Protein 9M41 (pdb70)

Organism: Homo sapiens (NCBI:txid9606)

Foldseek 3Di:
DPWDADQVGGIDDDDPQLVVVVVVFPCDVVNCNVCVLLSVLQSVLVVVLPQDDVNVCVLCVPFADDDDCVVQWDPWDWDDDDPAFTKTWIAGPPPRFIKIKTKGQQVPGDPNVVVSVVLVVLQVDDDQAAWGWDGWHDDPRIIITIIGAADLAWQLLLLQQDADDLQAVLQQLLSVLVVLVSQVVLPKAQQDDAGNQWHAHLQLGTHGHDSSPPMPNDPDDNVVFQCLQFALCVRSVHDDGNLSVLLSVLQRVVCNHVSHGPPNVGGNSVSSSCCNPVQAPPPDPVVVDDPLVVVLSCLSRPNPSVSRDHSVVSSPRPSSVSHDPSNVCNVSSVSSPVVD/DWDWDFCDAPTGIDSDDPVVVVVCVVQPDDRVLCRVCVLLLVLLSVVVVVPPDPDDPVNVCVLCVVAADDDDPPVQWDPWDFDDADQQATKTKTAGPVPRHIKIKGWGFAVPNPPVVLQSVCCVVQQPLDDLAAWHWDHWHDDPRIIITITHDADLAWQLLLLLVLPDDLQALLQLLLSLLVVLVSCVVQQKALQQDARNQWGAHLQQRTHGDNRVSDMDNDDDDVQRLLAAQCVSSVHDDDNLSSLSNSLQHSLCSNPSARPVGPHRRSVSSVCCNPVNDGDRDCPVPDDVLVVVLSCQSRPNDDVSRDGSVRSSPRCSSVSYDPSNVCNVSSVVSVVVVD

Nearest PDB structures (foldseek):
  4zji-assembly4_D  TM=8.870E-01  e=1.111E-37  Homo sapiens
  4zjj-assembly4_D  TM=8.809E-01  e=9.660E-36  Homo sapiens
  8ahi-assembly1_A  TM=8.565E-01  e=4.793E-29  Homo sapiens
  2xik-assembly1_A  TM=8.537E-01  e=8.184E-26  Homo sapiens
  4lg4-assembly2_B  TM=8.447E-01  e=1.787E-24  Homo sapiens

Solvent-accessible surface area: 34099 Å² total; per-residue (Å²): 154,83,19,83,23,54,130,108,21,115,35,101,34,39,65,130,117,42,47,149,36,16,156,106,22,80,8,68,100,141,44,22,106,164,55,23,54,12,0,14,7,0,0,49,32,54,67,86,112,188,27,92,114,128,78,19,113,97,51,4,165,75,7,51,42,177,44,72,1,106,163,88,4,65,191,64,100,108,98,23,136,44,111,34,20,23,10,38,14,1,38,19,91,63,166,55,93,56,1,2,0,29,43,2,38,15,136,174,18,83,144,45,50,30,20,1,23,16,11,33,22,20,96,63,10,158,23,102,16,17,3,17,32,80,30,0,2,67,66,77,65,40,0,6,3,0,11,40,46,16,52,1,18,23,0,34,54,0,8,75,103,64,116,14,76,36,20,23,0,0,0,0,0,66,16,2,1,68,0,0,76,32,15,35,60,20,104,6,21,4,64,22,1,38,0,74,25,0,5,0,4,103,135,0,21,4,31,7,5,30,32,34,32,51,3,27,28,13,71,59,144,10,184,88,35,28,0,16,7,24,1,9,13,25,0,27,80,69,92,55,31,58,29,6,0,1,3,4,1,0,2,1,0,12,8,6,54,49,23,100,6,19,31,87,143,51,55,33,6,41,0,0,8,24,4,29,44,92,10,44,18,70,133,105,68,38,148,152,28,34,113,68,0,94,55,0,13,80,116,1,6,54,78,72,47,143,140,2,4,25,5,132,85,4,32,134,5,70,0,7,137,69,22,78,94,43,67,32,0,51,81,12,3,132,56,14,87,150,75,197,156,131,152,38,42,54,91,69,129,139,13,118,47,78,42,47,20,163,97,26,42,100,26,9,82,15,1,82,10,76,145,130,42,28,84,165,39,19,86,15,0,16,18,0,3,83,21,50,68,56,89,67,120,236,32,70,112,123,79,16,122,112,58,5,179,70,9,45,48,170,49,52,0,111,154,78,4,63,157,57,28,20,76,20,59,28,105,50,14,28,36,31,18,0,32,11,93,91,142,52,124,76,5,21,1,18,45,2,40,19,135,166,42,98,156,30,79,116,18,3,31,12,12,48,57,49,42,116,33,104,24,111,12,9,18,41,30,90,30,1,3,66,42,75,63,47,2,8,4,0,44,51,81,21,35,2,24,19,2,37,39,5,3,101,65,56,75,9,110,29,22,22,0,0,2,1,0,80,17,0,0,57,0,0,50,44,7,31,78,49,141,4,20,6,58,19,2,52,0,60,6,1,27,3,8,88,159,0,50,3,22,7,12,25,87,35,42,40,18,24,43,71,123,110,155,90,26,9,34,28,20,1,12,21,26,0,17,128,115,97,59,24,67,44,8,0,2,2,4,0,0,2,2,0,5,6,0,31,25,16,59,27,14,31,89,36,45,36,22,5,53,3,3,15,34,2,11,34,99,0,71,14,150,22,82,66,68,164,149,22,40,111,56,0,122,80,0,11,77,84,0,13,56,84,62,58,149,143,1,0,28,8,133,87,1,35,141,18,74,0,13,183,73,35,107,94,40,73,23,6,45,80,8,3,116,44,8,81,126,84,111,213

InterPro domains:
  IPR000095 CRIB domain [PF00786] (73-130)
  IPR000095 CRIB domain [PS50108] (74-87)
  IPR000095 CRIB domain [SM00285] (74-109)
  IPR000719 Protein kinase domain [PF00069] (249-500)
  IPR000719 Protein kinase domain [PS50011] (249-500)
  IPR000719 Protein kinase domain [SM00220] (249-500)
  IPR008271 Serine/threonine-protein kinase, active site [PS00108] (364-376)
  IPR011009 Protein kinase-like domain superfamily [SSF56112] (239-502)
  IPR017441 Protein kinase, ATP binding site [PS00107] (255-278)
  IPR033923 p21 activated kinase binding domain [cd01093] (72-117)
  IPR035064 p21-activated kinase 2, catalytic domain [cd06655] (229-524)
  IPR036936 CRIB domain superfamily [G3DSA:3.90.810.10] (69-145)
  IPR051931 Serine/threonine-protein kinase PAK 3-like [PTHR45832] (84-516)

B-factor: mean 85.71, std 31.58, range [28.16, 263.17]

Radius of gyration: 27.59 Å; Cα contacts (8 Å, |Δi|>4): 1092; chains: 2; bounding box: 68×64×71 Å

Sequence (682 aa):
HVGFDAVTGEFTGMPEQWARLLQTSNITKLEQKKNPQAVLDVLKFYDSNKMTDEEIMEKLRTIVSIGDPKKKYTRYEKIGQGASGTVFTATDVALGQEVAIRQINLQKQPKKELIINEILVMKELKNPNIVNFLDSYLVGDELFVVMEYLAGGSLTDVVTETCMDEAQIAAVCRECLQALEFLHANQVIHRNIKSDNVLLGMEGSVKLTDFGFCAQITPEQTMVGTPYWMAPEVVTRKAYGPKVDIWSLGIMAIEMVEGEPPYLNENPLRALYLIATNGTPELQNPEKLSPIFRDFLNRCLEMDVEKRGSAKELLQHPFLKLAKPLSSLTPLIMAAKEAMTIHVGFDAVTGEFTGMPEQWARLLQTSNITKLEQKKNPQAVLDVLKFYDSNTVKMTDEEIMEKLRTIVSIGDPKKKYTRYEKIGQGASGTVFTATDVALGQEVAIRQINLQKQPKKELIINEILVMKELKNPNIVNFLDSYLVGDELFVVMEYLAGGSLTDVVTETCMDEAQIAAVCRECLQALEFLHANQVIHRNIKSDNVLLGMEGSVKLTDFGFCAQITPEQGTPYWMAPEVVTRKAYGPKVDIWSLGIMAIEMVEGEPPYLNENPLRALYLIATNGTPELQNPEKLSPIFRDFLNRCLEMDVEKRGSAKELLQHPFLKLAKPLSSLTPLIMAAKEAMK

GO terms:
  GO:0004674 protein serine/threonine kinase activity (F, IDA)
  GO:0043066 negative regulation of apoptotic process (P, IDA)
  GO:0034333 adherens junction assembly (P, IMP)
  GO:0005911 cell-cell junction (C, IMP)
  GO:0051493 regulation of cytoskeleton organization (P, IMP)
  GO:0051497 negative regulation of stress fiber assembly (P, IMP)
  GO:0150105 protein localization to cell-cell junction (P, IMP)
  GO:0070830 bicellular tight junction assembly (P, IMP)
  GO:0046777 protein autophosphorylation (P, IDA)
  GO:0006468 protein phosphorylation (P, IDA)
  GO:0005634 nucleus (C, IDA)
  GO:0005737 cytoplasm (C, IDA)
  GO:0005634 nucleus (C, EXP)
  GO:0005737 cytoplasm (C, EXP)
  GO:0016020 membrane (C, EXP)
  GO:0106310 protein serine kinase activity (F, EXP)
  GO:0004674 protein serine/threonine kinase activity (F, IMP)
  GO:0005515 protein binding (F, IPI)
  GO:0004672 protein kinase activity (F, TAS)
  GO:0007165 signal transduction (P, TAS)

Secondary structure (DSSP, 8-state):
---EE-TTS-EES--HHHHHHHHHSS--HHHHHH-HHHHHHHHHHHT-----HHHHHHHGGGTEE-S-HHHHEEEEEEEE--TT-EEEEEEETTT--EEEEEEEESTT-TTHHHHHHHHHHHTT---TTBPPEEEEEEETTEEEEEEE--TT-BHHHHHTTS---HHHHHHHHHHHHHHHHHHHHTT-B----SSTTEEE-TTS-EEE--TT---BSSS---TT---TT--HHHHTT----THHHHHHHHHHHHHHHHSS-TT-SS-HHHHHHHHHHH---GGG-GGGS-HHHHHHHHHHS-SSTTTSPPHHHHTT-TTGGGPPPGGGGHHHHHHHHHH-/----B--SSS---BS--HHHHHHHHTTT--HHHHHH-HHHHHHHHHHHHH------HHHHHHHTTTTPPPS-HHHHEEEEEEEE-SSS-EEEEEEETTT--EEEEEEEESSS-SS-HHHHHHHHHHTT---TTBPPEEEEEEETTEEEEEEE--TT-BHHHHHTT----HHHHHHHHHHHHHHHHHHHHTT-B-----TTSEEE-SS--EEE--GGG--BSSS-----TT--HHHHTT----THHHHHHHHHHHHHHHHSS-TTTTS-HHHHHHHHHHT-SPPPS-GGGS-HHHHHHHHHHS-SSTTTS--HHHHHS-GGGGGPPPGGGGHHHHHHHHHHT-

Structure (mmCIF, N/CA/C/O backbone):
data_9M41
#
_entry.id   9M41
#
_cell.length_a   122.824
_cell.length_b   55.844
_cell.length_c   146.407
_cell.angle_alpha   90.000
_cell.angle_beta   105.435
_cell.angle_gamma   90.000
#
_symmetry.space_group_name_H-M   'C 1 2 1'
#
loop_
_entity.id
_entity.type
_entity.pdbx_description
1 polymer 'Serine/threonine-protein kinase PAK 2'
2 non-polymer 'PHOSPHATE ION'
3 water water
#
loop_
_atom_site.group_PDB
_atom_site.id
_atom_site.type_symbol
_atom_site.label_atom_id
_atom_site.label_alt_id
_atom_site.label_comp_id
_atom_site.label_asym_id
_atom_site.label_entity_id
_atom_site.label_seq_id
_atom_site.pdbx_PDB_ins_code
_atom_site.Cartn_x
_atom_site.Cartn_y
_atom_site.Cartn_z
_atom_site.occupancy
_atom_site.B_iso_or_equiv
_atom_site.auth_seq_id
_atom_site.auth_comp_id
_atom_site.auth_asym_id
_atom_site.auth_atom_id
_atom_site.pdbx_PDB_model_num
ATOM 1 N N . HIS A 1 108 ? -27.57069 20.01363 17.07656 1.000 129.27427 85 HIS A N 1
ATOM 2 C CA . HIS A 1 108 ? -28.14168 20.55061 18.30659 1.000 141.79427 85 HIS A CA 1
ATOM 3 C C . HIS A 1 108 ? -29.54259 19.98873 18.47837 1.000 158.23427 85 HIS A C 1
ATOM 4 O O . HIS A 1 108 ? -29.70050 18.79886 18.74970 1.000 231.20427 85 HIS A O 1
ATOM 11 N N . VAL A 1 109 ? -30.53553 20.86978 18.30097 1.000 190.37658 86 VAL A N 1
ATOM 12 C CA . VAL A 1 109 ? -31.96402 20.58918 18.10872 1.000 207.39658 86 VAL A CA 1
ATOM 13 C C . VAL A 1 109 ? -32.51077 19.52385 19.07546 1.000 167.39658 86 VAL A C 1
ATOM 14 O O . VAL A 1 109 ? -33.28434 18.63658 18.69815 1.000 83.67658 86 VAL A O 1
ATOM 18 N N . GLY A 1 110 ? -32.16303 19.63710 20.35761 1.000 104.16040 87 GLY A N 1
ATOM 19 C CA . GLY A 1 110 ? -32.57721 18.60745 21.29719 1.000 99.50040 87 GLY A CA 1
ATOM 20 C C . GLY A 1 110 ? -33.37453 19.03133 22.52299 1.000 105.30040 87 GLY A C 1
ATOM 21 O O . GLY A 1 110 ? -32.93022 19.88431 23.29501 1.000 95.45040 87 GLY A O 1
ATOM 22 N N . PHE A 1 111 ? -34.56178 18.45574 22.69146 1.000 77.37358 88 PHE A N 1
ATOM 23 C CA . PHE A 1 111 ? -35.30949 18.39717 23.96116 1.000 120.25358 88 PHE A CA 1
ATOM 24 C C . PHE A 1 111 ? -36.13232 17.11114 23.92139 1.000 150.44358 88 PHE A C 1
ATOM 25 O O . PHE A 1 111 ? -35.75950 16.16084 23.22636 1.000 84.57358 88 PHE A O 1
ATOM 33 N N . ASP A 1 112 ? -37.20304 17.04571 24.72642 1.000 152.86940 89 ASP A N 1
ATOM 34 C CA . ASP A 1 112 ? -38.14042 15.92339 24.71824 1.000 111.85940 89 ASP A CA 1
ATOM 35 C C . ASP A 1 112 ? -39.56859 16.41414 24.50475 1.000 131.50940 89 ASP A C 1
ATOM 36 O O . ASP A 1 112 ? -39.83489 17.61544 24.40203 1.000 94.50940 89 ASP A O 1
ATOM 41 N N . ALA A 1 113 ? -40.48807 15.45708 24.40404 1.000 165.92326 90 ALA A N 1
ATOM 42 C CA . ALA A 1 113 ? -41.91356 15.73808 24.49340 1.000 142.28326 90 ALA A CA 1
ATOM 43 C C . ALA A 1 113 ? -42.32264 15.68766 25.95981 1.000 158.57326 90 ALA A C 1
ATOM 44 O O . ALA A 1 113 ? -41.78773 14.89174 26.73524 1.000 169.81326 90 ALA A O 1
ATOM 46 N N . VAL A 1 114 ? -43.23923 16.56374 26.34934 1.000 171.79040 91 VAL A N 1
ATOM 47 C CA . VAL A 1 114 ? -43.75514 16.54913 27.71363 1.000 147.72040 91 VAL A CA 1
ATOM 48 C C . VAL A 1 114 ? -44.75354 15.40057 27.83642 1.000 194.58040 91 VAL A C 1
ATOM 49 O O . VAL A 1 114 ? -45.69199 15.29460 27.03610 1.000 180.61040 91 VAL A O 1
ATOM 53 N N . THR A 1 115 ? -44.52598 14.52305 28.82601 1.000 255.28853 92 THR A N 1
ATOM 54 C CA . THR A 1 115 ? -45.03952 13.15283 29.00293 1.000 216.73853 92 THR A CA 1
ATOM 55 C C . THR A 1 115 ? -44.47794 12.18982 27.94133 1.000 197.52853 92 THR A C 1
ATOM 56 O O . THR A 1 115 ? -44.84398 11.00524 27.93602 1.000 168.77853 92 THR A O 1
ATOM 60 N N . GLY A 1 116 ? -43.56594 12.64499 27.07397 1.000 199.02719 93 GLY A N 1
ATOM 61 C CA . GLY A 1 116 ? -42.93938 11.81482 26.05320 1.000 124.44719 93 GLY A CA 1
ATOM 62 C C . GLY A 1 116 ? -41.43928 11.63128 26.21890 1.000 166.81719 93 GLY A C 1
ATOM 63 O O . GLY A 1 116 ? -40.92420 11.69887 27.33784 1.000 262.30719 93 GLY A O 1
ATOM 64 N N . GLU A 1 117 ? -40.72462 11.41518 25.11517 1.000 170.63655 94 GLU A N 1
ATOM 65 C CA . GLU A 1 117 ? -39.30568 11.07415 25.12114 1.000 164.27655 94 GLU A CA 1
ATOM 66 C C . GLU A 1 117 ? -38.49826 12.10811 24.34046 1.000 141.62655 94 GLU A C 1
ATOM 67 O O . GLU A 1 117 ? -39.05084 12.98067 23.66617 1.000 165.59655 94 GLU A O 1
ATOM 73 N N . PHE A 1 118 ? -37.17043 11.99427 24.43221 1.000 111.56693 95 PHE A N 1
ATOM 74 C CA . PHE A 1 118 ? -36.27081 12.95118 23.78994 1.000 117.08693 95 PHE A CA 1
ATOM 75 C C . PHE A 1 118 ? -36.28081 12.81068 22.26350 1.000 143.90693 95 PHE A C 1
ATOM 76 O O . PHE A 1 118 ? -36.47618 11.72359 21.71377 1.000 192.96693 95 PHE A O 1
ATOM 84 N N . THR A 1 119 ? -36.06781 13.94029 21.58313 1.000 139.94693 96 THR A N 1
ATOM 85 C CA . THR A 1 119 ? -35.98930 14.03381 20.12890 1.000 143.66693 96 THR A CA 1
ATOM 86 C C . THR A 1 119 ? -34.83451 14.96012 19.77122 1.000 121.37693 96 THR A C 1
ATOM 87 O O . THR A 1 119 ? -34.70593 16.04229 20.34996 1.000 127.72693 96 THR A O 1
ATOM 91 N N . GLY A 1 120 ? -33.99788 14.53504 18.82713 1.000 137.85467 97 GLY A N 1
ATOM 92 C CA . GLY A 1 120 ? -32.90534 15.36088 18.35372 1.000 112.87467 97 GLY A CA 1
ATOM 93 C C . GLY A 1 120 ? -31.59810 15.18110 19.08299 1.000 102.72467 97 GLY A C 1
ATOM 94 O O . GLY A 1 120 ? -30.76257 16.09335 19.06505 1.000 98.81467 97 GLY A O 1
ATOM 95 N N . MET A 1 121 ? -31.38955 14.03636 19.71962 1.000 93.06405 98 MET A N 1
ATOM 96 C CA . MET A 1 121 ? -30.25921 13.67248 20.56255 1.000 84.15405 98 MET A CA 1
ATOM 97 C C . MET A 1 121 ? -29.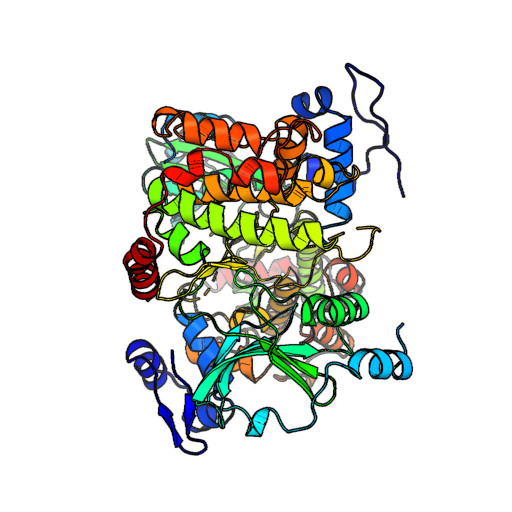32319 12.72168 19.82737 1.000 72.90405 98 MET A C 1
ATOM 98 O O . MET A 1 121 ? -29.78843 11.90290 19.02488 1.000 152.20405 98 MET A O 1
ATOM 103 N N . PRO A 1 122 ? -28.00760 12.79749 20.04926 1.000 60.62489 99 PRO A N 1
ATOM 104 C CA . PRO A 1 122 ? -27.10429 11.80416 19.44686 1.000 97.98489 99 PRO A CA 1
ATOM 105 C C . PRO A 1 122 ? -27.34824 10.40708 19.99235 1.000 129.32489 99 PRO A C 1
ATOM 106 O O . PRO A 1 122 ? -27.95446 10.20927 21.04528 1.000 160.39489 99 PRO A O 1
ATOM 110 N N . GLU A 1 123 ? -26.88887 9.42119 19.22567 1.000 105.06455 100 GLU A N 1
ATOM 111 C CA . GLU A 1 123 ? -26.88206 8.05063 19.72181 1.000 128.30455 100 GLU A CA 1
ATOM 112 C C . GLU A 1 123 ? -25.88422 7.89489 20.86364 1.000 119.14455 100 GLU A C 1
ATOM 113 O O . GLU A 1 123 ? -26.08524 7.06120 21.75752 1.000 85.61455 100 GLU A O 1
ATOM 119 N N . GLN A 1 124 ? -24.81193 8.69547 20.83632 1.000 82.26900 101 GLN A N 1
ATOM 120 C CA . GLN A 1 124 ? -23.85156 8.76304 21.93366 1.000 100.11900 101 GLN A CA 1
ATOM 121 C C . GLN A 1 124 ? -24.52804 9.09413 23.26205 1.000 113.63900 101 GLN A C 1
ATOM 122 O O . GLN A 1 124 ? -24.37363 8.36584 24.24745 1.000 119.90900 101 GLN A O 1
ATOM 128 N N . TRP A 1 125 ? -25.30550 10.18285 23.29724 1.000 90.46604 102 TRP A N 1
ATOM 129 C CA . TRP A 1 125 ? -26.00263 10.59039 24.51492 1.000 68.69604 102 TRP A CA 1
ATOM 130 C C . TRP A 1 125 ? -27.20438 9.70589 24.83036 1.000 82.59604 102 TRP A C 1
ATOM 131 O O . TRP A 1 125 ? -27.51997 9.49291 26.00710 1.000 63.24604 102 TRP A O 1
ATOM 142 N N . ALA A 1 126 ? -27.91140 9.21294 23.81120 1.000 85.81027 103 ALA A N 1
ATOM 143 C CA . ALA A 1 126 ? -29.03298 8.32579 24.08154 1.000 79.36027 103 ALA A CA 1
ATOM 144 C C . ALA A 1 126 ? -28.57529 6.98155 24.62519 1.000 72.08027 103 ALA A C 1
ATOM 145 O O . ALA A 1 126 ? -29.33374 6.33419 25.35378 1.000 69.37027 103 ALA A O 1
ATOM 147 N N . ARG A 1 127 ? -27.34874 6.55487 24.31232 1.000 78.48929 104 ARG A N 1
ATOM 148 C CA . ARG A 1 127 ? -26.85490 5.31576 24.89616 1.000 57.38929 104 ARG A CA 1
ATOM 149 C C . ARG A 1 127 ? -26.40639 5.51766 26.33210 1.000 77.05929 104 ARG A C 1
ATOM 150 O O . ARG A 1 127 ? -26.60679 4.63865 27.17813 1.000 66.89929 104 ARG A O 1
ATOM 158 N N . LEU A 1 128 ? -25.77667 6.65426 26.61852 1.000 62.07385 105 LEU A N 1
ATOM 159 C CA . LEU A 1 128 ? -25.41955 6.96837 27.99477 1.000 58.14385 105 LEU A CA 1
ATOM 160 C C . LEU A 1 128 ? -26.66334 7.04211 28.86612 1.000 70.83385 105 LEU A C 1
ATOM 161 O O . LEU A 1 128 ? -26.65045 6.61313 30.03105 1.000 89.34385 105 LEU A O 1
ATOM 166 N N . LEU A 1 129 ? -27.76053 7.52641 28.28504 1.000 61.49472 106 LEU A N 1
ATOM 167 C CA . LEU A 1 129 ? -28.99567 7.70391 29.02873 1.000 59.66472 106 LEU A CA 1
ATOM 168 C C . LEU A 1 129 ? -29.68162 6.36375 29.29491 1.000 75.86472 106 LEU A C 1
ATOM 169 O O . LEU A 1 129 ? -30.26369 6.15810 30.37093 1.000 88.13472 106 LEU A O 1
ATOM 174 N N . GLN A 1 130 ? -29.61900 5.44109 28.32469 1.000 119.31851 107 GLN A N 1
ATOM 175 C CA . GLN A 1 130 ? -30.27214 4.13916 28.45410 1.000 107.97851 107 GLN A CA 1
ATOM 176 C C . GLN A 1 130 ? -29.51911 3.21367 29.41070 1.000 76.36851 107 GLN A C 1
ATOM 177 O O . GLN A 1 130 ? -30.12099 2.61438 30.30886 1.000 79.21851 107 GLN A O 1
ATOM 183 N N . THR A 1 131 ? -28.19618 3.11410 29.27279 1.000 89.47526 108 THR A N 1
ATOM 184 C CA . THR A 1 131 ? -27.44126 2.18746 30.11456 1.000 69.31526 108 THR A CA 1
ATOM 185 C C . THR A 1 131 ? -27.33292 2.65040 31.57094 1.000 110.13526 108 THR A C 1
ATOM 186 O O . THR A 1 131 ? -26.84790 1.87972 32.40892 1.000 127.03526 108 THR A O 1
ATOM 190 N N . SER A 1 132 ? -27.79400 3.86638 31.89034 1.000 100.19811 109 SER A N 1
ATOM 191 C CA . SER A 1 132 ? -27.71317 4.44236 33.22834 1.000 85.83811 109 SER A CA 1
ATOM 192 C C . SER A 1 132 ? -28.82368 3.88918 34.11967 1.000 96.50811 109 SER A C 1
ATOM 193 O O . SER A 1 132 ? -29.57073 2.97963 33.74505 1.000 100.73811 109 SER A O 1
ATOM 196 N N . ASN A 1 133 ? -28.93676 4.45183 35.32370 1.000 114.95292 110 ASN A N 1
ATOM 197 C CA . ASN A 1 133 ? -30.05874 4.20272 36.21746 1.000 87.50292 110 ASN A CA 1
ATOM 198 C C . ASN A 1 133 ? -31.09809 5.30137 36.14299 1.000 69.42292 110 ASN A C 1
ATOM 199 O O . ASN A 1 133 ? -32.07494 5.26092 36.89330 1.000 97.79292 110 ASN A O 1
ATOM 204 N N . ILE A 1 134 ? -30.90733 6.28979 35.27620 1.000 72.53863 111 ILE A N 1
ATOM 205 C CA . ILE A 1 134 ? -31.79276 7.44614 35.25412 1.000 72.35863 111 ILE A CA 1
ATOM 206 C C . ILE A 1 134 ? -33.09053 7.01110 34.59932 1.000 78.10863 111 ILE A C 1
ATOM 207 O O . ILE A 1 134 ? -33.14094 6.71906 33.40257 1.000 75.11863 111 ILE A O 1
ATOM 212 N N . THR A 1 135 ? -34.12343 6.91125 35.41555 1.000 79.43190 112 THR A N 1
ATOM 213 C CA . THR A 1 135 ? -35.41848 6.39460 35.01166 1.000 53.23190 112 THR A CA 1
ATOM 214 C C . THR A 1 135 ? -36.18559 7.48734 34.28121 1.000 57.87190 112 THR A C 1
ATOM 215 O O . THR A 1 135 ? -35.95461 8.67839 34.50853 1.000 87.96190 112 THR A O 1
ATOM 219 N N . LYS A 1 136 ? -37.05367 7.07614 33.34333 1.000 86.53430 113 LYS A N 1
ATOM 220 C CA . LYS A 1 136 ? -37.80191 8.03422 32.52634 1.000 81.34430 113 LYS A CA 1
ATOM 221 C C . LYS A 1 136 ? -38.74021 8.93260 33.34003 1.000 60.11430 113 LYS A C 1
ATOM 222 O O . LYS A 1 136 ? -39.15286 9.98780 32.83161 1.000 60.43430 113 LYS A O 1
ATOM 228 N N . LEU A 1 137 ? -39.10743 8.54214 34.57091 1.000 49.59537 114 LEU A N 1
ATOM 229 C CA . LEU A 1 137 ? -39.77319 9.48857 35.45700 1.000 66.00537 114 LEU A CA 1
ATOM 230 C C . LEU A 1 137 ? -38.84051 10.64421 35.78314 1.000 60.28537 114 LEU A C 1
ATOM 231 O O . LEU A 1 137 ? -39.16904 11.80780 35.52522 1.000 63.25537 114 LEU A O 1
ATOM 236 N N . GLU A 1 138 ? -37.62209 10.32506 36.24977 1.000 65.47291 115 GLU A N 1
ATOM 237 C CA . GLU A 1 138 ? -36.59446 11.31902 36.56749 1.000 39.46291 115 GLU A CA 1
ATOM 238 C C . GLU A 1 138 ? -36.18149 12.16380 35.35446 1.000 44.29291 115 GLU A C 1
ATOM 239 O O . GLU A 1 138 ? -35.64783 13.26223 35.54399 1.000 91.83291 115 GLU A O 1
ATOM 245 N N . GLN A 1 139 ? -36.45342 11.70306 34.11752 1.000 64.05079 116 GLN A N 1
ATOM 246 C CA . GLN A 1 139 ? -36.17089 12.48910 32.91060 1.000 78.79079 116 GLN A CA 1
ATOM 247 C C . GLN A 1 139 ? -37.27756 13.49727 32.57496 1.000 110.81079 116 GLN A C 1
ATOM 248 O O . GLN A 1 139 ? -36.98393 14.58616 32.07329 1.000 61.88079 116 GLN A O 1
ATOM 254 N N . LYS A 1 140 ? -38.55193 13.14765 32.78646 1.000 103.26578 117 LYS A N 1
ATOM 255 C CA . LYS A 1 140 ? -39.63674 14.12428 32.63851 1.000 72.14578 117 LYS A CA 1
ATOM 256 C C . LYS A 1 140 ? -39.66931 15.09693 33.82612 1.000 72.16578 117 LYS A C 1
ATOM 257 O O . LYS A 1 140 ? -40.12314 16.24401 33.68980 1.000 64.30578 117 LYS A O 1
ATOM 263 N N . LYS A 1 141 ? -39.15402 14.64266 34.97851 1.000 66.24080 118 LYS A N 1
ATOM 264 C CA . LYS A 1 141 ? -39.11632 15.42692 36.20539 1.000 83.49080 118 LYS A CA 1
ATOM 265 C C . LYS A 1 141 ? -38.30194 16.70189 36.02589 1.000 84.78080 118 LYS A C 1
ATOM 266 O O . LYS A 1 141 ? -38.64236 17.74622 36.59409 1.000 97.98080 118 LYS A O 1
ATOM 272 N N . ASN A 1 142 ? -37.22245 16.63664 35.24163 1.000 72.68489 119 ASN A N 1
ATOM 273 C CA . ASN A 1 142 ? -36.28452 17.73860 35.09501 1.000 70.78489 119 ASN A CA 1
ATOM 274 C C . ASN A 1 142 ? -35.42320 17.48095 33.85698 1.000 44.13489 119 ASN A C 1
ATOM 275 O O . ASN A 1 142 ? -34.24111 17.12007 33.98962 1.000 48.33489 119 ASN A O 1
ATOM 280 N N . PRO A 1 143 ? -35.96595 17.65458 32.63909 1.000 51.71063 120 PRO A N 1
ATOM 281 C CA . PRO A 1 143 ? -35.22062 17.23112 31.43839 1.000 67.34063 120 PRO A CA 1
ATOM 282 C C . PRO A 1 143 ? -34.00349 18.07657 31.14584 1.000 44.51063 120 PRO A C 1
ATOM 283 O O . PRO A 1 143 ? -33.08623 17.60108 30.45994 1.000 48.50063 120 PRO A O 1
ATOM 287 N N . GLN A 1 144 ? -33.94826 19.30458 31.64913 1.000 62.28280 121 GLN A N 1
ATOM 288 C CA . GLN A 1 144 ? -32.76968 20.12212 31.39986 1.000 76.16280 121 GLN A CA 1
ATOM 289 C C . GLN A 1 144 ? -31.57919 19.62109 32.20097 1.000 66.09280 121 GLN A C 1
ATOM 290 O O . GLN A 1 144 ? -30.45057 19.62804 31.70733 1.000 65.86280 121 GLN A O 1
ATOM 296 N N . ALA A 1 145 ? -31.81774 19.17476 33.43665 1.000 51.19026 122 ALA A N 1
ATOM 297 C CA . ALA A 1 145 ? -30.74031 18.64209 34.26102 1.000 59.81026 122 ALA A CA 1
ATOM 298 C C . ALA A 1 145 ? -30.13978 17.39947 33.63381 1.000 63.57026 122 ALA A C 1
ATOM 299 O O . ALA A 1 145 ? -28.92320 17.17599 33.73710 1.000 62.26026 122 ALA A O 1
ATOM 301 N N . VAL A 1 146 ? -30.97484 16.59452 32.96901 1.000 53.71019 123 VAL A N 1
ATOM 302 C CA . VAL A 1 146 ? -30.45817 15.50438 32.15223 1.000 55.39019 123 VAL A CA 1
ATOM 303 C C . VAL A 1 146 ? -29.51128 16.05456 31.09057 1.000 70.29019 123 VAL A C 1
ATOM 304 O O . VAL A 1 146 ? -28.34188 15.64763 31.01105 1.000 48.27019 123 VAL A O 1
ATOM 308 N N . LEU A 1 147 ? -29.96662 17.06190 30.33450 1.000 39.27346 124 LEU A N 1
ATOM 309 C CA . LEU A 1 147 ? -29.15197 17.57271 29.22788 1.000 47.10346 124 LEU A CA 1
ATOM 310 C C . LEU A 1 147 ? -27.83052 18.18470 29.68885 1.000 63.10346 124 LEU A C 1
ATOM 311 O O . LEU A 1 147 ? -26.83232 18.11601 28.96641 1.000 83.08346 124 LEU A O 1
ATOM 316 N N . ASP A 1 148 ? -27.79030 18.75550 30.89136 1.000 53.02341 125 ASP A N 1
ATOM 317 C CA . ASP A 1 148 ? -26.54436 19.33065 31.38146 1.000 48.98341 125 ASP A CA 1
ATOM 318 C C . ASP A 1 148 ? -25.55848 18.25197 31.84076 1.000 68.67341 125 ASP A C 1
ATOM 319 O O . ASP A 1 148 ? -24.35329 18.37879 31.58858 1.000 53.04341 125 ASP A O 1
ATOM 324 N N . VAL A 1 149 ? -26.03445 17.16827 32.48147 1.000 65.12065 126 VAL A N 1
ATOM 325 C CA . VAL A 1 149 ? -25.08400 16.13750 32.93632 1.000 54.14065 126 VAL A CA 1
ATOM 326 C C . VAL A 1 149 ? -24.49686 15.33226 31.76795 1.000 68.97065 126 VAL A C 1
ATOM 327 O O . VAL A 1 149 ? -23.37902 14.81641 31.87605 1.000 75.46065 126 VAL A O 1
ATOM 331 N N . LEU A 1 150 ? -25.22610 15.16961 30.65685 1.000 66.90725 127 LEU A N 1
ATOM 332 C CA . LEU A 1 150 ? -24.65256 14.43324 29.53177 1.000 53.18725 127 LEU A CA 1
ATOM 333 C C . LEU A 1 150 ? -23.55821 15.25052 28.88054 1.000 43.70725 127 LEU A C 1
ATOM 334 O O . LEU A 1 150 ? -22.43252 14.76743 28.68459 1.000 89.32725 127 LEU A O 1
ATOM 339 N N . LYS A 1 151 ? -23.87579 16.51294 28.58170 1.000 45.35308 128 LYS A N 1
ATOM 340 C CA . LYS A 1 151 ? -22.91462 17.48339 28.06572 1.000 48.27308 128 LYS A CA 1
ATOM 341 C C . LYS A 1 151 ? -21.69744 17.60653 28.96766 1.000 58.86308 128 LYS A C 1
ATOM 342 O O . LYS A 1 151 ? -20.58081 17.82862 28.47961 1.000 87.63308 128 LYS A O 1
ATOM 348 N N . PHE A 1 152 ? -21.89215 17.46862 30.28835 1.000 48.66884 129 PHE A N 1
ATOM 349 C CA . PHE A 1 152 ? -20.75628 17.49745 31.20001 1.000 37.15884 129 PHE A CA 1
ATOM 350 C C . PHE A 1 152 ? -19.94405 16.21846 31.09419 1.000 47.05884 129 PHE A C 1
ATOM 351 O O . PHE A 1 152 ? -18.70598 16.27109 31.02251 1.000 71.69884 129 PHE A O 1
ATOM 359 N N . TYR A 1 153 ? -20.62926 15.07140 31.04949 1.000 63.00897 130 TYR A N 1
ATOM 360 C CA . TYR A 1 153 ? -19.95813 13.77579 31.07091 1.000 59.65897 130 TYR A CA 1
ATOM 361 C C . TYR A 1 153 ? -19.01945 13.60472 29.87306 1.000 74.37897 130 TYR A C 1
ATOM 362 O O . TYR A 1 153 ? -17.91343 13.04807 30.01481 1.000 59.29897 130 TYR A O 1
ATOM 371 N N . ASP A 1 154 ? -19.42488 14.12050 28.69338 1.000 44.28803 131 ASP A N 1
ATOM 372 C CA . ASP A 1 154 ? -18.59743 13.99818 27.49244 1.000 84.48803 131 ASP A CA 1
ATOM 373 C C . ASP A 1 154 ? -17.27748 14.76531 27.56265 1.000 91.08803 131 ASP A C 1
ATOM 374 O O . ASP A 1 154 ? -16.33754 14.41746 26.83900 1.000 132.25803 131 ASP A O 1
ATOM 379 N N . SER A 1 155 ? -17.18832 15.79923 28.39155 1.000 90.64401 132 SER A N 1
ATOM 380 C CA . SER A 1 155 ? -15.93299 16.51900 28.61036 1.000 114.99401 132 SER A CA 1
ATOM 381 C C . SER A 1 155 ? -15.25516 15.99426 29.88008 1.000 131.28401 132 SER A C 1
ATOM 382 O O . SER A 1 155 ? -15.22304 16.64916 30.93405 1.000 84.36401 132 SER A O 1
ATOM 385 N N . ASN A 1 156 ? -14.70096 14.78216 29.74219 1.000 87.77791 133 ASN A N 1
ATOM 386 C CA . ASN A 1 156 ? -14.18637 13.94722 30.84855 1.000 130.49791 133 ASN A CA 1
ATOM 387 C C . ASN A 1 156 ? -13.20828 14.62175 31.81015 1.000 145.47791 133 ASN A C 1
ATOM 388 O O . ASN A 1 156 ? -12.60788 13.96010 32.66585 1.000 170.85791 133 ASN A O 1
ATOM 393 N N . LYS A 1 249 ? 5.34706 22.69635 20.34032 1.000 148.53476 226 LYS A N 1
ATOM 394 C CA . LYS A 1 249 ? 6.14063 23.76911 19.75204 1.000 85.93476 226 LYS A CA 1
ATOM 395 C C . LYS A 1 249 ? 7.24495 24.23519 20.68851 1.000 84.09476 226 LYS A C 1
ATOM 396 O O . LYS A 1 249 ? 7.88466 25.26058 20.43585 1.000 86.98476 226 LYS A O 1
ATOM 402 N N . MET A 1 250 ? 7.46459 23.49534 21.77841 1.000 95.58741 227 MET A N 1
ATOM 403 C CA . MET A 1 250 ? 8.50531 23.82234 22.75355 1.000 72.88741 227 MET A CA 1
ATOM 404 C C . MET A 1 250 ? 9.70566 22.91491 22.49530 1.000 85.95741 227 MET A C 1
ATOM 405 O O . MET A 1 250 ? 9.65281 21.70984 22.77901 1.000 96.97741 227 MET A O 1
ATOM 410 N N . THR A 1 251 ? 10.78485 23.49971 21.95423 1.000 67.92974 228 THR A N 1
ATOM 411 C CA . THR A 1 251 ? 11.99997 22.77265 21.60980 1.000 115.74974 228 THR A CA 1
ATOM 412 C C . THR A 1 251 ? 12.97282 22.74621 22.79550 1.000 82.48974 228 THR A C 1
ATOM 413 O O . THR A 1 251 ? 12.73379 23.35123 23.83902 1.000 79.42974 228 THR A O 1
ATOM 417 N N . ASP A 1 252 ? 14.11810 22.08209 22.60748 1.000 85.79505 229 ASP A N 1
ATOM 418 C CA . ASP A 1 252 ? 14.88047 21.55753 23.74040 1.000 109.49505 229 ASP A CA 1
ATOM 419 C C . ASP A 1 252 ? 15.54673 22.65815 24.56855 1.000 125.74505 229 ASP A C 1
ATOM 420 O O . ASP A 1 252 ? 15.62322 22.54011 25.79768 1.000 64.93505 229 ASP A O 1
ATOM 425 N N . GLU A 1 253 ? 15.99172 23.74642 23.93444 1.000 92.11103 230 GLU A N 1
ATOM 426 C CA . GLU A 1 253 ? 16.59177 24.85361 24.68277 1.000 93.99103 230 GLU A CA 1
ATOM 427 C C . GLU A 1 253 ? 15.55985 25.57669 25.55298 1.000 56.16103 230 GLU A C 1
ATOM 428 O O . GLU A 1 253 ? 15.87611 26.02149 26.66848 1.000 64.51103 230 GLU A O 1
ATOM 434 N N . GLU A 1 254 ? 14.33458 25.73274 25.05215 1.000 58.72186 231 GLU A N 1
ATOM 435 C CA . GLU A 1 254 ? 13.30251 26.39092 25.84208 1.000 75.25186 231 GLU A CA 1
ATOM 436 C C . GLU A 1 254 ? 13.00952 25.61306 27.11668 1.000 61.89186 231 GLU A C 1
ATOM 437 O O . GLU A 1 254 ? 12.97754 26.19550 28.21165 1.000 63.23186 231 GLU A O 1
ATOM 443 N N . ILE A 1 255 ? 12.82444 24.28578 26.98975 1.000 37.71844 232 ILE A N 1
ATOM 444 C CA . ILE A 1 255 ? 12.49508 23.45510 28.14677 1.000 70.15844 232 ILE A CA 1
ATOM 445 C C . ILE A 1 255 ? 13.59106 23.55337 29.18053 1.000 60.08844 232 ILE A C 1
ATOM 446 O O . ILE A 1 255 ? 13.32172 23.73765 30.37207 1.000 71.38844 232 ILE A O 1
ATOM 451 N N . MET A 1 256 ? 14.84174 23.50028 28.71872 1.000 76.46668 233 MET A N 1
ATOM 452 C CA . MET A 1 256 ? 15.99816 23.56041 29.60082 1.000 61.66668 233 MET A CA 1
ATOM 453 C C . MET A 1 256 ? 16.02667 24.84786 30.40269 1.000 65.67668 233 MET A C 1
ATOM 454 O O . MET A 1 256 ? 16.30727 24.81966 31.60118 1.000 52.51668 233 MET A O 1
ATOM 459 N N . GLU A 1 257 ? 15.72748 25.98692 29.77188 1.000 58.36217 234 GLU A N 1
ATOM 460 C CA . GLU A 1 257 ? 15.85328 27.24202 30.50189 1.000 78.13217 234 GLU A CA 1
ATOM 461 C C . GLU A 1 257 ? 14.70140 27.48700 31.47503 1.000 51.79217 234 GLU A C 1
ATOM 462 O O . GLU A 1 257 ? 14.88047 28.23925 32.44691 1.000 67.83217 234 GLU A O 1
ATOM 468 N N . LYS A 1 258 ? 13.53146 26.85828 31.25513 1.000 47.44838 235 LYS A N 1
ATOM 469 C CA . LYS A 1 258 ? 12.49534 26.86561 32.28867 1.000 84.77838 235 LYS A CA 1
ATOM 470 C C . LYS A 1 258 ? 12.78288 25.86891 33.40587 1.000 74.09838 235 LYS A C 1
ATOM 471 O O . LYS A 1 258 ? 12.34109 26.07640 34.54007 1.000 81.17838 235 LYS A O 1
ATOM 477 N N . LEU A 1 259 ? 13.53003 24.81315 33.11484 1.000 47.30976 236 LEU A N 1
ATOM 478 C CA . LEU A 1 259 ? 13.91431 23.82726 34.10622 1.000 43.73976 236 LEU A CA 1
ATOM 479 C C . LEU A 1 259 ? 15.16936 24.21001 34.84233 1.000 61.99976 236 LEU A C 1
ATOM 480 O O . LEU A 1 259 ? 15.60622 23.44579 35.71172 1.000 79.47976 236 LEU A O 1
ATOM 485 N N . ARG A 1 260 ? 15.77173 25.35230 34.51540 1.000 65.40634 237 ARG A N 1
ATOM 486 C CA . ARG A 1 260 ? 17.08600 25.59716 35.07923 1.000 49.47634 237 ARG A CA 1
ATOM 487 C C . ARG A 1 260 ? 17.03533 25.86672 36.56992 1.000 61.93634 237 ARG A C 1
ATOM 488 O O . ARG A 1 260 ? 18.06708 25.78874 37.23239 1.000 64.65634 237 ARG A O 1
ATOM 496 N N . THR A 1 261 ? 15.85462 26.08670 37.12658 1.000 84.97328 238 THR A N 1
ATOM 497 C CA . THR A 1 261 ? 15.71764 26.40941 38.53339 1.000 69.54328 238 THR A CA 1
ATOM 498 C C . THR A 1 261 ? 15.04946 25.32022 39.36169 1.000 72.40328 238 THR A C 1
ATOM 499 O O . THR A 1 261 ? 14.74644 25.57484 40.53047 1.000 51.26328 238 THR A O 1
ATOM 503 N N . ILE A 1 262 ? 14.77784 24.12960 38.80431 1.000 70.65177 239 ILE A N 1
ATOM 504 C CA . ILE A 1 262 ? 14.08810 23.11898 39.61414 1.000 53.88177 239 ILE A CA 1
ATOM 505 C C . ILE A 1 262 ? 14.84654 21.79196 39.67026 1.000 47.82177 239 ILE A C 1
ATOM 506 O O . ILE A 1 262 ? 14.78078 21.05398 40.67368 1.000 73.01177 239 ILE A O 1
ATOM 511 N N . VAL A 1 263 ? 15.59420 21.50251 38.61193 1.000 49.67194 240 VAL A N 1
ATOM 512 C CA . VAL A 1 263 ? 16.30742 20.23667 38.48867 1.000 65.11194 240 VAL A CA 1
ATOM 513 C C . VAL A 1 263 ? 17.53390 20.23217 39.39082 1.000 55.86194 240 VAL A C 1
ATOM 514 O O . VAL A 1 263 ? 18.23469 21.24073 39.51272 1.000 51.10194 240 VAL A O 1
ATOM 518 N N . SER A 1 264 ? 17.76230 19.10331 40.06333 1.000 57.70516 241 SER A N 1
ATOM 519 C CA . SER A 1 264 ? 18.99409 18.78736 40.76114 1.000 45.71516 241 SER A CA 1
ATOM 520 C C . SER A 1 264 ? 19.73546 17.67542 40.03432 1.000 36.46516 241 SER A C 1
ATOM 521 O O . SER A 1 264 ? 19.17845 16.98221 39.17744 1.000 54.03516 241 SER A O 1
ATOM 524 N N . ILE A 1 265 ? 21.02154 17.54547 40.32910 1.000 74.56758 242 ILE A N 1
ATOM 525 C CA . ILE A 1 265 ? 21.77721 16.38916 39.86190 1.000 40.17758 242 ILE A CA 1
ATOM 526 C C . ILE A 1 265 ? 21.74716 15.35341 40.97260 1.000 69.13758 242 ILE A C 1
ATOM 527 O O . ILE A 1 265 ? 21.83170 15.68187 42.16580 1.000 121.43758 242 ILE A O 1
ATOM 532 N N . GLY A 1 266 ? 21.57781 14.11117 40.58185 1.000 77.94655 243 GLY A N 1
ATOM 533 C CA . GLY A 1 266 ? 21.43147 13.00869 41.50496 1.000 91.61655 243 GLY A CA 1
ATOM 534 C C . GLY A 1 266 ? 20.54688 11.96879 40.86100 1.000 78.14655 243 GLY A C 1
ATOM 535 O O . GLY A 1 266 ? 19.77657 12.24625 39.94317 1.000 45.70655 243 GLY A O 1
ATOM 536 N N . ASP A 1 267 ? 20.67194 10.73027 41.33955 1.000 108.10790 244 ASP A N 1
ATOM 537 C CA . ASP A 1 267 ? 19.92241 9.63102 40.74964 1.000 66.23790 244 ASP A CA 1
ATOM 538 C C . ASP A 1 267 ? 18.76017 9.23507 41.64811 1.000 68.43790 244 ASP A C 1
ATOM 539 O O . ASP A 1 267 ? 18.99521 8.65134 42.72058 1.000 65.38790 244 ASP A O 1
ATOM 544 N N . PRO A 1 268 ? 17.50298 9.48777 41.24822 1.000 68.38344 245 PRO A N 1
ATOM 545 C CA . PRO A 1 268 ? 16.35859 9.10450 42.10065 1.000 63.16344 245 PRO A CA 1
ATOM 546 C C . PRO A 1 268 ? 16.24455 7.60702 42.33848 1.000 50.19344 245 PRO A C 1
ATOM 547 O O . PRO A 1 268 ? 15.69559 7.20398 43.36644 1.000 105.42344 245 PRO A O 1
ATOM 551 N N . LYS A 1 269 ? 16.76755 6.76887 41.44054 1.000 64.59324 246 LYS A N 1
ATOM 552 C CA . LYS A 1 269 ? 16.76954 5.32915 41.65817 1.000 84.55324 246 LYS A CA 1
ATOM 553 C C . LYS A 1 269 ? 17.78137 4.87757 42.70968 1.000 89.12324 246 LYS A C 1
ATOM 554 O O . LYS A 1 269 ? 17.58951 3.81922 43.30348 1.000 82.39324 246 LYS A O 1
ATOM 560 N N . LYS A 1 270 ? 18.84096 5.63799 42.97848 1.000 80.84688 247 LYS A N 1
ATOM 561 C CA . LYS A 1 270 ? 19.63685 5.30710 44.15871 1.000 76.10688 247 LYS A CA 1
ATOM 562 C C . LYS A 1 270 ? 19.15573 6.06266 45.38504 1.000 60.42688 247 LYS A C 1
ATOM 563 O O . LYS A 1 270 ? 19.06082 5.48543 46.47161 1.000 59.55688 247 LYS A O 1
ATOM 569 N N . LYS A 1 271 ? 18.83105 7.34053 45.21397 1.000 57.19020 248 LYS A N 1
ATOM 570 C CA . LYS A 1 271 ? 18.44504 8.20553 46.32198 1.000 53.27020 248 LYS A CA 1
ATOM 571 C C . LYS A 1 271 ? 17.12478 7.78621 46.99480 1.000 60.96020 248 LYS A C 1
ATOM 572 O O . LYS A 1 271 ? 16.90378 8.16021 48.15252 1.000 61.80020 248 LYS A O 1
ATOM 578 N N . TYR A 1 272 ? 16.27274 6.99208 46.32343 1.000 54.66249 249 TYR A N 1
ATOM 579 C CA . TYR A 1 272 ? 14.92612 6.65624 46.78159 1.000 61.07249 249 TYR A CA 1
ATOM 580 C C . TYR A 1 272 ? 14.62407 5.18127 46.55402 1.000 47.60249 249 TYR A C 1
ATOM 581 O O . TYR A 1 272 ? 15.06966 4.60564 45.55884 1.000 72.70249 249 TYR A O 1
ATOM 590 N N . THR A 1 273 ? 13.86974 4.56839 47.47626 1.000 69.67034 250 THR A N 1
ATOM 591 C CA . THR A 1 273 ? 13.47251 3.14939 47.39155 1.000 82.45034 250 THR A CA 1
ATOM 592 C C . THR A 1 273 ? 12.02580 3.00918 47.86368 1.000 72.85034 250 THR A C 1
ATOM 593 O O . THR A 1 273 ? 11.31763 4.00371 48.01410 1.000 74.67034 250 THR A O 1
ATOM 597 N N . ARG A 1 274 ? 11.59494 1.76300 48.11678 1.000 65.73528 251 ARG A N 1
ATOM 598 C CA . ARG A 1 274 ? 10.18765 1.41305 48.37632 1.000 60.54528 251 ARG A CA 1
ATOM 599 C C . ARG A 1 274 ? 9.28749 1.97714 47.28716 1.000 58.93528 251 ARG A C 1
ATOM 600 O O . ARG A 1 274 ? 8.27981 2.62174 47.56235 1.000 89.56528 251 ARG A O 1
ATOM 608 N N . TYR A 1 275 ? 9.66741 1.75231 46.03888 1.000 67.97868 252 TYR A N 1
ATOM 609 C CA . TYR A 1 275 ? 8.92587 2.30792 44.91062 1.000 95.62868 252 TYR A CA 1
ATOM 610 C C . TYR A 1 275 ? 7.61410 1.56454 44.71842 1.000 92.20868 252 TYR A C 1
ATOM 611 O O . TYR A 1 275 ? 7.57291 0.48036 44.13407 1.000 113.28868 252 TYR A O 1
ATOM 620 N N . GLU A 1 276 ? 6.52658 2.16212 45.18168 1.000 80.71284 253 GLU A N 1
ATOM 621 C CA . GLU A 1 276 ? 5.20333 1.56879 45.06476 1.000 73.93284 253 GLU A CA 1
ATOM 622 C C . GLU A 1 276 ? 4.31696 2.46696 44.21175 1.000 66.54284 253 GLU A C 1
ATOM 623 O O . GLU A 1 276 ? 4.09398 3.63181 44.56376 1.000 56.40284 253 GLU A O 1
ATOM 629 N N . LYS A 1 277 ? 3.81922 1.92520 43.09313 1.000 74.90099 254 LYS A N 1
ATOM 630 C CA . LYS A 1 277 ? 2.94785 2.69841 42.21943 1.000 68.60099 254 LYS A CA 1
ATOM 631 C C . LYS A 1 277 ? 1.65010 3.03094 42.95366 1.000 70.84099 254 LYS A C 1
ATOM 632 O O . LYS A 1 277 ? 1.15193 2.23842 43.76131 1.000 71.18099 254 LYS A O 1
ATOM 638 N N . ILE A 1 278 ? 1.15645 4.25065 42.74721 1.000 69.70789 255 ILE A N 1
ATOM 639 C CA . ILE A 1 278 ? 0.00360 4.73905 43.49324 1.000 61.68789 255 ILE A CA 1
ATOM 640 C C . ILE A 1 278 ? -1.01555 5.39446 42.55901 1.000 56.13789 255 ILE A C 1
ATOM 641 O O . ILE A 1 278 ? -2.23392 5.33428 42.79797 1.000 59.19789 255 ILE A O 1
ATOM 646 N N . GLY A 1 279 ? -0.55125 5.93519 41.44121 1.000 62.36745 256 GLY A N 1
ATOM 647 C CA . GLY A 1 279 ? -1.43657 6.66459 40.54905 1.000 71.34745 256 GLY A CA 1
ATOM 648 C C . GLY A 1 279 ? -0.88644 6.66142 39.14658 1.000 63.38745 256 GLY A C 1
ATOM 649 O O . GLY A 1 279 ? 0.32070 6.51316 38.93589 1.000 70.87745 256 GLY A O 1
ATOM 650 N N . GLN A 1 280 ? -1.78811 6.76781 38.17842 1.000 67.65291 257 GLN A N 1
ATOM 651 C CA . GLN A 1 280 ? -1.42860 6.85770 36.76594 1.000 86.68291 257 GLN A CA 1
ATOM 652 C C . GLN A 1 280 ? -2.33981 7.87941 36.08531 1.000 85.87291 257 GLN A C 1
ATOM 653 O O . GLN A 1 280 ? -2.95185 7.61151 35.04696 1.000 73.71291 257 GLN A O 1
ATOM 659 N N . GLY A 1 281 ? -2.46356 9.05850 36.71125 1.000 103.34782 258 GLY A N 1
ATOM 660 C CA . GLY A 1 281 ? -3.28421 10.13237 36.16915 1.000 128.99782 258 GLY A CA 1
ATOM 661 C C . GLY A 1 281 ? -2.86089 10.55251 34.75925 1.000 112.54782 258 GLY A C 1
ATOM 662 O O . GLY A 1 281 ? -1.83853 10.14080 34.20775 1.000 149.67782 258 GLY A O 1
ATOM 663 N N . ALA A 1 282 ? -3.69866 11.39621 34.15626 1.000 133.02700 259 ALA A N 1
ATOM 664 C CA . ALA A 1 282 ? -3.50720 11.75905 32.75420 1.000 132.28700 259 ALA A CA 1
ATOM 665 C C . ALA A 1 282 ? -2.23215 12.56857 32.52858 1.000 138.75700 259 ALA A C 1
ATOM 666 O O . ALA A 1 282 ? -1.71334 12.58968 31.40555 1.000 109.41700 259 ALA A O 1
ATOM 668 N N . SER A 1 283 ? -1.69252 13.19338 33.57725 1.000 103.25877 260 SER A N 1
ATOM 669 C CA . SER A 1 283 ? -0.51718 14.04952 33.47088 1.000 150.10877 260 SER A CA 1
ATOM 670 C C . SER A 1 283 ? 0.70695 13.46602 34.17276 1.000 123.96877 260 SER A C 1
ATOM 671 O O . SER A 1 283 ? 1.58472 14.22029 34.60325 1.000 133.82877 260 SER A O 1
ATOM 674 N N . GLY A 1 284 ? 0.77380 12.15739 34.32897 1.000 113.79741 261 GLY A N 1
ATOM 675 C CA . GLY A 1 284 ? 1.95113 11.54959 34.91592 1.000 81.16741 261 GLY A CA 1
ATOM 676 C C . GLY A 1 284 ? 1.61492 10.28063 35.67061 1.000 83.86741 261 GLY A C 1
ATOM 677 O O . GLY A 1 284 ? 0.46389 9.87189 35.78312 1.000 72.54741 261 GLY A O 1
ATOM 678 N N . THR A 1 285 ? 2.66518 9.65099 36.17593 1.000 81.36912 262 THR A N 1
ATOM 679 C CA . THR A 1 285 ? 2.55030 8.52551 37.08798 1.000 60.71912 262 THR A CA 1
ATOM 680 C C . THR A 1 285 ? 2.88552 9.05120 38.47982 1.000 71.40912 262 THR A C 1
ATOM 681 O O . THR A 1 285 ? 3.53503 10.09089 38.61885 1.000 70.12912 262 THR A O 1
ATOM 685 N N . VAL A 1 286 ? 2.36936 8.40380 39.51874 1.000 68.21091 263 VAL A N 1
ATOM 686 C CA . VAL A 1 286 ? 2.62957 8.84041 40.88207 1.000 40.31091 263 VAL A CA 1
ATOM 687 C C . VAL A 1 286 ? 3.04359 7.62439 41.69188 1.000 46.56091 263 VAL A C 1
ATOM 688 O O . VAL A 1 286 ? 2.21476 6.76542 41.99598 1.000 53.83091 263 VAL A O 1
ATOM 692 N N . PHE A 1 287 ? 4.32294 7.54176 42.02024 1.000 46.37743 264 PHE A N 1
ATOM 693 C CA . PHE A 1 287 ? 4.84638 6.59765 42.98553 1.000 67.05743 264 PHE A CA 1
ATOM 694 C C . PHE A 1 287 ? 4.84627 7.22314 44.37383 1.000 51.48743 264 PHE A C 1
ATOM 695 O O . PHE A 1 287 ? 4.81571 8.44803 44.53940 1.000 56.95743 264 PHE A O 1
ATOM 703 N N . THR A 1 288 ? 4.91658 6.35529 45.37790 1.000 66.40811 265 THR A N 1
ATOM 704 C CA . THR A 1 288 ? 5.27678 6.72719 46.73746 1.000 64.73811 265 THR A CA 1
ATOM 705 C C . THR A 1 288 ? 6.56466 5.99235 47.04646 1.000 59.22811 265 THR A C 1
ATOM 706 O O . THR A 1 288 ? 6.70845 4.82891 46.66195 1.000 80.06811 265 THR A O 1
ATOM 710 N N . ALA A 1 289 ? 7.51283 6.68169 47.68971 1.000 63.61643 266 ALA A N 1
ATOM 711 C CA . ALA A 1 289 ? 8.84377 6.13985 47.92583 1.000 54.40643 266 ALA A CA 1
ATOM 712 C C . ALA A 1 289 ? 9.38654 6.62945 49.26891 1.000 65.03643 266 ALA A C 1
ATOM 713 O O . ALA A 1 289 ? 8.80900 7.48484 49.93876 1.000 65.57643 266 ALA A O 1
ATOM 715 N N . THR A 1 290 ? 10.50585 6.03885 49.66129 1.000 55.84123 267 THR A N 1
ATOM 716 C CA . THR A 1 290 ? 11.20228 6.32313 50.90292 1.000 57.40123 267 THR A CA 1
ATOM 717 C C . THR A 1 290 ? 12.57122 6.89708 50.56163 1.000 81.88123 267 THR A C 1
ATOM 718 O O . THR A 1 290 ? 13.31299 6.29997 49.76914 1.000 75.67123 267 THR A O 1
ATOM 722 N N . ASP A 1 291 ? 12.89821 8.05302 51.14981 1.000 78.16052 268 ASP A N 1
ATOM 723 C CA . ASP A 1 291 ? 14.23553 8.62268 51.03582 1.000 83.97052 268 ASP A CA 1
ATOM 724 C C . ASP A 1 291 ? 15.22314 7.70897 51.76399 1.000 91.78052 268 ASP A C 1
ATOM 725 O O . ASP A 1 291 ? 15.04874 7.43256 52.95638 1.000 117.40052 268 ASP A O 1
ATOM 730 N N . VAL A 1 292 ? 16.24597 7.23030 51.03541 1.000 98.26766 269 VAL A N 1
ATOM 731 C CA . VAL A 1 292 ? 17.18492 6.23113 51.55724 1.000 85.80766 269 VAL A CA 1
ATOM 732 C C . VAL A 1 292 ? 17.97044 6.78899 52.74105 1.000 88.75766 269 VAL A C 1
ATOM 733 O O . VAL A 1 292 ? 18.19691 6.09246 53.74454 1.000 75.78766 269 VAL A O 1
ATOM 737 N N . ALA A 1 293 ? 18.42105 8.03776 52.63449 1.000 95.45496 270 ALA A N 1
ATOM 738 C CA . ALA A 1 293 ? 18.82032 8.79384 53.81140 1.000 105.07496 270 ALA A CA 1
ATOM 739 C C . ALA A 1 293 ? 17.59024 9.42363 54.45243 1.000 94.19496 270 ALA A C 1
ATOM 740 O O . ALA A 1 293 ? 16.55340 9.59383 53.80601 1.000 81.14496 270 ALA A O 1
ATOM 742 N N . LEU A 1 294 ? 17.69638 9.69452 55.75773 1.000 77.21771 271 LEU A N 1
ATOM 743 C CA . LEU A 1 294 ? 16.73355 10.46208 56.55569 1.000 112.33771 271 LEU A CA 1
ATOM 744 C C . LEU A 1 294 ? 15.38051 9.78796 56.79843 1.000 82.36771 271 LEU A C 1
ATOM 745 O O . LEU A 1 294 ? 14.58595 10.29467 57.59910 1.000 165.59771 271 LEU A O 1
ATOM 750 N N . GLY A 1 295 ? 15.09605 8.67578 56.12248 1.000 66.37891 272 GLY A N 1
ATOM 751 C CA . GLY A 1 295 ? 13.90960 7.88156 56.36590 1.000 96.99891 272 GLY A CA 1
ATOM 752 C C . GLY A 1 295 ? 12.56517 8.47811 55.97739 1.000 107.52891 272 GLY A C 1
ATOM 753 O O . GLY A 1 295 ? 11.56889 7.73526 55.97547 1.000 93.73891 272 GLY A O 1
ATOM 754 N N . GLN A 1 296 ? 12.49450 9.76888 55.63610 1.000 97.28713 273 GLN A N 1
ATOM 755 C CA . GLN A 1 296 ? 11.22487 10.42498 55.35225 1.000 105.66713 273 GLN A CA 1
ATOM 756 C C . GLN A 1 296 ? 10.57034 9.82561 54.10622 1.000 78.20713 273 GLN A C 1
ATOM 757 O O . GLN A 1 296 ? 11.23829 9.41960 53.15601 1.000 88.33713 273 GLN A O 1
ATOM 763 N N . GLU A 1 297 ? 9.25019 9.73159 54.14136 1.000 84.74073 274 GLU A N 1
ATOM 764 C CA . GLU A 1 297 ? 8.46329 9.24154 53.02180 1.000 80.87073 274 GLU A CA 1
ATOM 765 C C . GLU A 1 297 ? 8.13395 10.38399 52.07419 1.000 74.86073 274 GLU A C 1
ATOM 766 O O . GLU A 1 297 ? 7.94570 11.52835 52.49310 1.000 76.38073 274 GLU A O 1
ATOM 772 N N . VAL A 1 298 ? 8.09006 10.06970 50.77984 1.000 52.29422 275 VAL A N 1
ATOM 773 C CA . VAL A 1 298 ? 7.98394 11.06889 49.72530 1.000 51.94422 275 VAL A CA 1
ATOM 774 C C . VAL A 1 298 ? 6.99106 10.60755 48.66721 1.000 41.95422 275 VAL A C 1
ATOM 775 O O . VAL A 1 298 ? 6.71559 9.41617 48.51365 1.000 41.99422 275 VAL A O 1
ATOM 779 N N . ALA A 1 299 ? 6.46290 11.58461 47.92750 1.000 39.21060 276 ALA A N 1
ATOM 780 C CA . ALA A 1 299 ? 5.68223 11.36261 46.71500 1.000 47.08060 276 ALA A CA 1
ATOM 781 C C . ALA A 1 299 ? 6.56513 11.63978 45.50456 1.000 41.15060 276 ALA A C 1
ATOM 782 O O . ALA A 1 299 ? 7.37958 12.56044 45.53059 1.000 65.74060 276 ALA A O 1
ATOM 784 N N . ILE A 1 300 ? 6.44654 10.83101 44.45366 1.000 42.12255 277 ILE A N 1
ATOM 785 C CA . ILE A 1 300 ? 7.29362 11.01922 43.28109 1.000 63.85255 277 ILE A CA 1
ATOM 786 C C . ILE A 1 300 ? 6.40880 11.01352 42.04410 1.000 59.50255 277 ILE A C 1
ATOM 787 O O . ILE A 1 300 ? 5.73259 10.02308 41.76363 1.000 63.65255 277 ILE A O 1
ATOM 792 N N . ARG A 1 301 ? 6.41289 12.10949 41.30745 1.000 46.74457 278 ARG A N 1
ATOM 793 C CA . ARG A 1 301 ? 5.60199 12.26423 40.11214 1.000 47.69457 278 ARG A CA 1
ATOM 794 C C . ARG A 1 301 ? 6.52602 12.11365 38.91902 1.000 61.50457 278 ARG A C 1
ATOM 795 O O . ARG A 1 301 ? 7.52185 12.82703 38.82443 1.000 55.74457 278 ARG A O 1
ATOM 803 N N . GLN A 1 302 ? 6.20409 11.18227 38.02809 1.000 56.44338 279 GLN A N 1
ATOM 804 C CA . GLN A 1 302 ? 7.01363 10.86488 36.86090 1.000 48.85338 279 GLN A CA 1
ATOM 805 C C . GLN A 1 302 ? 6.31105 11.37004 35.60105 1.000 69.68338 279 GLN A C 1
ATOM 806 O O . GLN A 1 302 ? 5.22996 10.87569 35.24356 1.000 54.74338 279 GLN A O 1
ATOM 812 N N . ILE A 1 303 ? 6.94747 12.33211 34.92702 1.000 53.92866 280 ILE A N 1
ATOM 813 C CA . ILE A 1 303 ? 6.40980 13.03901 33.77170 1.000 53.02866 280 ILE A CA 1
ATOM 814 C C . ILE A 1 303 ? 7.31296 12.75967 32.58439 1.000 61.03866 280 ILE A C 1
ATOM 815 O O . ILE A 1 303 ? 8.48440 13.13131 32.60744 1.000 91.97866 280 ILE A O 1
ATOM 820 N N . ASN A 1 304 ? 6.77529 12.17249 31.52383 1.000 88.99195 281 ASN A N 1
ATOM 821 C CA . ASN A 1 304 ? 7.48891 12.15224 30.24966 1.000 65.50195 281 ASN A CA 1
ATOM 822 C C . ASN A 1 304 ? 7.31524 13.51539 29.58028 1.000 45.98195 281 ASN A C 1
ATOM 823 O O . ASN A 1 304 ? 6.20755 13.88742 29.19439 1.000 56.37195 281 ASN A O 1
ATOM 828 N N . LEU A 1 305 ? 8.41618 14.25767 29.43052 1.000 62.25797 282 LEU A N 1
ATOM 829 C CA . LEU A 1 305 ? 8.35550 15.60187 28.85723 1.000 61.67797 282 LEU A CA 1
ATOM 830 C C . LEU A 1 305 ? 8.07554 15.57030 27.35875 1.000 73.53797 282 LEU A C 1
ATOM 831 O O . LEU A 1 305 ? 7.35158 16.43147 26.85143 1.000 105.22797 282 LEU A O 1
ATOM 836 N N . GLN A 1 306 ? 8.64339 14.59178 26.63328 1.000 79.25895 283 GLN A N 1
ATOM 837 C CA . GLN A 1 306 ? 8.57394 14.58996 25.16856 1.000 92.08895 283 GLN A CA 1
ATOM 838 C C . GLN A 1 306 ? 7.18281 14.25358 24.64559 1.000 74.41895 283 GLN A C 1
ATOM 839 O O . GLN A 1 306 ? 6.79502 14.73343 23.57012 1.000 79.97895 283 GLN A O 1
ATOM 845 N N . LYS A 1 307 ? 6.43846 13.41674 25.37371 1.000 75.43648 284 LYS A N 1
ATOM 846 C CA . LYS A 1 307 ? 5.07564 13.00745 25.04478 1.000 96.93648 284 LYS A CA 1
ATOM 847 C C . LYS A 1 307 ? 4.00473 13.89670 25.66936 1.000 77.83648 284 LYS A C 1
ATOM 848 O O . LYS A 1 307 ? 2.81535 13.62015 25.48513 1.000 100.48648 284 LYS A O 1
ATOM 854 N N . GLN A 1 308 ? 4.37754 14.91959 26.41808 1.000 87.45281 285 GLN A N 1
ATOM 855 C CA . GLN A 1 308 ? 3.38647 15.61561 27.23590 1.000 95.55281 285 GLN A CA 1
ATOM 856 C C . GLN A 1 308 ? 2.50551 16.50312 26.36738 1.000 108.40281 285 GLN A C 1
ATOM 857 O O . GLN A 1 308 ? 3.02323 17.24535 25.52174 1.000 88.84281 285 GLN A O 1
ATOM 863 N N . PRO A 1 309 ? 1.18189 16.42970 26.52262 1.000 125.04258 286 PRO A N 1
ATOM 864 C CA . PRO A 1 309 ? 0.31235 17.46065 25.94946 1.000 119.60258 286 PRO A CA 1
ATOM 865 C C . PRO A 1 309 ? 0.42257 18.72133 26.79226 1.000 152.90258 286 PRO A C 1
ATOM 866 O O . PRO A 1 309 ? 0.21646 18.68423 28.01140 1.000 68.40258 286 PRO A O 1
ATOM 870 N N . LYS A 1 310 ? 0.77699 19.83117 26.13460 1.000 143.29009 287 LYS A N 1
ATOM 871 C CA . LYS A 1 310 ? 0.96511 21.13843 26.76933 1.000 103.56009 287 LYS A CA 1
ATOM 872 C C . LYS A 1 310 ? 2.02770 21.05495 27.87044 1.000 92.93009 287 LYS A C 1
ATOM 873 O O . LYS A 1 310 ? 1.72985 21.09664 29.06476 1.000 63.06009 287 LYS A O 1
ATOM 879 N N . LYS A 1 311 ? 3.27224 20.84030 27.41798 1.000 88.45000 288 LYS A N 1
ATOM 880 C CA . LYS A 1 311 ? 4.40282 20.75707 28.34018 1.000 72.21000 288 LYS A CA 1
ATOM 881 C C . LYS A 1 311 ? 4.56573 22.04928 29.13778 1.000 71.34000 288 LYS A C 1
ATOM 882 O O . LYS A 1 311 ? 4.73002 22.00503 30.36278 1.000 84.58000 288 LYS A O 1
ATOM 888 N N . GLU A 1 312 ? 4.49427 23.21063 28.46320 1.000 75.12929 289 GLU A N 1
ATOM 889 C CA . GLU A 1 312 ? 4.94526 24.47689 29.05445 1.000 62.33929 289 GLU A CA 1
ATOM 890 C C . GLU A 1 312 ? 4.11256 24.87756 30.27343 1.000 76.26929 289 GLU A C 1
ATOM 891 O O . GLU A 1 312 ? 4.63716 25.49265 31.20913 1.000 77.25929 289 GLU A O 1
ATOM 897 N N . LEU A 1 313 ? 2.82646 24.51230 30.28981 1.000 57.76006 290 LEU A N 1
ATOM 898 C CA . LEU A 1 313 ? 1.97181 24.74736 31.44474 1.000 71.50006 290 LEU A CA 1
ATOM 899 C C . LEU A 1 313 ? 2.27136 23.77180 32.57818 1.000 68.24006 290 LEU A C 1
ATOM 900 O O . LEU A 1 313 ? 2.29887 24.18095 33.74453 1.000 72.23006 290 LEU A O 1
ATOM 905 N N . ILE A 1 314 ? 2.48102 22.48579 32.24933 1.000 49.56727 291 ILE A N 1
ATOM 906 C CA . ILE A 1 314 ? 2.87279 21.47371 33.24231 1.000 80.02727 291 ILE A CA 1
ATOM 907 C C . ILE A 1 314 ? 4.11811 21.93259 33.98815 1.000 89.09727 291 ILE A C 1
ATOM 908 O O . ILE A 1 314 ? 4.19714 21.85177 35.22003 1.000 103.77727 291 ILE A O 1
ATOM 913 N N . ILE A 1 315 ? 5.08149 22.47945 33.25430 1.000 82.03597 292 ILE A N 1
ATOM 914 C CA . ILE A 1 315 ? 6.28448 23.01735 33.87179 1.000 76.74597 292 ILE A CA 1
ATOM 915 C C . ILE A 1 315 ? 5.99012 24.30035 34.65933 1.000 71.25597 292 ILE A C 1
ATOM 916 O O . ILE A 1 315 ? 6.48433 24.47533 35.78039 1.000 66.65597 292 ILE A O 1
ATOM 921 N N . ASN A 1 316 ? 5.17894 25.21180 34.10881 1.000 71.20639 293 ASN A N 1
ATOM 922 C CA . ASN A 1 316 ? 4.94463 26.48266 34.80012 1.000 85.17639 293 ASN A CA 1
ATOM 923 C C . ASN A 1 316 ? 4.15862 26.31370 36.08777 1.000 82.67639 293 ASN A C 1
ATOM 924 O O . ASN A 1 316 ? 4.30588 27.14223 36.99236 1.000 85.62639 293 ASN A O 1
ATOM 929 N N . GLU A 1 317 ? 3.34334 25.25963 36.19238 1.000 92.08218 294 GLU A N 1
ATOM 930 C CA . GLU A 1 317 ? 2.66952 24.97311 37.45346 1.000 85.18218 294 GLU A CA 1
ATOM 931 C C . GLU A 1 317 ? 3.67054 24.54317 38.52194 1.000 56.41218 294 GLU A C 1
ATOM 932 O O . GLU A 1 317 ? 3.55202 24.95735 39.68700 1.000 75.67218 294 GLU A O 1
ATOM 938 N N . ILE A 1 318 ? 4.67524 23.73119 38.13886 1.000 61.63940 295 ILE A N 1
ATOM 939 C CA . ILE A 1 318 ? 5.72058 23.31426 39.08395 1.000 61.62940 295 ILE A CA 1
ATOM 940 C C . ILE A 1 318 ? 6.46893 24.52374 39.60683 1.000 50.79940 295 ILE A C 1
ATOM 941 O O . ILE A 1 318 ? 6.74666 24.63034 40.80805 1.000 83.55940 295 ILE A O 1
ATOM 946 N N . LEU A 1 319 ? 6.74924 25.48603 38.71972 1.000 64.41275 296 LEU A N 1
ATOM 947 C CA . LEU A 1 319 ? 7.42695 26.71228 39.11421 1.000 51.18275 296 LEU A CA 1
ATOM 948 C C . LEU A 1 319 ? 6.62398 27.53838 40.11045 1.000 70.13275 296 LEU A C 1
ATOM 949 O O . LEU A 1 319 ? 7.21101 28.39327 40.78135 1.000 49.75275 296 LEU A O 1
ATOM 954 N N . VAL A 1 320 ? 5.32138 27.28085 40.25173 1.000 64.98814 297 VAL A N 1
ATOM 955 C CA . VAL A 1 320 ? 4.46886 28.07480 41.14040 1.000 66.22814 297 VAL A CA 1
ATOM 956 C C . VAL A 1 320 ? 4.33816 27.43084 42.51516 1.000 86.01814 297 VAL A C 1
ATOM 957 O O . VAL A 1 320 ? 4.49408 28.10068 43.53691 1.000 77.50814 297 VAL A O 1
ATOM 961 N N . MET A 1 321 ? 4.06701 26.12592 42.58506 1.000 111.61342 298 MET A N 1
ATOM 962 C CA . MET A 1 321 ? 4.04538 25.45900 43.88661 1.000 113.57342 298 MET A CA 1
ATOM 963 C C . MET A 1 321 ? 5.43028 25.37443 44.52960 1.000 108.33342 298 MET A C 1
ATOM 964 O O . MET A 1 321 ? 5.52685 25.12061 45.73686 1.000 118.58342 298 MET A O 1
ATOM 969 N N . LYS A 1 322 ? 6.49062 25.58117 43.74404 1.000 81.82399 299 LYS A N 1
ATOM 970 C CA . LYS A 1 322 ? 7.83100 25.79963 44.27392 1.000 83.76399 299 LYS A CA 1
ATOM 971 C C . LYS A 1 322 ? 7.91801 27.09053 45.09045 1.000 58.51399 299 LYS A C 1
ATOM 972 O O . LYS A 1 322 ? 8.81006 27.22512 45.93410 1.000 77.86399 299 LYS A O 1
ATOM 978 N N . GLU A 1 323 ? 7.01168 28.04710 44.86411 1.000 77.65309 300 GLU A N 1
ATOM 979 C CA . GLU A 1 323 ? 6.99997 29.31732 45.58234 1.000 109.19309 300 GLU A CA 1
ATOM 980 C C . GLU A 1 323 ? 5.86455 29.42212 46.60113 1.000 79.46309 300 GLU A C 1
ATOM 981 O O . GLU A 1 323 ? 5.62898 30.50770 47.14442 1.000 65.24309 300 GLU A O 1
ATOM 987 N N . LEU A 1 324 ? 5.16261 28.32704 46.87655 1.000 99.06684 301 LEU A N 1
ATOM 988 C CA . LEU A 1 324 ? 4.01911 28.31372 47.78946 1.000 69.00684 301 LEU A CA 1
ATOM 989 C C . LEU A 1 324 ? 4.34536 27.39466 48.96372 1.000 70.84684 301 LEU A C 1
ATOM 990 O O . LEU A 1 324 ? 4.19406 26.17266 48.86656 1.000 76.59684 301 LEU A O 1
ATOM 995 N N . LYS A 1 325 ? 4.77905 27.96369 50.07808 1.000 82.85047 302 LYS A N 1
ATOM 996 C CA . LYS A 1 325 ? 4.99907 27.17259 51.27988 1.000 94.54047 302 LYS A CA 1
ATOM 997 C C . LYS A 1 325 ? 3.91171 27.49603 52.29854 1.000 70.43047 302 LYS A C 1
ATOM 998 O O . LYS A 1 325 ? 3.63989 28.67061 52.56987 1.000 81.19047 302 LYS A O 1
ATOM 1004 N N . ASN A 1 326 ? 3.27506 26.44155 52.82918 1.000 73.61560 303 ASN A N 1
ATOM 1005 C CA . ASN A 1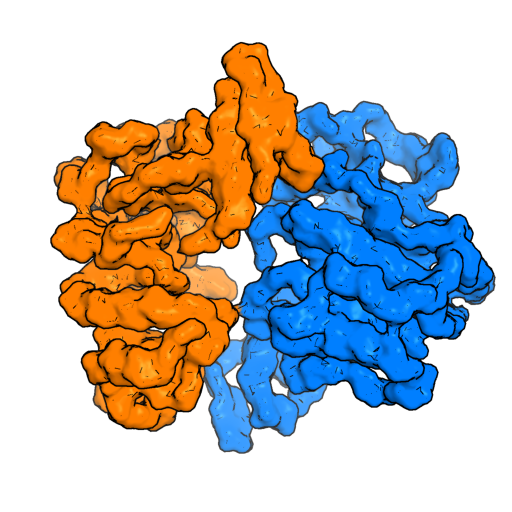 326 ? 2.25995 26.45443 53.87289 1.000 76.60560 303 ASN A CA 1
ATOM 1006 C C . ASN A 1 326 ? 2.40100 25.14106 54.63254 1.000 99.97560 303 ASN A C 1
ATOM 1007 O O . ASN A 1 326 ? 2.67914 24.10497 54.00516 1.000 89.48560 303 ASN A O 1
ATOM 1012 N N . PRO A 1 327 ? 2.22805 25.14263 55.96337 1.000 76.62549 304 PRO A N 1
ATOM 1013 C CA . PRO A 1 327 ? 2.29538 23.87687 56.70974 1.000 65.48549 304 PRO A CA 1
ATOM 1014 C C . PRO A 1 327 ? 1.15614 22.92821 56.39126 1.000 87.77549 304 PRO A C 1
ATOM 1015 O O . PRO A 1 327 ? 1.25931 21.72792 56.69392 1.000 67.47549 304 PRO A O 1
ATOM 1019 N N . ASN A 1 328 ? 0.07196 23.42326 55.79419 1.000 70.45571 305 ASN A N 1
ATOM 1020 C CA . ASN A 1 328 ? -1.10003 22.60836 55.52756 1.000 100.67571 305 ASN A CA 1
ATOM 1021 C C . ASN A 1 328 ? -1.19236 22.10939 54.08415 1.000 82.14571 305 ASN A C 1
ATOM 1022 O O . ASN A 1 328 ? -2.19521 21.49583 53.73145 1.000 80.99571 305 ASN A O 1
ATOM 1027 N N . ILE A 1 329 ? -0.17718 22.33020 53.24803 1.000 62.99776 306 ILE A N 1
ATOM 1028 C CA . ILE A 1 329 ? -0.11728 21.69628 51.93238 1.000 76.62776 306 ILE A CA 1
ATOM 1029 C C . ILE A 1 329 ? 1.18435 20.90652 51.84471 1.000 91.67776 306 ILE A C 1
ATOM 1030 O O . ILE A 1 329 ? 2.13910 21.15952 52.58526 1.000 74.48776 306 ILE A O 1
ATOM 1035 N N . VAL A 1 330 ? 1.21503 19.93642 50.92992 1.000 64.72934 307 VAL A N 1
ATOM 1036 C CA . VAL A 1 330 ? 2.45117 19.20515 50.65130 1.000 81.40934 307 VAL A CA 1
ATOM 1037 C C . VAL A 1 330 ? 3.38750 20.10593 49.84896 1.000 64.82934 307 VAL A C 1
ATOM 1038 O O . VAL A 1 330 ? 3.05537 20.53343 48.73889 1.000 70.76934 307 VAL A O 1
ATOM 1042 N N . ASN A 1 331 ? 4.56091 20.39007 50.40919 1.000 66.02818 308 ASN A N 1
ATOM 1043 C CA . ASN A 1 331 ? 5.51026 21.30298 49.79484 1.000 81.70818 308 ASN A CA 1
ATOM 1044 C C . ASN A 1 331 ? 6.40407 20.56989 48.78811 1.000 74.02818 308 ASN A C 1
ATOM 1045 O O . ASN A 1 331 ? 6.49911 19.33828 48.77386 1.000 67.88818 308 ASN A O 1
ATOM 1050 N N . PHE A 1 332 ? 7.05291 21.35723 47.93100 1.000 75.53009 309 PHE A N 1
ATOM 1051 C CA . PHE A 1 332 ? 7.95844 20.83555 46.91453 1.000 62.61009 309 PHE A CA 1
ATOM 1052 C C . PHE A 1 332 ? 9.28198 20.40785 47.54757 1.000 52.59009 309 PHE A C 1
ATOM 1053 O O . PHE A 1 332 ? 9.73396 20.98884 48.53699 1.000 54.47009 309 PHE A O 1
ATOM 1061 N N . LEU A 1 333 ? 9.91399 19.38007 46.97083 1.000 54.24195 310 LEU A N 1
ATOM 1062 C CA . LEU A 1 333 ? 11.20827 18.92911 47.48323 1.000 53.88195 310 LEU A CA 1
ATOM 1063 C C . LEU A 1 333 ? 12.34250 19.00124 46.46690 1.000 51.70195 310 LEU A C 1
ATOM 1064 O O . LEU A 1 333 ? 13.37252 19.62047 46.76076 1.000 46.37195 310 LEU A O 1
ATOM 1069 N N . ASP A 1 334 ? 12.21038 18.38163 45.28796 1.000 62.18927 311 ASP A N 1
ATOM 1070 C CA . ASP A 1 334 ? 13.33122 18.27041 44.35551 1.000 44.45927 311 ASP A CA 1
ATOM 1071 C C . ASP A 1 334 ? 12.81459 17.71777 43.04255 1.000 43.61927 311 ASP A C 1
ATOM 1072 O O . ASP A 1 334 ? 11.79178 17.03632 43.01391 1.000 62.73927 311 ASP A O 1
ATOM 1077 N N . SER A 1 335 ? 13.53289 18.00739 41.94930 1.000 69.03387 312 SER A N 1
ATOM 1078 C CA . SER A 1 335 ? 13.26602 17.36447 40.66526 1.000 44.35387 312 SER A CA 1
ATOM 1079 C C . SER A 1 335 ? 14.55019 16.79283 40.10614 1.000 50.42387 312 SER A C 1
ATOM 1080 O O . SER A 1 335 ? 15.65309 17.22473 40.45233 1.000 62.32387 312 SER A O 1
ATOM 1083 N N . TYR A 1 336 ? 14.38255 15.82684 39.20870 1.000 41.33773 313 TYR A N 1
ATOM 1084 C CA . TYR A 1 336 ? 15.50846 15.13307 38.59388 1.000 59.80773 313 TYR A CA 1
ATOM 1085 C C . TYR A 1 336 ? 15.14763 14.82705 37.15045 1.000 69.46773 313 TYR A C 1
ATOM 1086 O O . TYR A 1 336 ? 14.04765 14.34877 36.88245 1.000 67.91773 313 TYR A O 1
ATOM 1095 N N . LEU A 1 337 ? 16.07024 15.08079 36.22918 1.000 63.48529 314 LEU A N 1
ATOM 1096 C CA . LEU A 1 337 ? 15.87409 14.73632 34.82530 1.000 45.59529 314 LEU A CA 1
ATOM 1097 C C . LEU A 1 337 ? 16.54106 13.38952 34.55480 1.000 52.99529 314 LEU A C 1
ATOM 1098 O O . LEU A 1 337 ? 17.73184 13.22419 34.84355 1.000 79.87529 314 LEU A O 1
ATOM 1103 N N . VAL A 1 338 ? 15.79887 12.42789 33.99990 1.000 41.22926 315 VAL A N 1
ATOM 1104 C CA . VAL A 1 338 ? 16.39695 11.15441 33.59717 1.000 40.99926 315 VAL A CA 1
ATOM 1105 C C . VAL A 1 338 ? 16.08891 10.94779 32.11203 1.000 51.76926 315 VAL A C 1
ATOM 1106 O O . VAL A 1 338 ? 15.15196 10.22866 31.74142 1.000 77.28926 315 VAL A O 1
ATOM 1110 N N . GLY A 1 339 ? 16.92083 11.52610 31.23420 1.000 39.68081 316 GLY A N 1
ATOM 1111 C CA . GLY A 1 339 ? 16.79212 11.32576 29.79514 1.000 46.30081 316 GLY A CA 1
ATOM 1112 C C . GLY A 1 339 ? 15.68617 12.12297 29.11508 1.000 45.70081 316 GLY A C 1
ATOM 1113 O O . GLY A 1 339 ? 15.94865 13.12311 28.44654 1.000 62.89081 316 GLY A O 1
ATOM 1114 N N . ASP A 1 340 ? 14.43502 11.68229 29.26455 1.000 72.66531 317 ASP A N 1
ATOM 1115 C CA . ASP A 1 340 ? 13.27085 12.40928 28.76432 1.000 65.21531 317 ASP A CA 1
ATOM 1116 C C . ASP A 1 340 ? 12.14969 12.40291 29.79903 1.000 68.22531 317 ASP A C 1
ATOM 1117 O O . ASP A 1 340 ? 11.00021 12.72332 29.47076 1.000 52.41531 317 ASP A O 1
ATOM 1122 N N . GLU A 1 341 ? 12.47207 12.07068 31.04283 1.000 61.32804 318 GLU A N 1
ATOM 1123 C CA . GLU A 1 341 ? 11.49041 11.69300 32.04878 1.000 54.03804 318 GLU A CA 1
ATOM 1124 C C . GLU A 1 341 ? 11.78506 12.51070 33.30172 1.000 41.86804 318 GLU A C 1
ATOM 1125 O O . GLU A 1 341 ? 12.70413 12.17470 34.05364 1.000 71.66804 318 GLU A O 1
ATOM 1131 N N . LEU A 1 342 ? 11.03523 13.59459 33.49646 1.000 49.25056 319 LEU A N 1
ATOM 1132 C CA . LEU A 1 342 ? 11.13685 14.41958 34.69699 1.000 63.56056 319 LEU A CA 1
ATOM 1133 C C . LEU A 1 342 ? 10.52843 13.71221 35.91379 1.000 46.15056 319 LEU A C 1
ATOM 1134 O O . LEU A 1 342 ? 9.45817 13.11529 35.82902 1.000 78.11056 319 LEU A O 1
ATOM 1139 N N . PHE A 1 343 ? 11.24313 13.73756 37.02842 1.000 50.89270 320 PHE A N 1
ATOM 1140 C CA . PHE A 1 343 ? 10.79406 13.21356 38.30396 1.000 57.74270 320 PHE A CA 1
ATOM 1141 C C . PHE A 1 343 ? 10.57128 14.42154 39.18773 1.000 42.84270 320 PHE A C 1
ATOM 1142 O O . PHE A 1 343 ? 11.31243 15.40313 39.09228 1.000 52.18270 320 PHE A O 1
ATOM 1150 N N . VAL A 1 344 ? 9.52367 14.39370 40.00282 1.000 35.82029 321 VAL A N 1
ATOM 1151 C CA . VAL A 1 344 ? 9.13304 15.57051 40.76787 1.000 38.35029 321 VAL A CA 1
ATOM 1152 C C . VAL A 1 344 ? 8.76660 15.08413 42.16529 1.000 51.77029 321 VAL A C 1
ATOM 1153 O O . VAL A 1 344 ? 7.73267 14.43338 42.34918 1.000 72.83029 321 VAL A O 1
ATOM 1157 N N . VAL A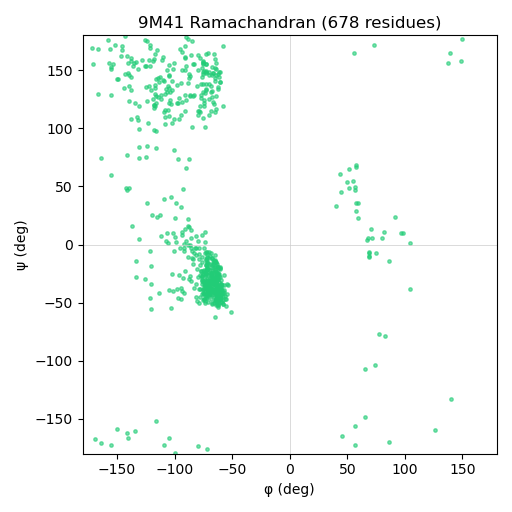 1 345 ? 9.60478 15.38021 43.13331 1.000 57.42969 322 VAL A N 1
ATOM 1158 C CA . VAL A 1 345 ? 9.51317 14.81127 44.47242 1.000 52.52969 322 VAL A CA 1
ATOM 1159 C C . VAL A 1 345 ? 8.79117 15.77906 45.40435 1.000 52.43969 322 VAL A C 1
ATOM 1160 O O . VAL A 1 345 ? 9.04524 16.99117 45.38892 1.000 87.65969 322 VAL A O 1
ATOM 1164 N N . MET A 1 346 ? 7.89169 15.22058 46.22497 1.000 45.84505 323 MET A N 1
ATOM 1165 C CA . MET A 1 346 ? 6.90584 15.90730 47.05350 1.000 48.30505 323 MET A CA 1
ATOM 1166 C C . MET A 1 346 ? 6.94099 15.30839 48.45732 1.000 55.53505 323 MET A C 1
ATOM 1167 O O . MET A 1 346 ? 7.36897 14.16440 48.65076 1.000 63.50505 323 MET A O 1
ATOM 1172 N N . GLU A 1 347 ? 6.47020 16.09382 49.43539 1.000 50.33977 324 GLU A N 1
ATOM 1173 C CA . GLU A 1 347 ? 6.29917 15.61060 50.80167 1.000 75.90977 324 GLU A CA 1
ATOM 1174 C C . GLU A 1 347 ? 5.28801 14.47176 50.85860 1.000 65.94977 324 GLU A C 1
ATOM 1175 O O . GLU A 1 347 ? 4.31298 14.43566 50.10964 1.000 53.70977 324 GLU A O 1
ATOM 1181 N N . TYR A 1 348 ? 5.51509 13.54236 51.77241 1.000 93.69013 325 TYR A N 1
ATOM 1182 C CA .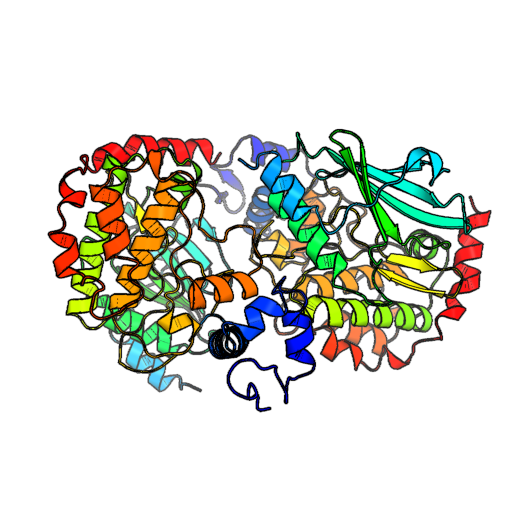 TYR A 1 348 ? 4.49454 12.57529 52.13069 1.000 79.73013 325 TYR A CA 1
ATOM 1183 C C . TYR A 1 348 ? 4.53476 12.42877 53.63886 1.000 59.39013 325 TYR A C 1
ATOM 1184 O O . TYR A 1 348 ? 5.51638 12.79773 54.28350 1.000 129.82013 325 TYR A O 1
ATOM 1193 N N . LEU A 1 349 ? 3.44662 11.91802 54.20748 1.000 83.14179 326 LEU A N 1
ATOM 1194 C CA . LEU A 1 349 ? 3.27344 11.85484 55.65289 1.000 76.73179 326 LEU A CA 1
ATOM 1195 C C . LEU A 1 349 ? 2.99318 10.41379 56.05932 1.000 94.84179 326 LEU A C 1
ATOM 1196 O O . LEU A 1 349 ? 2.47647 9.61244 55.27112 1.000 64.41179 326 LEU A O 1
ATOM 1201 N N . ALA A 1 350 ? 3.34957 10.08105 57.29574 1.000 96.28996 327 ALA A N 1
ATOM 1202 C CA . ALA A 1 350 ? 3.42440 8.67588 57.67406 1.000 90.10996 327 ALA A CA 1
ATOM 1203 C C . ALA A 1 350 ? 2.07859 8.03738 58.01960 1.000 74.03996 327 ALA A C 1
ATOM 1204 O O . ALA A 1 350 ? 1.97363 6.80929 57.97646 1.000 84.88996 327 ALA A O 1
ATOM 1206 N N . GLY A 1 351 ? 1.05649 8.81542 58.36675 1.000 80.05124 328 GLY A N 1
ATOM 1207 C CA . GLY A 1 351 ? -0.14997 8.27763 58.95896 1.000 65.45124 328 GLY A CA 1
ATOM 1208 C C . GLY A 1 351 ? -1.29625 7.95300 58.02599 1.000 94.89124 328 GLY A C 1
ATOM 1209 O O . GLY A 1 351 ? -2.38732 7.62859 58.51087 1.000 95.15124 328 GLY A O 1
ATOM 1210 N N . GLY A 1 352 ? -1.09973 8.01648 56.71491 1.000 96.36272 329 GLY A N 1
ATOM 1211 C CA . GLY A 1 352 ? -2.15950 7.63441 55.80009 1.000 79.44272 329 GLY A CA 1
ATOM 1212 C C . GLY A 1 352 ? -3.11108 8.77246 55.48821 1.000 96.60272 329 GLY A C 1
ATOM 1213 O O . GLY A 1 352 ? -2.88403 9.93911 55.82016 1.000 135.95272 329 GLY A O 1
ATOM 1214 N N . SER A 1 353 ? -4.20352 8.41428 54.82179 1.000 89.07475 330 SER A N 1
ATOM 1215 C CA . SER A 1 353 ? -5.19704 9.38681 54.40050 1.000 102.65475 330 SER A CA 1
ATOM 1216 C C . SER A 1 353 ? -6.27174 9.56013 55.46749 1.000 80.87475 330 SER A C 1
ATOM 1217 O O . SER A 1 353 ? -6.35512 8.80907 56.43537 1.000 82.41475 330 SER A O 1
ATOM 1220 N N . LEU A 1 354 ? -7.12603 10.56195 55.26749 1.000 72.16870 331 LEU A N 1
ATOM 1221 C CA . LEU A 1 354 ? -8.28639 10.69064 56.13282 1.000 79.95870 331 LEU A CA 1
ATOM 1222 C C . LEU A 1 354 ? -9.24181 9.52399 55.94050 1.000 83.19870 331 LEU A C 1
ATOM 1223 O O . LEU A 1 354 ? -9.93281 9.13923 56.88880 1.000 94.28870 331 LEU A O 1
ATOM 1228 N N . THR A 1 355 ? -9.23288 8.91823 54.74360 1.000 66.37011 332 THR A N 1
ATOM 1229 C CA . THR A 1 355 ? -10.23493 7.92674 54.36321 1.000 91.95011 332 THR A CA 1
ATOM 1230 C C . THR A 1 355 ? -10.17770 6.69778 55.25340 1.000 90.79011 332 THR A C 1
ATOM 1231 O O . THR A 1 355 ? -11.20908 6.23203 55.74404 1.000 70.67011 332 THR A O 1
ATOM 1235 N N . ASP A 1 356 ? -8.97849 6.16429 55.49330 1.000 89.83867 333 ASP A N 1
ATOM 1236 C CA . ASP A 1 356 ? -8.89980 4.93561 56.27357 1.000 92.59867 333 ASP A CA 1
ATOM 1237 C C . ASP A 1 356 ? -9.20333 5.17250 57.75172 1.000 92.77867 333 ASP A C 1
ATOM 1238 O O . ASP A 1 356 ? -9.53439 4.22365 58.46349 1.000 154.63867 333 ASP A O 1
ATOM 1243 N N . VAL A 1 357 ? -9.10468 6.41554 58.22288 1.000 84.64325 334 VAL A N 1
ATOM 1244 C CA . VAL A 1 357 ? -9.61804 6.76525 59.54155 1.000 73.18325 334 VAL A CA 1
ATOM 1245 C C . VAL A 1 357 ? -11.13358 6.85816 59.50387 1.000 78.36325 334 VAL A C 1
ATOM 1246 O O . VAL A 1 357 ? -11.83158 6.30536 60.36042 1.000 110.32325 334 VAL A O 1
ATOM 1250 N N . VAL A 1 358 ? -11.65084 7.56120 58.49310 1.000 70.33029 335 VAL A N 1
ATOM 1251 C CA . VAL A 1 358 ? -13.06841 7.87698 58.36125 1.000 81.31029 335 VAL A CA 1
ATOM 1252 C C . VAL A 1 358 ? -13.89740 6.60582 58.22207 1.000 67.66029 335 VAL A C 1
ATOM 1253 O O . VAL A 1 358 ? -15.01058 6.50936 58.75666 1.000 95.24029 335 VAL A O 1
ATOM 1257 N N . THR A 1 359 ? -13.36526 5.60525 57.54088 1.000 75.04188 336 THR A N 1
ATOM 1258 C CA . THR A 1 359 ? -14.10899 4.38916 57.26505 1.000 113.09188 336 THR A CA 1
ATOM 1259 C C . THR A 1 359 ? -13.89835 3.30680 58.32025 1.000 109.99188 336 THR A C 1
ATOM 1260 O O . THR A 1 359 ? -14.58564 2.28052 58.27654 1.000 105.39188 336 THR A O 1
ATOM 1264 N N . GLU A 1 360 ? -12.99862 3.52522 59.28804 1.000 119.74434 337 GLU A N 1
ATOM 1265 C CA . GLU A 1 360 ? -12.61617 2.47955 60.22911 1.000 104.38434 337 GLU A CA 1
ATOM 1266 C C . GLU A 1 360 ? -12.63856 2.88000 61.69812 1.000 88.72434 337 GLU A C 1
ATOM 1267 O O . GLU A 1 360 ? -12.23356 2.06951 62.53760 1.000 111.75434 337 GLU A O 1
ATOM 1273 N N . THR A 1 361 ? -13.07656 4.08746 62.03658 1.000 84.30062 338 THR A N 1
ATOM 1274 C CA . THR A 1 361 ? -13.37694 4.44295 63.42180 1.000 136.32062 338 THR A CA 1
ATOM 1275 C C . THR A 1 361 ? -14.62816 5.31169 63.39135 1.000 125.19062 338 THR A C 1
ATOM 1276 O O . THR A 1 361 ? -15.38868 5.30609 62.41528 1.000 74.64062 338 THR A O 1
ATOM 1280 N N . CYS A 1 362 ? -14.85312 6.03931 64.48572 1.000 114.31257 339 CYS A N 1
ATOM 1281 C CA . CYS A 1 362 ? -15.98048 6.95017 64.64886 1.000 100.13257 339 CYS A CA 1
ATOM 1282 C C . CYS A 1 362 ? -15.42876 8.27028 65.18820 1.000 91.18257 339 CYS A C 1
ATOM 1283 O O . CYS A 1 362 ? -14.97280 8.33317 66.33347 1.000 130.35257 339 CYS A O 1
ATOM 1286 N N . MET A 1 363 ? -15.43885 9.31567 64.35862 1.000 110.85643 340 MET A N 1
ATOM 1287 C CA . MET A 1 363 ? -14.99867 10.64831 64.76639 1.000 88.12643 340 MET A CA 1
ATOM 1288 C C . MET A 1 363 ? -16.15304 11.39891 65.40632 1.000 77.69643 340 MET A C 1
ATOM 1289 O O . MET A 1 363 ? -17.23823 11.49308 64.82292 1.000 97.85643 340 MET A O 1
ATOM 1294 N N . ASP A 1 364 ? -15.91997 11.94741 66.58890 1.000 86.60522 341 ASP A N 1
ATOM 1295 C CA . ASP A 1 364 ? -16.90549 12.86126 67.14367 1.000 101.08522 341 ASP A CA 1
ATOM 1296 C C . ASP A 1 364 ? -16.54987 14.30538 66.77381 1.000 59.12522 341 ASP A C 1
ATOM 1297 O O . ASP A 1 364 ? -15.42430 14.61200 66.38907 1.000 69.01522 341 ASP A O 1
ATOM 1302 N N . GLU A 1 365 ? -17.52738 15.19794 66.96562 1.000 74.48605 342 GLU A N 1
ATOM 1303 C CA . GLU A 1 365 ? -17.55332 16.50436 66.30694 1.000 78.49605 342 GLU A CA 1
ATOM 1304 C C . GLU A 1 365 ? -16.29907 17.36339 66.57292 1.000 62.34605 342 GLU A C 1
ATOM 1305 O O . GLU A 1 365 ? -15.84855 18.08373 65.67365 1.000 106.82605 342 GLU A O 1
ATOM 1311 N N . ALA A 1 366 ? -15.70430 17.28045 67.77452 1.000 58.08616 343 ALA A N 1
ATOM 1312 C CA . ALA A 1 366 ? -14.56338 18.12550 68.13233 1.000 71.64616 343 ALA A CA 1
ATOM 1313 C C . ALA A 1 366 ? -13.27669 17.70501 67.41838 1.000 76.11616 343 ALA A C 1
ATOM 1314 O O . ALA A 1 366 ? -12.37514 18.53473 67.22572 1.000 73.75616 343 ALA A O 1
ATOM 1316 N N . GLN A 1 367 ? -13.16369 16.41871 67.05611 1.000 62.66072 344 GLN A N 1
ATOM 1317 C CA . GLN A 1 367 ? -12.07613 15.94719 66.20842 1.000 65.74072 344 GLN A CA 1
ATOM 1318 C C . GLN A 1 367 ? -12.30016 16.33300 64.75537 1.000 65.49072 344 GLN A C 1
ATOM 1319 O O . GLN A 1 367 ? -11.33415 16.54070 64.01464 1.000 63.40072 344 GLN A O 1
ATOM 1325 N N . ILE A 1 368 ? -13.55592 16.41762 64.32135 1.000 61.43978 345 ILE A N 1
ATOM 1326 C CA . ILE A 1 368 ? -13.82603 16.90523 62.97454 1.000 60.17978 345 ILE A CA 1
ATOM 1327 C C . ILE A 1 368 ? -13.53784 18.40714 62.90203 1.000 68.06978 345 ILE A C 1
ATOM 1328 O O . ILE A 1 368 ? -13.03159 18.91232 61.89116 1.000 55.38978 345 ILE A O 1
ATOM 1333 N N . ALA A 1 369 ? -13.80446 19.13268 63.99540 1.000 54.57674 346 ALA A N 1
ATOM 1334 C CA . ALA A 1 369 ? -13.57688 20.57306 64.01439 1.000 65.91674 346 ALA A CA 1
ATOM 1335 C C . ALA A 1 369 ? -12.09499 20.90517 63.82983 1.000 69.29674 346 ALA A C 1
ATOM 1336 O O . ALA A 1 369 ? -11.74563 21.86701 63.12678 1.000 69.98674 346 ALA A O 1
ATOM 1338 N N . ALA A 1 370 ? -11.21412 20.09423 64.42630 1.000 54.98513 347 ALA A N 1
ATOM 1339 C CA . ALA A 1 370 ? -9.77295 20.26711 64.26445 1.000 50.72513 347 ALA A CA 1
ATOM 1340 C C . ALA A 1 370 ? -9.35040 20.13543 62.80207 1.000 56.31513 347 ALA A C 1
ATOM 1341 O O . ALA A 1 370 ? -8.59220 20.96701 62.28152 1.000 64.80513 347 ALA A O 1
ATOM 1343 N N . VAL A 1 371 ? -9.85177 19.09330 62.12603 1.000 53.48393 348 VAL A N 1
ATOM 1344 C CA . VAL A 1 371 ? -9.44891 18.77606 60.75536 1.000 56.56393 348 VAL A CA 1
ATOM 1345 C C . VAL A 1 371 ? -9.99738 19.80883 59.77975 1.000 48.89393 348 VAL A C 1
ATOM 1346 O O . VAL A 1 371 ? -9.27716 20.29529 58.90363 1.000 75.09393 348 VAL A O 1
ATOM 1350 N N . CYS A 1 372 ? -11.26507 20.18455 59.93575 1.000 50.97774 349 CYS A N 1
ATOM 1351 C CA . CYS A 1 372 ? -11.87383 21.16579 59.04196 1.000 61.73774 349 CYS A CA 1
ATOM 1352 C C . CYS A 1 372 ? -11.29460 22.56179 59.24168 1.000 64.20774 349 CYS A C 1
ATOM 1353 O O . CYS A 1 372 ? -11.27027 23.35806 58.29559 1.000 58.44774 349 CYS A O 1
ATOM 1356 N N . ARG A 1 373 ? -10.82655 22.89225 60.45172 1.000 60.77469 350 ARG A N 1
ATOM 1357 C CA . ARG A 1 373 ? -10.19030 24.19745 60.60606 1.000 69.88469 350 ARG A CA 1
ATOM 1358 C C . ARG A 1 373 ? -8.82720 24.21425 59.92816 1.000 61.00469 350 ARG A C 1
ATOM 1359 O O . ARG A 1 373 ? -8.43189 25.24276 59.37188 1.000 73.22469 350 ARG A O 1
ATOM 1367 N N . GLU A 1 374 ? -8.13601 23.07316 59.90910 1.000 48.51994 351 GLU A N 1
ATOM 1368 C CA . GLU A 1 374 ? -6.86368 22.98045 59.20446 1.000 70.98994 351 GLU A CA 1
ATOM 1369 C C . GLU A 1 374 ? -7.05167 23.22170 57.71399 1.000 61.35994 351 GLU A C 1
ATOM 1370 O O . GLU A 1 374 ? -6.37584 24.07980 57.12078 1.000 65.84994 351 GLU A O 1
ATOM 1376 N N . CYS A 1 375 ? -7.99182 22.48319 57.10406 1.000 63.25126 352 CYS A N 1
ATOM 1377 C CA . CYS A 1 375 ? -8.25416 22.60741 55.67202 1.000 45.97126 352 CYS A CA 1
ATOM 1378 C C . CYS A 1 375 ? -8.62128 24.03442 55.29691 1.000 45.44126 352 CYS A C 1
ATOM 1379 O O . CYS A 1 375 ? -8.21327 24.52567 54.23972 1.000 55.15126 352 CYS A O 1
ATOM 1382 N N . LEU A 1 376 ? -9.39844 24.71387 56.14779 1.000 50.30115 353 LEU A N 1
ATOM 1383 C CA . LEU A 1 376 ? -9.81525 26.06167 55.80079 1.000 49.89115 353 LEU A CA 1
ATOM 1384 C C . LEU A 1 376 ? -8.63744 27.02166 55.80285 1.000 62.31115 353 LEU A C 1
ATOM 1385 O O . LEU A 1 376 ? -8.63349 27.98841 55.04300 1.000 60.73115 353 LEU A O 1
ATOM 1390 N N . GLN A 1 377 ? -7.63369 26.77398 56.63635 1.000 60.93582 354 GLN A N 1
ATOM 1391 C CA . GLN A 1 377 ? -6.44491 27.60968 56.59439 1.000 58.42582 354 GLN A CA 1
ATOM 1392 C C . GLN A 1 377 ? -5.68719 27.41243 55.29095 1.000 47.11582 354 GLN A C 1
ATOM 1393 O O . GLN A 1 377 ? -5.13799 28.36340 54.72555 1.000 85.89582 354 GLN A O 1
ATOM 1399 N N . ALA A 1 378 ? -5.64018 26.17324 54.81424 1.000 51.81729 355 ALA A N 1
ATOM 1400 C CA . ALA A 1 378 ? -5.05610 25.87710 53.51856 1.000 61.64729 355 ALA A CA 1
ATOM 1401 C C . ALA A 1 378 ? -5.80745 26.59001 52.40169 1.000 80.50729 355 ALA A C 1
ATOM 1402 O O . ALA A 1 378 ? -5.19540 27.26191 51.57781 1.000 66.28729 355 ALA A O 1
ATOM 1404 N N . LEU A 1 379 ? -7.13707 26.47318 52.36313 1.000 50.70405 356 LEU A N 1
ATOM 1405 C CA . LEU A 1 379 ? -7.89811 27.15298 51.32017 1.000 45.69405 356 LEU A CA 1
ATOM 1406 C C . LEU A 1 379 ? -7.86066 28.66095 51.49898 1.000 60.56405 356 LEU A C 1
ATOM 1407 O O . LEU A 1 379 ? -8.07721 29.39912 50.53933 1.000 75.71405 356 LEU A O 1
ATOM 1412 N N . GLU A 1 380 ? -7.64137 29.14056 52.71759 1.000 49.89479 357 GLU A N 1
ATOM 1413 C CA . GLU A 1 380 ? -7.50017 30.57294 52.91213 1.000 58.10479 357 GLU A CA 1
ATOM 1414 C C . GLU A 1 380 ? -6.24168 31.07650 52.21503 1.000 62.15479 357 GLU A C 1
ATOM 1415 O O . GLU A 1 380 ? -6.28678 32.02739 51.42693 1.000 84.53479 357 GLU A O 1
ATOM 1421 N N . PHE A 1 381 ? -5.11647 30.41752 52.47127 1.000 55.23158 358 PHE A N 1
ATOM 1422 C CA . PHE A 1 381 ? -3.86393 30.73187 51.79354 1.000 55.92158 358 PHE A CA 1
ATOM 1423 C C . PHE A 1 381 ? -3.97455 30.49151 50.29063 1.000 71.67158 358 PHE A C 1
ATOM 1424 O O . PHE A 1 381 ? -3.62279 31.35926 49.48717 1.000 64.75158 358 PHE A O 1
ATOM 1432 N N . LEU A 1 382 ? -4.50902 29.33083 49.89754 1.000 66.85914 359 LEU A N 1
ATOM 1433 C CA . LEU A 1 382 ? -4.56741 28.94018 48.49141 1.000 89.59914 359 LEU A CA 1
ATOM 1434 C C . LEU A 1 382 ? -5.40451 29.90618 47.67709 1.000 56.14914 359 LEU A C 1
ATOM 1435 O O . LEU A 1 382 ? -4.93688 30.45879 46.67630 1.000 77.08914 359 LEU A O 1
ATOM 1440 N N . HIS A 1 383 ? -6.64573 30.13904 48.10745 1.000 64.23366 360 HIS A N 1
ATOM 1441 C CA . HIS A 1 383 ? -7.53549 31.00905 47.35742 1.000 56.88366 360 HIS A CA 1
ATOM 1442 C C . HIS A 1 383 ? -7.01604 32.44279 47.29963 1.000 67.90366 360 HIS A C 1
ATOM 1443 O O . HIS A 1 383 ? -7.35892 33.17652 46.36360 1.000 76.68366 360 HIS A O 1
ATOM 1450 N N . ALA A 1 384 ? -6.18031 32.85242 48.25869 1.000 58.52623 361 ALA A N 1
ATOM 1451 C CA . ALA A 1 384 ? -5.65618 34.21513 48.23563 1.000 89.83623 361 ALA A CA 1
ATOM 1452 C C . ALA A 1 384 ? -4.59180 34.38440 47.16223 1.000 84.22623 361 ALA A C 1
ATOM 1453 O O . ALA A 1 384 ? -4.45456 35.47068 46.58662 1.000 111.63623 361 ALA A O 1
ATOM 1455 N N . ASN A 1 385 ? -3.83734 33.32713 46.87506 1.000 75.01416 362 ASN A N 1
ATOM 1456 C CA . ASN A 1 385 ? -2.90231 33.31773 45.76080 1.000 66.51416 362 ASN A CA 1
ATOM 1457 C C . ASN A 1 385 ? -3.52113 32.70822 44.50497 1.000 78.05416 362 ASN A C 1
ATOM 1458 O O . ASN A 1 385 ? -2.82730 32.04273 43.72848 1.000 70.81416 362 ASN A O 1
ATOM 1463 N N . GLN A 1 386 ? -4.83703 32.89565 44.33685 1.000 73.01625 363 GLN A N 1
ATOM 1464 C CA . GLN A 1 386 ? -5.56741 32.64273 43.09127 1.000 85.82625 363 GLN A CA 1
ATOM 1465 C C . GLN A 1 386 ? -5.40963 31.20514 42.59926 1.000 76.23625 363 GLN A C 1
ATOM 1466 O O . GLN A 1 386 ? -5.13034 30.96329 41.42373 1.000 127.45625 363 GLN A O 1
ATOM 1472 N N . VAL A 1 387 ? -5.57799 30.24070 43.50567 1.000 70.58932 364 VAL A N 1
ATOM 1473 C CA . VAL A 1 387 ? -5.59100 28.82626 43.14975 1.000 73.42932 364 VAL A CA 1
ATOM 1474 C C . VAL A 1 387 ? -6.90827 28.21622 43.60708 1.000 67.06932 364 VAL A C 1
ATOM 1475 O O . VAL A 1 387 ? -7.36574 28.48329 44.72242 1.000 64.68932 364 VAL A O 1
ATOM 1479 N N . ILE A 1 388 ? -7.51410 27.40488 42.74395 1.000 47.75228 365 ILE A N 1
ATOM 1480 C CA . ILE A 1 388 ? -8.70469 26.63155 43.06218 1.000 45.19228 365 ILE A CA 1
ATOM 1481 C C . ILE A 1 388 ? -8.31373 25.15655 43.07495 1.000 65.11228 365 ILE A C 1
ATOM 1482 O O . ILE A 1 388 ? -7.76416 24.63712 42.09669 1.000 63.85228 365 ILE A O 1
ATOM 1487 N N . HIS A 1 389 ? -8.60030 24.47837 44.18218 1.000 43.20018 366 HIS A N 1
ATOM 1488 C CA . HIS A 1 389 ? -8.11384 23.11349 44.34148 1.000 48.45018 366 HIS A CA 1
ATOM 1489 C C . HIS A 1 389 ? -8.87798 22.12216 43.45258 1.000 59.64018 366 HIS A C 1
ATOM 1490 O O . HIS A 1 389 ? -8.27660 21.18150 42.92094 1.000 90.35018 366 HIS A O 1
ATOM 1497 N N . ARG A 1 390 ? -10.20276 22.28391 43.34066 1.000 74.00073 367 ARG A N 1
ATOM 1498 C CA . ARG A 1 390 ? -11.12809 21.47670 42.53459 1.000 65.66073 367 ARG A CA 1
ATOM 1499 C C . ARG A 1 390 ? -11.35791 20.03082 42.99712 1.000 58.81073 367 ARG A C 1
ATOM 1500 O O . ARG A 1 390 ? -12.25517 19.36438 42.46493 1.000 71.23073 367 ARG A O 1
ATOM 1508 N N . ASN A 1 391 ? -10.61282 19.53133 43.98882 1.000 68.59799 368 ASN A N 1
ATOM 1509 C CA . ASN A 1 391 ? -10.68063 18.10263 44.33800 1.000 80.41799 368 ASN A CA 1
ATOM 1510 C C . ASN A 1 391 ? -10.61975 17.84764 45.85376 1.000 79.76799 368 ASN A C 1
ATOM 1511 O O . ASN A 1 391 ? -9.89318 16.96091 46.32184 1.000 44.57799 368 ASN A O 1
ATOM 1516 N N . ILE A 1 392 ? -11.39549 18.59234 46.64738 1.000 49.70471 369 ILE A N 1
ATOM 1517 C CA . ILE A 1 392 ? -11.35765 18.40699 48.09971 1.000 42.09471 369 ILE A CA 1
ATOM 1518 C C . ILE A 1 392 ? -12.16553 17.15576 48.45681 1.000 52.49471 369 ILE A C 1
ATOM 1519 O O . ILE A 1 392 ? -13.38253 17.10864 48.26111 1.000 76.81471 369 ILE A O 1
ATOM 1524 N N . LYS A 1 393 ? -11.47824 16.13225 48.96402 1.000 62.06941 370 LYS A N 1
ATOM 1525 C CA . LYS A 1 393 ? -12.07710 14.86272 49.38128 1.000 96.54941 370 LYS A CA 1
ATOM 1526 C C . LYS A 1 393 ? -11.15164 14.23470 50.41841 1.000 76.77941 370 LYS A C 1
ATOM 1527 O O . LYS A 1 393 ? -10.17662 14.85482 50.85027 1.000 75.48941 370 LYS A O 1
ATOM 1533 N N . SER A 1 394 ? -11.45872 12.98683 50.81380 1.000 59.11918 371 SER A N 1
ATOM 1534 C CA . SER A 1 394 ? -10.79620 12.31254 51.92967 1.000 82.54918 371 SER A CA 1
ATOM 1535 C C . SER A 1 394 ? -9.54472 11.56807 51.51005 1.000 83.68918 371 SER A C 1
ATOM 1536 O O . SER A 1 394 ? -8.62704 11.41020 52.32237 1.000 96.15918 371 SER A O 1
ATOM 1539 N N . ASP A 1 395 ? -9.50384 11.09282 50.26001 1.000 76.19567 372 ASP A N 1
ATOM 1540 C CA . ASP A 1 395 ? -8.30081 10.46604 49.72492 1.000 79.26567 372 ASP A CA 1
ATOM 1541 C C . ASP A 1 395 ? -7.15026 11.45379 49.64056 1.000 94.36567 372 ASP A C 1
ATOM 1542 O O . ASP A 1 395 ? -5.98259 11.05020 49.69991 1.000 68.47567 372 ASP A O 1
ATOM 1547 N N . ASN A 1 396 ? -7.45871 12.74154 49.50009 1.000 65.60627 373 ASN A N 1
ATOM 1548 C CA . ASN A 1 396 ? -6.45663 13.76786 49.28320 1.000 70.44627 373 ASN A CA 1
ATOM 1549 C C . ASN A 1 396 ? -6.12503 14.54689 50.54165 1.000 77.06627 373 ASN A C 1
ATOM 1550 O O . ASN A 1 396 ? -5.42379 15.55575 50.46052 1.000 56.52627 373 ASN A O 1
ATOM 1555 N N . VAL A 1 397 ? -6.58911 14.11526 51.70378 1.000 76.61323 374 VAL A N 1
ATOM 1556 C CA . VAL A 1 397 ? -6.14152 14.71861 52.94985 1.000 69.24323 374 VAL A CA 1
ATOM 1557 C C . VAL A 1 397 ? -5.18061 13.73224 53.58784 1.000 78.90323 374 VAL A C 1
ATOM 1558 O O . VAL A 1 397 ? -5.54069 12.57126 53.82337 1.000 65.91323 374 VAL A O 1
ATOM 1562 N N . LEU A 1 398 ? -3.95025 14.17828 53.83472 1.000 46.98560 375 LEU A N 1
ATOM 1563 C CA . LEU A 1 398 ? -2.91298 13.33528 54.42265 1.000 62.88560 375 LEU A CA 1
ATOM 1564 C C . LEU A 1 398 ? -2.70228 13.68889 55.89218 1.000 92.92560 375 LEU A C 1
ATOM 1565 O O . LEU A 1 398 ? -2.53900 14.86871 56.23338 1.000 65.08560 375 LEU A O 1
ATOM 1570 N N . LEU A 1 399 ? -2.68246 12.66224 56.74940 1.000 68.52990 376 LEU A N 1
ATOM 1571 C CA . LEU A 1 399 ? -2.45543 12.80745 58.18589 1.000 83.76990 376 LEU A CA 1
ATOM 1572 C C . LEU A 1 399 ? -1.05603 12.33084 58.56396 1.000 76.68990 376 LEU A C 1
ATOM 1573 O O . LEU A 1 399 ? -0.58944 11.29745 58.07727 1.000 74.98990 376 LEU A O 1
ATOM 1578 N N . GLY A 1 400 ? -0.37829 13.10227 59.42722 1.000 59.73591 377 GLY A N 1
ATOM 1579 C CA . GLY A 1 400 ? 0.88072 12.65775 59.98395 1.000 86.91591 377 GLY A CA 1
ATOM 1580 C C . GLY A 1 400 ? 0.70033 11.99134 61.33738 1.000 116.39591 377 GLY A C 1
ATOM 1581 O O . GLY A 1 400 ? -0.36447 12.06032 61.94437 1.000 90.29591 377 GLY A O 1
ATOM 1582 N N . MET A 1 401 ? 1.77044 11.34407 61.80807 1.000 114.22372 378 MET A N 1
ATOM 1583 C CA . MET A 1 401 ? 1.70354 10.65861 63.09800 1.000 116.28372 378 MET A CA 1
ATOM 1584 C C . MET A 1 401 ? 1.58323 11.64225 64.25775 1.000 100.32372 378 MET A C 1
ATOM 1585 O O . MET A 1 401 ? 0.96216 11.32574 65.27938 1.000 72.31372 378 MET A O 1
ATOM 1590 N N . GLU A 1 402 ? 2.14498 12.84062 64.11296 1.000 148.87384 379 GLU A N 1
ATOM 1591 C CA . GLU A 1 402 ? 2.03941 13.87928 65.13187 1.000 168.34384 379 GLU A CA 1
ATOM 1592 C C . GLU A 1 402 ? 0.63118 14.44767 65.25544 1.000 148.31384 379 GLU A C 1
ATOM 1593 O O . GLU A 1 402 ? 0.36351 15.21473 66.19113 1.000 79.85384 379 GLU A O 1
ATOM 1599 N N . GLY A 1 403 ? -0.26075 14.10371 64.32869 1.000 128.28511 380 GLY A N 1
ATOM 1600 C CA . GLY A 1 403 ? -1.57369 14.69903 64.23614 1.000 132.63511 380 GLY A CA 1
ATOM 1601 C C . GLY A 1 403 ? -1.71504 15.69819 63.11436 1.000 82.53511 380 GLY A C 1
ATOM 1602 O O . GLY A 1 403 ? -2.80237 16.26644 62.95575 1.000 69.04511 380 GLY A O 1
ATOM 1603 N N . SER A 1 404 ? -0.66390 15.90706 62.31741 1.000 76.64450 381 SER A N 1
ATOM 1604 C CA . SER A 1 404 ? -0.60919 17.00550 61.36117 1.000 57.70450 381 SER A CA 1
ATOM 1605 C C . SER A 1 404 ? -1.52704 16.76891 60.17172 1.000 74.56450 381 SER A C 1
ATOM 1606 O O . SER A 1 404 ? -1.72127 15.63492 59.72684 1.000 63.82450 381 SER A O 1
ATOM 1609 N N . VAL A 1 405 ? -2.06047 17.86245 59.62777 1.000 63.63903 382 VAL A N 1
ATOM 1610 C CA . VAL A 1 405 ? -2.98808 17.81349 58.49892 1.000 69.34903 382 VAL A CA 1
ATOM 1611 C C . VAL A 1 405 ? -2.35472 18.51345 57.29962 1.000 68.50903 382 VAL A C 1
ATOM 1612 O O . VAL A 1 405 ? -2.02072 19.70355 57.37469 1.000 64.77903 382 VAL A O 1
ATOM 1616 N N . LYS A 1 406 ? -2.20781 17.79021 56.18754 1.000 86.91192 383 LYS A N 1
ATOM 1617 C CA . LYS A 1 406 ? -1.73384 18.38701 54.94475 1.000 68.17192 383 LYS A CA 1
ATOM 1618 C C . LYS A 1 406 ? -2.64615 17.97720 53.79873 1.000 40.66192 383 LYS A C 1
ATOM 1619 O O . LYS A 1 406 ? -3.26413 16.90884 53.81995 1.000 61.15192 383 LYS A O 1
ATOM 1625 N N . LEU A 1 407 ? -2.72646 18.84326 52.79887 1.000 73.55402 384 LEU A N 1
ATOM 1626 C CA . LEU A 1 407 ? -3.68930 18.74108 51.71301 1.000 57.91402 384 LEU A CA 1
ATOM 1627 C C . LEU A 1 407 ? -2.95735 18.55990 50.38753 1.000 56.90402 384 LEU A C 1
ATOM 1628 O O . LEU A 1 407 ? -1.99338 19.27645 50.10144 1.000 58.35402 384 LEU A O 1
ATOM 1633 N N . THR A 1 408 ? -3.44095 17.61828 49.57200 1.000 89.67269 385 THR A N 1
ATOM 1634 C CA . THR A 1 408 ? -2.69080 17.01590 48.47346 1.000 93.77269 385 THR A CA 1
ATOM 1635 C C . THR A 1 408 ? -3.44970 17.14860 47.15548 1.000 94.09269 385 THR A C 1
ATOM 1636 O O . THR A 1 408 ? -4.66637 16.93205 47.11043 1.000 72.72269 385 THR A O 1
ATOM 1640 N N . ASP A 1 409 ? -2.74018 17.53625 46.08545 1.000 113.55205 386 ASP A N 1
ATOM 1641 C CA . ASP A 1 409 ? -3.21501 17.36438 44.70043 1.000 130.53205 386 ASP A CA 1
ATOM 1642 C C . ASP A 1 409 ? -2.07267 16.72895 43.89913 1.000 126.90205 386 ASP A C 1
ATOM 1643 O O . ASP A 1 409 ? -1.31168 17.41729 43.21289 1.000 145.52205 386 ASP A O 1
ATOM 1648 N N . PHE A 1 410 ? -1.95939 15.39443 43.97148 1.000 84.18087 387 PHE A N 1
ATOM 1649 C CA . PHE A 1 410 ? -0.81766 14.74616 43.31929 1.000 105.11087 387 PHE A CA 1
ATOM 1650 C C . PHE A 1 410 ? -1.03558 14.58665 41.81509 1.000 153.64087 387 PHE A C 1
ATOM 1651 O O . PHE A 1 410 ? -0.06004 14.58971 41.05055 1.000 125.20087 387 PHE A O 1
ATOM 1659 N N . GLY A 1 411 ? -2.29245 14.48791 41.36517 1.000 110.59910 388 GLY A N 1
ATOM 1660 C CA . GLY A 1 411 ? -2.57566 14.62043 39.94232 1.000 102.21910 388 GLY A CA 1
ATOM 1661 C C . GLY A 1 411 ? -2.42883 16.03276 39.41697 1.000 103.57910 388 GLY A C 1
ATOM 1662 O O . GLY A 1 411 ? -2.39915 16.22459 38.19701 1.000 133.78910 388 GLY A O 1
ATOM 1663 N N . PHE A 1 412 ? -2.30072 17.00059 40.32331 1.000 135.83539 389 PHE A N 1
ATOM 1664 C CA . PHE A 1 412 ? -2.28299 18.44237 40.06810 1.000 131.17539 389 PHE A CA 1
ATOM 1665 C C . PHE A 1 412 ? -3.36761 18.85978 39.07551 1.000 122.62539 389 PHE A C 1
ATOM 1666 O O . PHE A 1 412 ? -3.10620 19.38917 37.99070 1.000 143.72539 389 PHE A O 1
ATOM 1674 N N . CYS A 1 413 ? -4.60668 18.58626 39.47329 1.000 92.17911 390 CYS A N 1
ATOM 1675 C CA . CYS A 1 413 ? -5.77562 19.10400 38.77679 1.000 106.07911 390 CYS A CA 1
ATOM 1676 C C . CYS A 1 413 ? -6.22663 20.41241 39.41490 1.000 94.34911 390 CYS A C 1
ATOM 1677 O O . CYS A 1 413 ? -7.40529 20.64965 39.65458 1.000 99.43911 390 CYS A O 1
ATOM 1680 N N . ALA A 1 414 ? -5.26057 21.29605 39.63439 1.000 100.74843 391 ALA A N 1
ATOM 1681 C CA . ALA A 1 414 ? -5.45872 22.54552 40.35020 1.000 101.23843 391 ALA A CA 1
ATOM 1682 C C . ALA A 1 414 ? -5.30797 23.72248 39.39597 1.000 83.73843 391 ALA A C 1
ATOM 1683 O O . ALA A 1 414 ? -4.30468 23.82199 38.68209 1.000 94.74843 391 ALA A O 1
ATOM 1685 N N . GLN A 1 415 ? -6.29440 24.61919 39.40466 1.000 75.56507 392 GLN A N 1
ATOM 1686 C CA . GLN A 1 415 ? -6.28069 25.81670 38.56699 1.000 77.95507 392 GLN A CA 1
ATOM 1687 C C . GLN A 1 415 ? -5.22644 26.79488 39.07252 1.000 102.13507 392 GLN A C 1
ATOM 1688 O O . GLN A 1 415 ? -5.37287 27.37334 40.15085 1.000 96.05507 392 GLN A O 1
ATOM 1694 N N . ILE A 1 416 ? -4.16925 26.99216 38.29319 1.000 87.17986 393 ILE A N 1
ATOM 1695 C CA . ILE A 1 416 ? -3.11415 27.93948 38.62864 1.000 105.88986 393 ILE A CA 1
ATOM 1696 C C . ILE A 1 416 ? -3.20859 29.20320 37.77506 1.000 128.83986 393 ILE A C 1
ATOM 1697 O O . ILE A 1 416 ? -2.98986 30.31370 38.26587 1.000 99.77986 393 ILE A O 1
ATOM 1702 N N . THR A 1 417 ? -3.53386 29.03622 36.49598 1.000 144.59543 394 THR A N 1
ATOM 1703 C CA . THR A 1 417 ? -3.88888 30.07545 35.54328 1.000 124.09543 394 THR A CA 1
ATOM 1704 C C . THR A 1 417 ? -5.32292 29.80783 35.08703 1.000 129.48543 394 THR A C 1
ATOM 1705 O O . THR A 1 417 ? -5.84453 28.70740 35.30842 1.000 205.70543 394 THR A O 1
ATOM 1709 N N . PRO A 1 418 ? -6.02438 30.80714 34.54040 1.000 136.99591 395 PRO A N 1
ATOM 1710 C CA . PRO A 1 418 ? -7.33147 30.52421 33.92329 1.000 139.82591 395 PRO A CA 1
ATOM 1711 C C . PRO A 1 418 ? -7.21277 29.49385 32.80968 1.000 172.64591 395 PRO A C 1
ATOM 1712 O O . PRO A 1 418 ? -6.49604 29.68399 31.82342 1.000 154.51591 395 PRO A O 1
ATOM 1716 N N . GLU A 1 419 ? -7.91038 28.38657 33.00047 1.000 213.17671 396 GLU A N 1
ATOM 1717 C CA . GLU A 1 419 ? -7.84305 27.18630 32.17351 1.000 164.07671 396 GLU A CA 1
ATOM 1718 C C . GLU A 1 419 ? -9.07888 26.36517 32.52553 1.000 163.10671 396 GLU A C 1
ATOM 1719 O O . GLU A 1 419 ? -9.97155 26.85309 33.23105 1.000 123.49671 396 GLU A O 1
ATOM 1725 N N . GLN A 1 420 ? -9.13371 25.12698 32.02691 1.000 177.34997 397 GLN A N 1
ATOM 1726 C CA . GLN A 1 420 ? -10.14110 24.11944 32.40434 1.000 149.44997 397 GLN A CA 1
ATOM 1727 C C . GLN A 1 420 ? -11.60457 24.57121 32.20671 1.000 94.59997 397 GLN A C 1
ATOM 1728 O O . GLN A 1 420 ? -12.21526 25.25604 33.03891 1.000 158.32997 397 GLN A O 1
ATOM 1734 N N . THR A 1 425 ? -15.98101 12.41301 33.22481 1.000 221.93636 402 THR A N 1
ATOM 1735 C CA . THR A 1 425 ? -15.46163 12.19673 34.56759 1.000 145.99636 402 THR A CA 1
ATOM 1736 C C . THR A 1 425 ? -14.91743 10.75729 34.68357 1.000 156.13636 402 THR A C 1
ATOM 1737 O O . THR A 1 425 ? -15.57470 9.86324 35.22992 1.000 153.80636 402 THR A O 1
ATOM 1741 N N . MET A 1 426 ? -13.72279 10.53148 34.12444 1.000 162.72633 403 MET A N 1
ATOM 1742 C CA . MET A 1 426 ? -12.93855 9.33450 34.40918 1.000 114.28633 403 MET A CA 1
ATOM 1743 C C . MET A 1 426 ? -12.06327 9.54499 35.63154 1.000 131.47633 403 MET A C 1
ATOM 1744 O O . MET A 1 426 ? -11.11781 8.78396 35.86467 1.000 133.06633 403 MET A O 1
ATOM 1749 N N . VAL A 1 427 ? -12.35480 10.58783 36.41223 1.000 143.75000 404 VAL A N 1
ATOM 1750 C CA . VAL A 1 427 ? -11.71636 10.76060 37.70187 1.000 147.88000 404 VAL A CA 1
ATOM 1751 C C . VAL A 1 427 ? -12.50992 10.08752 38.82505 1.000 118.53000 404 VAL A C 1
ATOM 1752 O O . VAL A 1 427 ? -12.10324 10.17967 39.99161 1.000 101.36000 404 VAL A O 1
ATOM 1756 N N . GLY A 1 428 ? -13.62887 9.38277 38.50288 1.000 124.69230 405 GLY A N 1
ATOM 1757 C CA . GLY A 1 428 ? -14.35931 8.49475 39.39221 1.000 100.43230 405 GLY A CA 1
ATOM 1758 C C . GLY A 1 428 ? -15.83876 8.85539 39.48320 1.000 127.12230 405 GLY A C 1
ATOM 1759 O O . GLY A 1 428 ? -16.40006 9.49908 38.58897 1.000 127.97230 405 GLY A O 1
ATOM 1760 N N . THR A 1 429 ? -16.49574 8.39838 40.56896 1.000 116.97659 406 THR A N 1
ATOM 1761 C CA . THR A 1 429 ? -17.80885 8.93785 40.91572 1.000 89.85659 406 THR A CA 1
ATOM 1762 C C . THR A 1 429 ? -17.57791 10.26306 41.62362 1.000 85.92659 406 THR A C 1
ATOM 1763 O O . THR A 1 429 ? -17.00299 10.30113 42.72142 1.000 121.69659 406 THR A O 1
ATOM 1767 N N . PRO A 1 430 ? -18.01150 11.34832 41.03689 1.000 90.11324 407 PRO A N 1
ATOM 1768 C CA . PRO A 1 430 ? -17.64587 12.69971 41.51590 1.000 62.00324 407 PRO A CA 1
ATOM 1769 C C . PRO A 1 430 ? -18.60032 13.28569 42.55928 1.000 63.14324 407 PRO A C 1
ATOM 1770 O O . PRO A 1 430 ? -19.28300 14.30513 42.33663 1.000 72.96324 407 PRO A O 1
ATOM 1774 N N . TYR A 1 431 ? -18.64232 12.66058 43.74583 1.000 42.27634 408 TYR A N 1
ATOM 1775 C CA . TYR A 1 431 ? -19.52395 13.12623 44.81734 1.000 59.89634 408 TYR A CA 1
ATOM 1776 C C . TYR A 1 431 ? -19.15508 14.52014 45.32055 1.000 85.03634 408 TYR A C 1
ATOM 1777 O O . TYR A 1 431 ? -20.01637 15.24591 45.83627 1.000 107.73634 408 TYR A O 1
ATOM 1786 N N . TRP A 1 432 ? -17.89831 14.91361 45.16369 1.000 64.59436 409 TRP A N 1
ATOM 1787 C CA . TRP A 1 432 ? -17.36303 16.12626 45.75601 1.000 56.28436 409 TRP A CA 1
ATOM 1788 C C . TRP A 1 432 ? -17.60833 17.36618 44.91094 1.000 51.32436 409 TRP A C 1
ATOM 1789 O O . TRP A 1 432 ? -17.12433 18.43627 45.27283 1.000 87.68436 409 TRP A O 1
ATOM 1800 N N . MET A 1 433 ? -18.34405 17.27360 43.81431 1.000 66.30516 410 MET A N 1
ATOM 1801 C CA . MET A 1 433 ? -18.46663 18.40231 42.90874 1.000 61.30516 410 MET A CA 1
ATOM 1802 C C . MET A 1 433 ? -19.62386 19.31451 43.28946 1.000 45.86516 410 MET A C 1
ATOM 1803 O O . MET A 1 433 ? -20.68509 18.84866 43.71614 1.000 70.46516 410 MET A O 1
ATOM 1808 N N . ALA A 1 434 ? -19.38060 20.62920 43.19431 1.000 86.72830 411 ALA A N 1
ATOM 1809 C CA . ALA A 1 434 ? -20.38263 21.64680 43.50900 1.000 57.00830 411 ALA A CA 1
ATOM 1810 C C . ALA A 1 434 ? -21.40810 21.72632 42.38607 1.000 53.68830 411 ALA A C 1
ATOM 1811 O O . ALA A 1 434 ? -21.13794 21.29327 41.26323 1.000 68.48830 411 ALA A O 1
ATOM 1813 N N . PRO A 1 435 ? -22.61688 22.21438 42.68141 1.000 72.36992 412 PRO A N 1
ATOM 1814 C CA . PRO A 1 435 ? -23.67051 22.25791 41.64773 1.000 47.27992 412 PRO A CA 1
ATOM 1815 C C . PRO A 1 435 ? -23.33800 23.11207 40.44165 1.000 71.13992 412 PRO A C 1
ATOM 1816 O O . PRO A 1 435 ? -23.77535 22.78164 39.33137 1.000 71.11992 412 PRO A O 1
ATOM 1820 N N . GLU A 1 436 ? -22.57837 24.19915 40.62697 1.000 60.24373 413 GLU A N 1
ATOM 1821 C CA . GLU A 1 436 ? -22.20040 25.06635 39.50822 1.000 60.79373 413 GLU A CA 1
ATOM 1822 C C . GLU A 1 436 ? -21.23214 24.37904 38.56120 1.000 82.23373 413 GLU A C 1
ATOM 1823 O O . GLU A 1 436 ? -21.17234 24.73424 37.37940 1.000 116.60373 413 GLU A O 1
ATOM 1829 N N . VAL A 1 437 ? -20.44755 23.42673 39.06830 1.000 75.68047 414 VAL A N 1
ATOM 1830 C CA . VAL A 1 437 ? -19.51371 22.69424 38.22374 1.000 62.59047 414 VAL A CA 1
ATOM 1831 C C . VAL A 1 437 ? -20.26894 21.89632 37.17549 1.000 58.83047 414 VAL A C 1
ATOM 1832 O O . VAL A 1 437 ? -19.92793 21.92915 35.98471 1.000 82.34047 414 VAL A O 1
ATOM 1836 N N . VAL A 1 438 ? -21.34581 21.21161 37.59123 1.000 67.22675 415 VAL A N 1
ATOM 1837 C CA . VAL A 1 438 ? -21.93506 20.15750 36.76775 1.000 83.46675 415 VAL A CA 1
ATOM 1838 C C . VAL A 1 438 ? -22.99106 20.66064 35.79517 1.000 66.49675 415 VAL A C 1
ATOM 1839 O O . VAL A 1 438 ? -23.40480 19.90384 34.90666 1.000 67.19675 415 VAL A O 1
ATOM 1843 N N . THR A 1 439 ? -23.42978 21.90636 35.91003 1.000 100.47656 416 THR A N 1
ATOM 1844 C CA . THR A 1 439 ? -24.25717 22.50298 34.87456 1.000 119.34656 416 THR A CA 1
ATOM 1845 C C . THR A 1 439 ? -23.42318 23.16612 33.78624 1.000 88.57656 416 THR A C 1
ATOM 1846 O O . THR A 1 439 ? -23.95585 23.98499 33.02707 1.000 174.09656 416 THR A O 1
ATOM 1850 N N . ARG A 1 440 ? -22.12110 22.84179 33.72926 1.000 110.71280 417 ARG A N 1
ATOM 1851 C CA . ARG A 1 440 ? -21.01892 23.54195 33.05177 1.000 152.36280 417 ARG A CA 1
ATOM 1852 C C . ARG A 1 440 ? -21.12536 25.06292 33.18622 1.000 112.20280 417 ARG A C 1
ATOM 1853 O O . ARG A 1 440 ? -20.71165 25.80942 32.29296 1.000 149.28280 417 ARG A O 1
ATOM 1861 N N . LYS A 1 441 ? -21.64968 25.52613 34.31505 1.000 90.08564 418 LYS A N 1
ATOM 1862 C CA . LYS A 1 441 ? -21.53169 26.92093 34.68634 1.000 97.96564 418 LYS A CA 1
ATOM 1863 C C . LYS A 1 441 ? -20.09125 27.18255 35.11725 1.000 76.13564 418 LYS A C 1
ATOM 1864 O O . LYS A 1 441 ? -19.39939 26.28293 35.60400 1.000 156.49564 418 LYS A O 1
ATOM 1870 N N . ALA A 1 442 ? -19.61687 28.40882 34.90045 1.000 101.85893 419 ALA A N 1
ATOM 1871 C CA . ALA A 1 442 ? -18.26988 28.74531 35.35260 1.000 124.70893 419 ALA A CA 1
ATOM 1872 C C . ALA A 1 442 ? -18.25110 28.88393 36.87509 1.000 124.18893 419 ALA A C 1
ATOM 1873 O O . ALA A 1 442 ? -19.27566 29.13639 37.51795 1.000 87.26893 419 ALA A O 1
ATOM 1875 N N . TYR A 1 443 ? -17.07311 28.68985 37.46029 1.000 113.17856 420 TYR A N 1
ATOM 1876 C CA . TYR A 1 443 ? -17.00741 28.51113 38.90034 1.000 68.68856 420 TYR A CA 1
ATOM 1877 C C . TYR A 1 443 ? -15.82194 29.24322 39.50853 1.000 70.88856 420 TYR A C 1
ATOM 1878 O O . TYR A 1 443 ? -14.75211 29.32934 38.89682 1.000 93.53856 420 TYR A O 1
ATOM 1887 N N . GLY A 1 444 ? -16.01490 29.74597 40.72755 1.000 102.22839 421 GLY A N 1
ATOM 1888 C CA . GLY A 1 444 ? -14.94983 30.36403 41.48187 1.000 102.94839 421 GLY A CA 1
ATOM 1889 C C . GLY A 1 444 ? -14.45892 29.45276 42.58457 1.000 85.34839 421 GLY A C 1
ATOM 1890 O O . GLY A 1 444 ? -14.76855 28.26116 42.60439 1.000 72.21839 421 GLY A O 1
ATOM 1891 N N . PRO A 1 445 ? -13.68144 29.99220 43.53067 1.000 68.28421 422 PRO A N 1
ATOM 1892 C CA . PRO A 1 445 ? -13.14403 29.15604 44.62056 1.000 96.62421 422 PRO A CA 1
ATOM 1893 C C . PRO A 1 445 ? -14.18705 28.65282 45.59528 1.000 83.50421 422 PRO A C 1
ATOM 1894 O O . PRO A 1 445 ? -13.84485 27.83223 46.46140 1.000 58.39421 422 PRO A O 1
ATOM 1898 N N . LYS A 1 446 ? -15.43812 29.11114 45.48792 1.000 66.24037 423 LYS A N 1
ATOM 1899 C CA . LYS A 1 446 ? -16.49242 28.63737 46.37669 1.000 61.75037 423 LYS A CA 1
ATOM 1900 C C . LYS A 1 446 ? -16.79966 27.15752 46.18132 1.000 48.00037 423 LYS A C 1
ATOM 1901 O O . LYS A 1 446 ? -17.47979 26.57149 47.02808 1.000 84.12037 423 LYS A O 1
ATOM 1907 N N . VAL A 1 447 ? -16.34843 26.55176 45.07127 1.000 54.00532 424 VAL A N 1
ATOM 1908 C CA . VAL A 1 447 ? -16.59374 25.12906 44.84785 1.000 60.74532 424 VAL A CA 1
ATOM 1909 C C . VAL A 1 447 ? -15.85138 24.30066 45.88023 1.000 89.88532 424 VAL A C 1
ATOM 1910 O O . VAL A 1 447 ? -16.34422 23.24864 46.30814 1.000 56.88532 424 VAL A O 1
ATOM 1914 N N . ASP A 1 448 ? -14.66710 24.76370 46.30432 1.000 66.86377 425 ASP A N 1
ATOM 1915 C CA . ASP A 1 448 ? -13.89959 24.06195 47.32707 1.000 44.57377 425 ASP A CA 1
ATOM 1916 C C . ASP A 1 448 ? -14.60215 24.09126 48.67876 1.000 43.75377 425 ASP A C 1
ATOM 1917 O O . ASP A 1 448 ? -14.43817 23.16624 49.48066 1.000 52.82377 425 ASP A O 1
ATOM 1922 N N . ILE A 1 449 ? -15.36172 25.14720 48.95740 1.000 61.38040 426 ILE A N 1
ATOM 1923 C CA . ILE A 1 449 ? -16.08241 25.21129 50.22091 1.000 54.29040 426 ILE A CA 1
ATOM 1924 C C . ILE A 1 449 ? -17.20416 24.17860 50.22418 1.000 54.95040 426 ILE A C 1
ATOM 1925 O O . ILE A 1 449 ? -17.42063 23.48401 51.22902 1.000 38.47040 426 ILE A O 1
ATOM 1930 N N . TRP A 1 450 ? -17.89003 24.02139 49.08203 1.000 63.61329 427 TRP A N 1
ATOM 1931 C CA . TRP A 1 450 ? -18.84610 22.93232 48.91114 1.000 55.49329 427 TRP A CA 1
ATOM 1932 C C . TRP A 1 450 ? -18.17515 21.57501 49.11448 1.000 52.02329 427 TRP A C 1
ATOM 1933 O O . TRP A 1 450 ? -18.69699 20.70550 49.82986 1.000 51.12329 427 TRP A O 1
ATOM 1944 N N . SER A 1 451 ? -17.00862 21.37295 48.47972 1.000 53.09089 428 SER A N 1
ATOM 1945 C CA . SER A 1 451 ? -16.36975 20.05869 48.51164 1.000 55.64089 428 SER A CA 1
ATOM 1946 C C . SER A 1 451 ? -15.87545 19.69922 49.90479 1.000 48.42089 428 SER A C 1
ATOM 1947 O O . SER A 1 451 ? -15.82166 18.51339 50.25745 1.000 78.77089 428 SER A O 1
ATOM 1950 N N . LEU A 1 452 ? -15.54027 20.70448 50.71318 1.000 66.93420 429 LEU A N 1
ATOM 1951 C CA . LEU A 1 452 ? -15.23823 20.44907 52.11550 1.000 71.45420 429 LEU A CA 1
ATOM 1952 C C . LEU A 1 452 ? -16.48995 20.04590 52.88404 1.000 59.76420 429 LEU A C 1
ATOM 1953 O O . LEU A 1 452 ? -16.41963 19.22249 53.80430 1.000 49.94420 429 LEU A O 1
ATOM 1958 N N . GLY A 1 453 ? -17.63835 20.63474 52.54710 1.000 63.40875 430 GLY A N 1
ATOM 1959 C CA . GLY A 1 453 ? -18.87111 20.27689 53.23846 1.000 47.88875 430 GLY A CA 1
ATOM 1960 C C . GLY A 1 453 ? -19.29748 18.84457 52.96868 1.000 44.73875 430 GLY A C 1
ATOM 1961 O O . GLY A 1 453 ? -19.84020 18.17004 53.84876 1.000 88.93875 430 GLY A O 1
ATOM 1962 N N . ILE A 1 454 ? -19.05615 18.35863 51.74617 1.000 61.06035 431 ILE A N 1
ATOM 1963 C CA . ILE A 1 454 ? -19.29465 16.94733 51.42996 1.000 84.15035 431 ILE A CA 1
ATOM 1964 C C . ILE A 1 454 ? -18.34974 16.05430 52.23833 1.000 57.11035 431 ILE A C 1
ATOM 1965 O O . ILE A 1 454 ? -18.72259 14.94641 52.64952 1.000 68.13035 431 ILE A O 1
ATOM 1970 N N . MET A 1 455 ? -17.13113 16.54159 52.51181 1.000 81.39923 432 MET A N 1
ATOM 1971 C CA . MET A 1 455 ? -16.16103 15.78348 53.29437 1.000 64.55923 432 MET A CA 1
ATOM 1972 C C . MET A 1 455 ? -16.60021 15.60333 54.74269 1.000 56.80923 432 MET A C 1
ATOM 1973 O O . MET A 1 455 ? -16.30378 14.56680 55.34857 1.000 75.86923 432 MET A O 1
ATOM 1978 N N . ALA A 1 456 ? -17.29772 16.59460 55.31431 1.000 59.41245 433 ALA A N 1
ATOM 1979 C CA . ALA A 1 456 ? -17.77007 16.48131 56.69377 1.000 64.68245 433 ALA A CA 1
ATOM 1980 C C . ALA A 1 456 ? -18.91482 15.48296 56.81872 1.000 67.10245 433 ALA A C 1
ATOM 1981 O O . ALA A 1 456 ? -18.99553 14.75596 57.81722 1.000 72.81245 433 ALA A O 1
ATOM 1983 N N . ILE A 1 457 ? -19.82517 15.45832 55.83500 1.000 65.57468 434 ILE A N 1
ATOM 1984 C CA . ILE A 1 457 ? -20.85390 14.41620 55.79272 1.000 80.49468 434 ILE A CA 1
ATOM 1985 C C . ILE A 1 457 ? -20.21439 13.03328 55.78468 1.000 47.48468 434 ILE A C 1
ATOM 1986 O O . ILE A 1 457 ? -20.63020 12.14142 56.53544 1.000 84.49468 434 ILE A O 1
ATOM 1991 N N . GLU A 1 458 ? -19.16399 12.85595 54.97064 1.000 45.98584 435 GLU A N 1
ATOM 1992 C CA . GLU A 1 458 ? -18.37275 11.63386 54.96859 1.000 59.82584 435 GLU A CA 1
ATOM 1993 C C . GLU A 1 458 ? -17.79853 11.34092 56.35032 1.000 87.22584 435 GLU A C 1
ATOM 1994 O O . GLU A 1 458 ? -17.58669 10.17756 56.69839 1.000 67.99584 435 GLU A O 1
ATOM 2000 N N . MET A 1 459 ? -17.59505 12.36776 57.16904 1.000 67.92630 436 MET A N 1
ATOM 2001 C CA . MET A 1 459 ? -16.96204 12.20949 58.47119 1.000 70.52630 436 MET A CA 1
ATOM 2002 C C . MET A 1 459 ? -17.93944 11.96165 59.63359 1.000 74.12630 436 MET A C 1
ATOM 2003 O O . MET A 1 459 ? -17.47913 11.74584 60.75859 1.000 73.74630 436 MET A O 1
ATOM 2008 N N . VAL A 1 460 ? -19.25789 11.96672 59.42126 1.000 59.65893 437 VAL A N 1
ATOM 2009 C CA . VAL A 1 460 ? -20.19772 11.43424 60.40620 1.000 92.20893 437 VAL A CA 1
ATOM 2010 C C . VAL A 1 460 ? -20.91564 10.19019 59.88933 1.000 102.64893 437 VAL A C 1
ATOM 2011 O O . VAL A 1 460 ? -21.08209 9.21401 60.62303 1.000 107.48893 437 VAL A O 1
ATOM 2015 N N . GLU A 1 461 ? -21.32429 10.20691 58.62150 1.000 100.51278 438 GLU A N 1
ATOM 2016 C CA . GLU A 1 461 ? -21.96696 9.07795 57.96969 1.000 90.96278 438 GLU A CA 1
ATOM 2017 C C . GLU A 1 461 ? -20.98009 7.94753 57.70325 1.000 78.34278 438 GLU A C 1
ATOM 2018 O O . GLU A 1 461 ? -21.40153 6.80688 57.46239 1.000 88.71278 438 GLU A O 1
ATOM 2024 N N . GLY A 1 462 ? -19.67750 8.23325 57.77107 1.000 71.69277 439 GLY A N 1
ATOM 2025 C CA . GLY A 1 462 ? -18.64747 7.27790 57.42914 1.000 76.14277 439 GLY A CA 1
ATOM 2026 C C . GLY A 1 462 ? -18.29555 7.22735 55.95423 1.000 98.08277 439 GLY A C 1
ATOM 2027 O O . GLY A 1 462 ? -17.24937 6.67720 55.59740 1.000 90.63277 439 GLY A O 1
ATOM 2028 N N . GLU A 1 463 ? -19.12594 7.81175 55.10023 1.000 97.23433 440 GLU A N 1
ATOM 2029 C CA . GLU A 1 463 ? -19.04494 7.66969 53.65492 1.000 104.96433 440 GLU A CA 1
ATOM 2030 C C . GLU A 1 463 ? -19.74845 8.87703 53.04176 1.000 104.47433 440 GLU A C 1
ATOM 2031 O O . GLU A 1 463 ? -20.58460 9.50295 53.69675 1.000 77.80433 440 GLU A O 1
ATOM 2037 N N . PRO A 1 464 ? -19.40851 9.23514 51.79913 1.000 72.82831 441 PRO A N 1
ATOM 2038 C CA . PRO A 1 464 ? -20.05418 10.41244 51.18471 1.000 79.71831 441 PRO A CA 1
ATOM 2039 C C . PRO A 1 464 ? -21.38951 10.04768 50.56576 1.000 68.40831 441 PRO A C 1
ATOM 2040 O O . PRO A 1 464 ? -21.61014 8.88041 50.20425 1.000 102.08831 441 PRO A O 1
ATOM 2044 N N . PRO A 1 465 ? -22.31059 11.00673 50.43146 1.000 74.98073 442 PRO A N 1
ATOM 2045 C CA . PRO A 1 465 ? -23.52439 10.73321 49.66409 1.000 91.65073 442 PRO A CA 1
ATOM 2046 C C . PRO A 1 465 ? -23.15031 10.49207 48.21577 1.000 83.54073 442 PRO A C 1
ATOM 2047 O O . PRO A 1 465 ? -22.11282 10.96106 47.73953 1.000 131.30073 442 PRO A O 1
ATOM 2051 N N . TYR A 1 466 ? -23.97258 9.68954 47.53906 1.000 100.96177 443 TYR A N 1
ATOM 2052 C CA . TYR A 1 466 ? -23.88922 9.38961 46.10883 1.000 75.10177 443 TYR A CA 1
ATOM 2053 C C . TYR A 1 466 ? -22.65918 8.56549 45.72824 1.000 74.51177 443 TYR A C 1
ATOM 2054 O O . TYR A 1 466 ? -22.42892 8.33698 44.52957 1.000 107.99177 443 TYR A O 1
ATOM 2063 N N . LEU A 1 467 ? -21.86146 8.09668 46.69824 1.000 85.65220 444 LEU A N 1
ATOM 2064 C CA . LEU A 1 467 ? -20.81759 7.12920 46.36695 1.000 118.25220 444 LEU A CA 1
ATOM 2065 C C . LEU A 1 467 ? -21.40256 5.76738 46.01618 1.000 120.18220 444 LEU A C 1
ATOM 2066 O O . LEU A 1 467 ? -20.74009 4.98249 45.33447 1.000 69.74220 444 LEU A O 1
ATOM 2071 N N . ASN A 1 468 ? -22.63891 5.49577 46.44587 1.000 107.52394 445 ASN A N 1
ATOM 2072 C CA . ASN A 1 468 ? -23.32692 4.24939 46.11521 1.000 134.40394 445 ASN A CA 1
ATOM 2073 C C . ASN A 1 468 ? -23.48294 4.07142 44.60400 1.000 133.71394 445 ASN A C 1
ATOM 2074 O O . ASN A 1 468 ? -23.30348 2.96318 44.08485 1.000 80.10394 445 ASN A O 1
ATOM 2079 N N . GLU A 1 469 ? -23.77987 5.14893 43.87744 1.000 102.43082 446 GLU A N 1
ATOM 2080 C CA . GLU A 1 469 ? -24.30616 5.04072 42.52483 1.000 100.16082 446 GLU A CA 1
ATOM 2081 C C . GLU A 1 469 ? -23.29891 5.50965 41.48469 1.000 81.10082 446 GLU A C 1
ATOM 2082 O O . GLU A 1 469 ? -22.36294 6.26271 41.77518 1.000 105.56082 446 GLU A O 1
ATOM 2088 N N . ASN A 1 470 ? -23.52304 5.03922 40.25442 1.000 48.26405 447 ASN A N 1
ATOM 2089 C CA . ASN A 1 470 ? -22.62751 5.27267 39.11575 1.000 94.32405 447 ASN A CA 1
ATOM 2090 C C . ASN A 1 470 ? -22.56468 6.76601 38.76048 1.000 64.51405 447 ASN A C 1
ATOM 2091 O O . ASN A 1 470 ? -23.49601 7.50950 39.06012 1.000 100.74405 447 ASN A O 1
ATOM 2096 N N . PRO A 1 471 ? -21.47907 7.22655 38.11442 1.000 70.58246 448 PRO A N 1
ATOM 2097 C CA . PRO A 1 471 ? -21.26960 8.68197 37.98234 1.000 81.59246 448 PRO A CA 1
ATOM 2098 C C . PRO A 1 471 ? -22.32925 9.43633 37.19668 1.000 82.85246 448 PRO A C 1
ATOM 2099 O O . PRO A 1 471 ? -22.42194 10.65021 37.36097 1.000 109.07246 448 PRO A O 1
ATOM 2103 N N . LEU A 1 472 ? -23.11659 8.79460 36.33896 1.000 85.83615 449 LEU A N 1
ATOM 2104 C CA . LEU A 1 472 ? -24.08119 9.59591 35.59462 1.000 87.94615 449 LEU A CA 1
ATOM 2105 C C . LEU A 1 472 ? -25.31739 9.88569 36.43529 1.000 75.47615 449 LEU A C 1
ATOM 2106 O O . LEU A 1 472 ? -25.75329 11.03705 36.54253 1.000 53.43615 449 LEU A O 1
ATOM 2111 N N . ARG A 1 473 ? -25.88260 8.84969 37.05224 1.000 81.09876 450 ARG A N 1
ATOM 2112 C CA . ARG A 1 473 ? -26.97830 9.05869 37.98551 1.000 90.79876 450 ARG A CA 1
ATOM 2113 C C . ARG A 1 473 ? -26.53750 9.92755 39.15969 1.000 67.52876 450 ARG A C 1
ATOM 2114 O O . ARG A 1 473 ? -27.30429 10.76983 39.63984 1.000 60.72876 450 ARG A O 1
ATOM 2122 N N . ALA A 1 474 ? -25.29105 9.75523 39.61484 1.000 62.68931 451 ALA A N 1
ATOM 2123 C CA . ALA A 1 474 ? -24.77050 10.56655 40.70949 1.000 45.45931 451 ALA A CA 1
ATOM 2124 C C . ALA A 1 474 ? -24.61223 12.02029 40.29956 1.000 69.89931 451 ALA A C 1
ATOM 2125 O O . ALA A 1 474 ? -24.86261 12.92141 41.10630 1.000 65.97931 451 ALA A O 1
ATOM 2127 N N . LEU A 1 475 ? -24.16198 12.27338 39.06655 1.000 66.20571 452 LEU A N 1
ATOM 2128 C CA . LEU A 1 475 ? -24.13299 13.64704 38.56572 1.000 59.57571 452 LEU A CA 1
ATOM 2129 C C . LEU A 1 475 ? -25.53721 14.19590 38.44497 1.000 73.90571 452 LEU A C 1
ATOM 2130 O O . LEU A 1 475 ? -25.77252 15.37667 38.72019 1.000 69.79571 452 LEU A O 1
ATOM 2135 N N . TYR A 1 476 ? -26.47672 13.35125 38.00870 1.000 66.71338 453 TYR A N 1
ATOM 2136 C CA . TYR A 1 476 ? -27.87400 13.75257 37.95043 1.000 71.07338 453 TYR A CA 1
ATOM 2137 C C . TYR A 1 476 ? -28.36051 14.19344 39.32167 1.000 74.31338 453 TYR A C 1
ATOM 2138 O O . TYR A 1 476 ? -29.04195 15.21424 39.44443 1.000 49.59338 453 TYR A O 1
ATOM 2147 N N . LEU A 1 477 ? -27.96449 13.47059 40.36890 1.000 74.39197 454 LEU A N 1
ATOM 2148 C CA . LEU A 1 477 ? -28.48048 13.75332 41.70342 1.000 62.61197 454 LEU A CA 1
ATOM 2149 C C . LEU A 1 477 ? -27.92989 15.06688 42.25367 1.000 66.24197 454 LEU A C 1
ATOM 2150 O O . LEU A 1 477 ? -28.68309 15.83720 42.85833 1.000 60.72197 454 LEU A O 1
ATOM 2155 N N . ILE A 1 478 ? -26.62718 15.34621 42.03344 1.000 65.13505 455 ILE A N 1
ATOM 2156 C CA . ILE A 1 478 ? -26.02079 16.62147 42.45006 1.000 49.40505 455 ILE A CA 1
ATOM 2157 C C . ILE A 1 478 ? -26.75595 17.79233 41.81472 1.000 52.63505 455 ILE A C 1
ATOM 2158 O O . ILE A 1 478 ? -27.04971 18.79881 42.47750 1.000 82.87505 455 ILE A O 1
ATOM 2163 N N . ALA A 1 479 ? -27.05803 17.67754 40.51718 1.000 54.61998 456 ALA A N 1
ATOM 2164 C CA . ALA A 1 479 ? -27.77635 18.73322 39.81094 1.000 69.82998 456 ALA A CA 1
ATOM 2165 C C . ALA A 1 479 ? -29.16984 18.97450 40.40460 1.000 61.10998 456 ALA A C 1
ATOM 2166 O O . ALA A 1 479 ? -29.55096 20.11974 40.66252 1.000 82.68998 456 ALA A O 1
ATOM 2168 N N . THR A 1 480 ? -29.92680 17.90417 40.67207 1.000 64.46103 457 THR A N 1
ATOM 2169 C CA . THR A 1 480 ? -31.35069 18.01597 40.95535 1.000 53.04103 457 THR A CA 1
ATOM 2170 C C . THR A 1 480 ? -31.68680 18.10375 42.44498 1.000 61.61103 457 THR A C 1
ATOM 2171 O O . THR A 1 480 ? -32.62771 18.82032 42.81144 1.000 93.63103 457 THR A O 1
ATOM 2175 N N . ASN A 1 481 ? -30.98142 17.37178 43.32138 1.000 72.77629 458 ASN A N 1
ATOM 2176 C CA . ASN A 1 481 ? -31.29345 17.42997 44.75579 1.000 76.46629 458 ASN A CA 1
ATOM 2177 C C . ASN A 1 481 ? -30.77878 18.70680 45.40965 1.000 69.36629 458 ASN A C 1
ATOM 2178 O O . ASN A 1 481 ? -31.33831 19.14039 46.42412 1.000 88.65629 458 ASN A O 1
ATOM 2183 N N . GLY A 1 482 ? -29.71291 19.29993 44.87408 1.000 74.20276 459 GLY A N 1
ATOM 2184 C CA . GLY A 1 482 ? -29.08933 20.42773 45.52399 1.000 69.86276 459 GLY A CA 1
ATOM 2185 C C . GLY A 1 482 ? -28.29418 20.02828 46.75493 1.000 126.40276 459 GLY A C 1
ATOM 2186 O O . GLY A 1 482 ? -27.18002 19.50550 46.64206 1.000 88.18276 459 GLY A O 1
ATOM 2187 N N . THR A 1 483 ? -28.85728 20.28271 47.93851 1.000 123.61325 460 THR A N 1
ATOM 2188 C CA . THR A 1 483 ? -28.18759 20.00661 49.20310 1.000 82.97325 460 THR A CA 1
ATOM 2189 C C . THR A 1 483 ? -28.43587 18.55767 49.64398 1.000 84.96325 460 THR A C 1
ATOM 2190 O O . THR A 1 483 ? -29.58738 18.11510 49.67439 1.000 162.26325 460 THR A O 1
ATOM 2194 N N . PRO A 1 484 ? -27.36355 17.77193 49.96889 1.000 89.43329 461 PRO A N 1
ATOM 2195 C CA . PRO A 1 484 ? -27.54736 16.35480 50.31374 1.000 98.46329 461 PRO A CA 1
ATOM 2196 C C . PRO A 1 484 ? -27.76285 16.10689 51.79760 1.000 106.37329 461 PRO A C 1
ATOM 2197 O O . PRO A 1 484 ? -27.65819 14.95675 52.23522 1.000 170.20329 461 PRO A O 1
ATOM 2201 N N . GLU A 1 485 ? -28.03104 17.15911 52.58034 1.000 92.52843 462 GLU A N 1
ATOM 2202 C CA . GLU A 1 485 ? -27.76606 17.16777 54.02303 1.000 169.30843 462 GLU A CA 1
ATOM 2203 C C . GLU A 1 485 ? -28.63763 16.20921 54.83806 1.000 143.47843 462 GLU A C 1
ATOM 2204 O O . GLU A 1 485 ? -28.33370 15.96636 56.01448 1.000 94.63843 462 GLU A O 1
ATOM 2210 N N . LEU A 1 486 ? -29.68110 15.63881 54.24525 1.000 126.07401 463 LEU A N 1
ATOM 2211 C CA . LEU A 1 486 ? -30.82265 15.13319 54.99797 1.000 146.69401 463 LEU A CA 1
ATOM 2212 C C . LEU A 1 486 ? -30.58842 13.80149 55.71923 1.000 118.31401 463 LEU A C 1
ATOM 2213 O O . LEU A 1 486 ? -31.56614 13.28539 56.27046 1.000 142.21401 463 LEU A O 1
ATOM 2218 N N . GLN A 1 487 ? -29.36216 13.25878 55.77767 1.000 111.40939 464 GLN A N 1
ATOM 2219 C CA . GLN A 1 487 ? -29.18864 11.83180 56.06781 1.000 144.29939 464 GLN A CA 1
ATOM 2220 C C . GLN A 1 487 ? -29.58798 11.45237 57.49835 1.000 162.38939 464 GLN A C 1
ATOM 2221 O O . GLN A 1 487 ? -30.35001 10.49809 57.70069 1.000 113.45939 464 GLN A O 1
ATOM 2227 N N . ASN A 1 488 ? -29.09234 12.16741 58.50459 1.000 149.06225 465 ASN A N 1
ATOM 2228 C CA . ASN A 1 488 ? -29.40866 11.73506 59.86700 1.000 134.47225 465 ASN A CA 1
ATOM 2229 C C . ASN A 1 488 ? -29.32721 12.89746 60.84492 1.000 115.05225 465 ASN A C 1
ATOM 2230 O O . ASN A 1 488 ? -28.56757 12.81243 61.81677 1.000 74.43225 465 ASN A O 1
ATOM 2235 N N . PRO A 1 489 ? -30.11793 13.96069 60.66093 1.000 90.45529 466 PRO A N 1
ATOM 2236 C CA . PRO A 1 489 ? -29.78267 15.25403 61.29292 1.000 89.96529 466 PRO A CA 1
ATOM 2237 C C . PRO A 1 489 ? -29.86489 15.26488 62.81582 1.000 117.39529 466 PRO A C 1
ATOM 2238 O O . PRO A 1 489 ? -29.35530 16.20634 63.43469 1.000 106.59529 466 PRO A O 1
ATOM 2242 N N . GLU A 1 490 ? -30.46961 14.24993 63.43930 1.000 144.59807 467 GLU A N 1
ATOM 2243 C CA . GLU A 1 490 ? -30.62699 14.22993 64.88926 1.000 126.50807 467 GLU A CA 1
ATOM 2244 C C . GLU A 1 490 ? -29.40295 13.69581 65.63302 1.000 85.54807 467 GLU A C 1
ATOM 2245 O O . GLU A 1 490 ? -29.29295 13.91378 66.84620 1.000 71.67807 467 GLU A O 1
ATOM 2251 N N . LYS A 1 491 ? -28.48870 13.00550 64.94553 1.000 92.54138 468 LYS A N 1
ATOM 2252 C CA . LYS A 1 491 ? -27.26283 12.47849 65.53831 1.000 81.29138 468 LYS A CA 1
ATOM 2253 C C . LYS A 1 491 ? -26.21503 13.55246 65.80971 1.000 59.83138 468 LYS A C 1
ATOM 2254 O O . LYS A 1 491 ? -25.15023 13.21292 66.34008 1.000 114.78138 468 LYS A O 1
ATOM 2260 N N . LEU A 1 492 ? -26.46346 14.81310 65.44891 1.000 71.64095 469 LEU A N 1
ATOM 2261 C CA . LEU A 1 492 ? -25.44364 15.84385 65.57218 1.000 92.82095 469 LEU A CA 1
ATOM 2262 C C . LEU A 1 492 ? -26.07585 17.18527 65.91326 1.000 55.57095 469 LEU A C 1
ATOM 2263 O O . LEU A 1 492 ? -27.27871 17.40430 65.74299 1.000 69.78095 469 LEU A O 1
ATOM 2268 N N . SER A 1 493 ? -25.23002 18.07784 66.40895 1.000 73.47086 470 SER A N 1
ATOM 2269 C CA . SER A 1 493 ? -25.62860 19.23808 67.19159 1.000 69.61086 470 SER A CA 1
ATOM 2270 C C . SER A 1 493 ? -26.16956 20.34918 66.29609 1.000 49.50086 470 SER A C 1
ATOM 2271 O O . SER A 1 493 ? -25.90151 20.36802 65.09701 1.000 64.72086 470 SER A O 1
ATOM 2274 N N . PRO A 1 494 ? -26.93591 21.29791 66.85466 1.000 73.54693 471 PRO A N 1
ATOM 2275 C CA . PRO A 1 494 ? -27.27390 22.50686 66.07445 1.000 67.85693 471 PRO A CA 1
ATOM 2276 C C . PRO A 1 494 ? -26.06835 23.31612 65.63208 1.000 57.81693 471 PRO A C 1
ATOM 2277 O O . PRO A 1 494 ? -26.10700 23.92061 64.55192 1.000 73.26693 471 PRO A O 1
ATOM 2281 N N . ILE A 1 495 ? -25.00206 23.35906 66.43839 1.000 67.15485 472 ILE A N 1
ATOM 2282 C CA . ILE A 1 495 ? -23.85846 24.19117 66.09347 1.000 77.50485 472 ILE A CA 1
ATOM 2283 C C . ILE A 1 495 ? -23.06799 23.60049 64.93015 1.000 61.25485 472 ILE A C 1
ATOM 2284 O O . ILE A 1 495 ? -22.41093 24.34794 64.20056 1.000 75.49485 472 ILE A O 1
ATOM 2289 N N . PHE A 1 496 ? -23.14996 22.28276 64.70346 1.000 67.76417 473 PHE A N 1
ATOM 2290 C CA . PHE A 1 496 ? -22.52172 21.66690 63.53326 1.000 67.95417 473 PHE A CA 1
ATOM 2291 C C . PHE A 1 496 ? -23.36176 21.90644 62.28102 1.000 63.62417 473 PHE A C 1
ATOM 2292 O O . PHE A 1 496 ? -22.82292 22.29978 61.24358 1.000 59.63417 473 PHE A O 1
ATOM 2300 N N . ARG A 1 497 ? -24.68221 21.71031 62.37014 1.000 73.26749 474 ARG A N 1
ATOM 2301 C CA . ARG A 1 497 ? -25.53538 21.79057 61.18486 1.000 69.34749 474 ARG A CA 1
ATOM 2302 C C . ARG A 1 497 ? -25.58371 23.19503 60.59222 1.000 54.09749 474 ARG A C 1
ATOM 2303 O O . ARG A 1 497 ? -25.75728 23.33505 59.38298 1.000 94.67749 474 ARG A O 1
ATOM 2311 N N . ASP A 1 498 ? -25.40902 24.23850 61.39783 1.000 45.03234 475 ASP A N 1
ATOM 2312 C CA . ASP A 1 498 ? -25.30083 25.57242 60.81740 1.000 72.72234 475 ASP A CA 1
ATOM 2313 C C . ASP A 1 498 ? -23.99434 25.73520 60.04564 1.000 69.70234 475 ASP A C 1
ATOM 2314 O O . ASP A 1 498 ? -23.95794 26.45168 59.04133 1.000 79.62234 475 ASP A O 1
ATOM 2319 N N . PHE A 1 499 ? -22.91577 25.09236 60.49941 1.000 71.37658 476 PHE A N 1
ATOM 2320 C CA . PHE A 1 499 ? -21.66933 25.09677 59.73765 1.000 66.00658 476 PHE A CA 1
ATOM 2321 C C . PHE A 1 499 ? -21.85943 24.41533 58.38961 1.000 61.59658 476 PHE A C 1
ATOM 2322 O O . PHE A 1 499 ? -21.34770 24.88648 57.36234 1.000 62.09658 476 PHE A O 1
ATOM 2330 N N . LEU A 1 500 ? -22.60673 23.30448 58.38125 1.000 55.15698 477 LEU A N 1
ATOM 2331 C CA . LEU A 1 500 ? -22.89433 22.59769 57.14610 1.000 70.33698 477 LEU A CA 1
ATOM 2332 C C . LEU A 1 500 ? -23.77534 23.41200 56.21791 1.000 49.52698 477 LEU A C 1
ATOM 2333 O O . LEU A 1 500 ? -23.61286 23.33535 54.99228 1.000 63.59698 477 LEU A O 1
ATOM 2338 N N . ASN A 1 501 ? -24.68239 24.21240 56.76922 1.000 70.03561 478 ASN A N 1
ATOM 2339 C CA . ASN A 1 501 ? -25.60001 24.99466 55.95076 1.000 92.04561 478 ASN A CA 1
ATOM 2340 C C . ASN A 1 501 ? -24.99523 26.28720 55.43710 1.000 54.83561 478 ASN A C 1
ATOM 2341 O O . ASN A 1 501 ? -25.68973 27.01343 54.72393 1.000 73.48561 478 ASN A O 1
ATOM 2346 N N . ARG A 1 502 ? -23.75384 26.61475 55.80515 1.000 40.20638 479 ARG A N 1
ATOM 2347 C CA . ARG A 1 502 ? -23.00824 27.69178 55.16020 1.000 53.55638 479 ARG A CA 1
ATOM 2348 C C . ARG A 1 502 ? -21.97200 27.18183 54.17137 1.000 69.67638 479 ARG A C 1
ATOM 2349 O O . ARG A 1 502 ? -21.60886 27.90350 53.23515 1.000 70.15638 479 ARG A O 1
ATOM 2357 N N . CYS A 1 503 ? -21.49870 25.95017 54.37951 1.000 66.30907 480 CYS A N 1
ATOM 2358 C CA . CYS A 1 503 ? -20.67785 25.25364 53.39258 1.000 72.80907 480 CYS A CA 1
ATOM 2359 C C . CYS A 1 503 ? -21.49169 24.84927 52.17189 1.000 78.83907 480 CYS A C 1
ATOM 2360 O O . CYS A 1 503 ? -21.01861 24.96295 51.03285 1.000 76.72907 480 CYS A O 1
ATOM 2363 N N . LEU A 1 504 ? -22.71863 24.38889 52.39011 1.000 51.31286 481 LEU A N 1
ATOM 2364 C CA . LEU A 1 504 ? -23.52864 23.75553 51.35941 1.000 36.20286 481 LEU A CA 1
ATOM 2365 C C . LEU A 1 504 ? -24.70117 24.63323 50.91832 1.000 51.19286 481 LEU A C 1
ATOM 2366 O O . LEU A 1 504 ? -25.81166 24.15009 50.68934 1.000 73.75286 481 LEU A O 1
ATOM 2371 N N . GLU A 1 505 ? -24.46872 25.94068 50.81483 1.000 64.21839 482 GLU A N 1
ATOM 2372 C CA . GLU A 1 505 ? -25.45519 26.84549 50.24416 1.000 71.91839 482 GLU A CA 1
ATOM 2373 C C . GLU A 1 505 ? -25.53401 26.64626 48.73741 1.000 49.67839 482 GLU A C 1
ATOM 2374 O O . GLU A 1 505 ? -24.60172 26.14589 48.11831 1.000 65.05839 482 GLU A O 1
ATOM 2380 N N . MET A 1 506 ? -26.67946 26.99273 48.15142 1.000 69.58159 483 MET A N 1
ATOM 2381 C CA . MET A 1 506 ? -26.81375 26.89481 46.70134 1.000 68.70159 483 MET A CA 1
ATOM 2382 C C . MET A 1 506 ? -26.48973 28.20382 46.01775 1.000 76.68159 483 MET A C 1
ATOM 2383 O O . MET A 1 506 ? -25.87284 28.21219 44.94553 1.000 81.73159 483 MET A O 1
ATOM 2388 N N . ASP A 1 507 ? -26.92773 29.30559 46.61558 1.000 94.00441 484 ASP A N 1
ATOM 2389 C CA . ASP A 1 507 ? -26.51966 30.61639 46.14514 1.000 74.96441 484 ASP A CA 1
ATOM 2390 C C . ASP A 1 507 ? -25.04692 30.81849 46.47209 1.000 86.13441 484 ASP A C 1
ATOM 2391 O O . ASP A 1 507 ? -24.62389 30.65997 47.62230 1.000 100.37441 484 ASP A O 1
ATOM 2396 N N . VAL A 1 508 ? -24.26598 31.14514 45.44401 1.000 87.37028 485 VAL A N 1
ATOM 2397 C CA . VAL A 1 508 ? -22.81467 31.13902 45.57986 1.000 82.65028 485 VAL A CA 1
ATOM 2398 C C . VAL A 1 508 ? -22.33165 32.26953 46.48125 1.000 71.43028 485 VAL A C 1
ATOM 2399 O O . VAL A 1 508 ? -21.34895 32.10110 47.21171 1.000 68.53028 485 VAL A O 1
ATOM 2403 N N . GLU A 1 509 ? -22.99875 33.43228 46.46232 1.000 78.96248 486 GLU A N 1
ATOM 2404 C CA . GLU A 1 509 ? -22.64145 34.47964 47.41589 1.000 87.66248 486 GLU A CA 1
ATOM 2405 C C . GLU A 1 509 ? -23.09169 34.14301 48.83689 1.000 89.65248 486 GLU A C 1
ATOM 2406 O O . GLU A 1 509 ? -22.46035 34.59831 49.79445 1.000 73.97248 486 GLU A O 1
ATOM 2412 N N . LYS A 1 510 ? -24.13158 33.31718 48.99648 1.000 62.51616 487 LYS A N 1
ATOM 2413 C CA . LYS A 1 510 ? -24.56652 32.86546 50.31538 1.000 99.42616 487 LYS A CA 1
ATOM 2414 C C . LYS A 1 510 ? -23.62744 31.83746 50.95348 1.000 114.83616 487 LYS A C 1
ATOM 2415 O O . LYS A 1 510 ? -23.60093 31.71636 52.18410 1.000 125.26616 487 LYS A O 1
ATOM 2421 N N . ARG A 1 511 ? -22.87474 31.09154 50.15563 1.000 90.31428 488 ARG A N 1
ATOM 2422 C CA . ARG A 1 511 ? -21.84752 30.21516 50.69443 1.000 82.42428 488 ARG A CA 1
ATOM 2423 C C . ARG A 1 511 ? -20.76551 31.04241 51.38100 1.000 69.84428 488 ARG A C 1
ATOM 2424 O O . ARG A 1 511 ? -20.45239 32.16281 50.96334 1.000 64.87428 488 ARG A O 1
ATOM 2432 N N . GLY A 1 512 ? -20.19923 30.49663 52.45342 1.000 75.22908 489 GLY A N 1
ATOM 2433 C CA . GLY A 1 512 ? -19.07367 31.15437 53.08568 1.000 57.67908 489 GLY A CA 1
ATOM 2434 C C . GLY A 1 512 ? -17.79665 31.00063 52.27353 1.000 63.51908 489 GLY A C 1
ATOM 2435 O O . GLY A 1 512 ? -17.59793 30.02337 51.55417 1.000 79.14908 489 GLY A O 1
ATOM 2436 N N . SER A 1 513 ? -16.92906 32.00137 52.36574 1.000 64.11257 490 SER A N 1
ATOM 2437 C CA . SER A 1 513 ? -15.54319 31.88024 51.95410 1.000 59.55257 490 SER A CA 1
ATOM 2438 C C . SER A 1 513 ? -14.68562 31.43871 53.14293 1.000 76.81257 490 SER A C 1
ATOM 2439 O O . SER A 1 513 ? -15.08202 31.58659 54.30411 1.000 67.68257 490 SER A O 1
ATOM 2442 N N . ALA A 1 514 ? -13.48388 30.91384 52.83543 1.000 65.99785 491 ALA A N 1
ATOM 2443 C CA . ALA A 1 514 ? -12.68065 30.23282 53.85235 1.000 80.07785 491 ALA A CA 1
ATOM 2444 C C . ALA A 1 514 ? -12.32358 31.15085 55.02453 1.000 72.57785 491 ALA A C 1
ATOM 2445 O O . ALA A 1 514 ? -12.29420 30.69814 56.17731 1.000 65.06785 491 ALA A O 1
ATOM 2447 N N . LYS A 1 515 ? -12.12049 32.44924 54.76691 1.000 69.88288 492 LYS A N 1
ATOM 2448 C CA . LYS A 1 515 ? -11.78447 33.37058 55.85300 1.000 81.07288 492 LYS A CA 1
ATOM 2449 C C . LYS A 1 515 ? -12.97915 33.63124 56.77977 1.000 83.12288 492 LYS A C 1
ATOM 2450 O O . LYS A 1 515 ? -12.80198 33.75278 57.99838 1.000 89.99288 492 LYS A O 1
ATOM 2456 N N . GLU A 1 516 ? -14.19976 33.72895 56.23137 1.000 78.98408 493 GLU A N 1
ATOM 2457 C CA . GLU A 1 516 ? -15.37974 33.88485 57.08706 1.000 85.27408 493 GLU A CA 1
ATOM 2458 C C . GLU A 1 516 ? -15.60734 32.64508 57.93949 1.000 76.20408 493 GLU A C 1
ATOM 2459 O O . GLU A 1 516 ? -15.86029 32.74696 59.14607 1.000 87.77408 493 GLU A O 1
ATOM 2465 N N . LEU A 1 517 ? -15.50629 31.46355 57.32537 1.000 66.05238 494 LEU A N 1
ATOM 2466 C CA . LEU A 1 517 ? -15.80036 30.22460 58.02893 1.000 58.49238 494 LEU A CA 1
ATOM 2467 C C . LEU A 1 517 ? -14.73234 29.85848 59.04448 1.000 64.11238 494 LEU A C 1
ATOM 2468 O O . LEU A 1 517 ? -14.97677 28.99146 59.88457 1.000 108.02238 494 LEU A O 1
ATOM 2473 N N . LEU A 1 518 ? -13.55177 30.47428 58.98213 1.000 71.32538 495 LEU A N 1
ATOM 2474 C CA . LEU A 1 518 ? -12.55791 30.21441 60.01700 1.000 94.79538 495 LEU A CA 1
ATOM 2475 C C . LEU A 1 518 ? -12.93419 30.86594 61.33694 1.000 113.67538 495 LEU A C 1
ATOM 2476 O O . LEU A 1 518 ? -12.39991 30.47305 62.38166 1.000 65.24538 495 LEU A O 1
ATOM 2481 N N . GLN A 1 519 ? -13.84905 31.83840 61.30982 1.000 120.79152 496 GLN A N 1
ATOM 2482 C CA . GLN A 1 519 ? -14.39938 32.44995 62.51136 1.000 97.08152 496 GLN A CA 1
ATOM 2483 C C . GLN A 1 519 ? -15.77096 31.88941 62.87101 1.000 64.51152 496 GLN A C 1
ATOM 2484 O O . GLN A 1 519 ? -16.55213 32.54561 63.56927 1.000 108.38152 496 GLN A O 1
ATOM 2490 N N . HIS A 1 520 ? -16.07418 30.69407 62.41683 1.000 72.28864 497 HIS A N 1
ATOM 2491 C CA . HIS A 1 520 ? -17.28908 30.03995 62.85061 1.000 93.13864 497 HIS A CA 1
ATOM 2492 C C . HIS A 1 520 ? -17.12715 29.49592 64.27489 1.000 76.73864 497 HIS A C 1
ATOM 2493 O O . HIS A 1 520 ? -16.04049 29.06130 64.66416 1.000 79.77864 497 HIS A O 1
ATOM 2500 N N . PRO A 1 521 ? -18.19574 29.53840 65.07997 1.000 77.31311 498 PRO A N 1
ATOM 2501 C CA . PRO A 1 521 ? -18.12659 28.99508 66.44648 1.000 101.70311 498 PRO A CA 1
ATOM 2502 C C . PRO A 1 521 ? -18.08289 27.47853 66.53522 1.000 74.03311 498 PRO A C 1
ATOM 2503 O O . PRO A 1 521 ? -17.82865 26.96297 67.63244 1.000 69.32311 498 PRO A O 1
ATOM 2507 N N . PHE A 1 522 ? -18.36567 26.74286 65.45522 1.000 71.42778 499 PHE A N 1
ATOM 2508 C CA . PHE A 1 522 ? -18.14391 25.29902 65.49915 1.000 96.12778 499 PHE A CA 1
ATOM 2509 C C . PHE A 1 522 ? -16.65770 24.98506 65.53236 1.000 77.43778 499 PHE A C 1
ATOM 2510 O O . PHE A 1 522 ? -16.24327 24.00863 66.16416 1.000 69.00778 499 PHE A O 1
ATOM 2518 N N . LEU A 1 523 ? -15.84213 25.82727 64.89715 1.000 61.04782 500 LEU A N 1
ATOM 2519 C CA . LEU A 1 523 ? -14.40921 25.56741 64.84051 1.000 80.84782 500 LEU A CA 1
ATOM 2520 C C . LEU A 1 523 ? -13.76364 25.66673 66.21037 1.000 83.99782 500 LEU A C 1
ATOM 2521 O O . LEU A 1 523 ? -12.78611 24.96313 66.48422 1.000 73.55782 500 LEU A O 1
ATOM 2526 N N . LYS A 1 524 ? -14.32963 26.48109 67.10095 1.000 75.94403 501 LYS A N 1
ATOM 2527 C CA . LYS A 1 524 ? -13.76987 26.62204 68.43328 1.000 63.83403 501 LYS A CA 1
ATOM 2528 C C . LYS A 1 524 ? -14.00173 25.38981 69.29718 1.000 65.94403 501 LYS A C 1
ATOM 2529 O O . LYS A 1 524 ? -13.40278 25.30449 70.37568 1.000 73.04403 501 LYS A O 1
ATOM 2535 N N . LEU A 1 525 ? -14.81022 24.41636 68.83515 1.000 50.46916 502 LEU A N 1
ATOM 2536 C CA . LEU A 1 525 ? -14.92557 23.11355 69.49565 1.000 65.90916 502 LEU A CA 1
ATOM 2537 C C . LEU A 1 525 ? -13.67364 22.25004 69.35054 1.000 68.99916 502 LEU A C 1
ATOM 2538 O O . LEU A 1 525 ? -13.61956 21.18666 69.97044 1.000 55.77916 502 LEU A O 1
ATOM 2543 N N . ALA A 1 526 ? -12.67972 22.66695 68.56016 1.000 68.06206 503 ALA A N 1
ATOM 2544 C CA . ALA A 1 526 ? -11.65380 21.75621 68.04957 1.000 61.46206 503 ALA A CA 1
ATOM 2545 C C . ALA A 1 526 ? -10.75771 21.18854 69.14525 1.000 54.34206 503 ALA A C 1
ATOM 2546 O O . ALA A 1 526 ? -10.04601 21.93324 69.82498 1.000 79.16206 503 ALA A O 1
ATOM 2548 N N . LYS A 1 527 ? -10.74353 19.86521 69.26701 1.000 48.22578 504 LYS A N 1
ATOM 2549 C CA . LYS A 1 527 ? -9.71429 19.19318 70.05514 1.000 44.90578 504 LYS A CA 1
ATOM 2550 C C . LYS A 1 527 ? -8.33400 19.41748 69.42602 1.000 67.10578 504 LYS A C 1
ATOM 2551 O O . LYS A 1 527 ? -8.21935 19.59632 68.20613 1.000 69.42578 504 LYS A O 1
ATOM 2557 N N . PRO A 1 528 ? -7.26617 19.42693 70.23461 1.000 81.66133 505 PRO A N 1
ATOM 2558 C CA . PRO A 1 528 ? -5.90842 19.51908 69.66790 1.000 82.73133 505 PRO A CA 1
ATOM 2559 C C . PRO A 1 528 ? -5.60257 18.33289 68.77397 1.000 80.84133 505 PRO A C 1
ATOM 2560 O O . PRO A 1 528 ? -6.07159 17.22111 69.02011 1.000 64.94133 505 PRO A O 1
ATOM 2564 N N . LEU A 1 529 ? -4.78053 18.59043 67.74156 1.000 75.18009 506 LEU A N 1
ATOM 2565 C CA . LEU A 1 529 ? -4.61138 17.66960 66.61391 1.000 73.77009 506 LEU A CA 1
ATOM 2566 C C . LEU A 1 529 ? -4.02811 16.32641 67.01564 1.000 85.25009 506 LEU A C 1
ATOM 2567 O O . LEU A 1 529 ? -4.28040 15.32723 66.33265 1.000 149.51009 506 LEU A O 1
ATOM 2572 N N . SER A 1 530 ? -3.27300 16.27574 68.11356 1.000 69.75715 507 SER A N 1
ATOM 2573 C CA . SER A 1 530 ? -2.72897 15.01474 68.59458 1.000 102.15715 507 SER A CA 1
ATOM 2574 C C . SER A 1 530 ? -3.80256 14.03853 69.05607 1.000 110.86715 507 SER A C 1
ATOM 2575 O O . SER A 1 530 ? -3.49517 12.85126 69.20333 1.000 62.28715 507 SER A O 1
ATOM 2578 N N . SER A 1 531 ? -5.04814 14.49764 69.25761 1.000 115.27358 508 SER A N 1
ATOM 2579 C CA . SER A 1 531 ? -6.17452 13.62717 69.58717 1.000 75.35358 508 SER A CA 1
ATOM 2580 C C . SER A 1 531 ? -6.51144 12.65182 68.47183 1.000 74.81358 508 SER A C 1
ATOM 2581 O O . SER A 1 531 ? -7.25265 11.69729 68.71169 1.000 82.40358 508 SER A O 1
ATOM 2584 N N . LEU A 1 532 ? -6.01175 12.87382 67.26113 1.000 87.78031 509 LEU A N 1
ATOM 2585 C CA . LEU A 1 532 ? -6.24368 11.94370 66.17366 1.000 102.89031 509 LEU A CA 1
ATOM 2586 C C . LEU A 1 532 ? -5.35218 10.72180 66.24793 1.000 109.17031 509 LEU A C 1
ATOM 2587 O O . LEU A 1 532 ? -5.56818 9.78891 65.46290 1.000 81.81031 509 LEU A O 1
ATOM 2592 N N . THR A 1 533 ? -4.36893 10.71835 67.16205 1.000 90.63449 510 THR A N 1
ATOM 2593 C CA . THR A 1 533 ? -3.28668 9.73041 67.11887 1.000 89.55449 510 THR A CA 1
ATOM 2594 C C . THR A 1 533 ? -3.75067 8.27620 67.20780 1.000 95.13449 510 THR A C 1
ATOM 2595 O O . THR A 1 533 ? -3.33433 7.47890 66.34735 1.000 121.83449 510 THR A O 1
ATOM 2599 N N . PRO A 1 534 ? -4.60508 7.85468 68.15864 1.000 109.65122 511 PRO A N 1
ATOM 2600 C CA . PRO A 1 534 ? -4.98712 6.43318 68.17694 1.000 96.21122 511 PRO A CA 1
ATOM 2601 C C . PRO A 1 534 ? -5.82185 6.00296 66.98962 1.000 85.88122 511 PRO A C 1
ATOM 2602 O O . PRO A 1 534 ? -5.85170 4.80467 66.68658 1.000 140.74122 511 PRO A O 1
ATOM 2606 N N . LEU A 1 535 ? -6.49812 6.92865 66.30959 1.000 93.79348 512 LEU A N 1
ATOM 2607 C CA . LEU A 1 535 ? -7.36017 6.52536 65.20488 1.000 73.40348 512 LEU A CA 1
ATOM 2608 C C . LEU A 1 535 ? -6.53998 6.09410 63.99692 1.000 80.85348 512 LEU A C 1
ATOM 2609 O O . LEU A 1 535 ? -6.97018 5.21901 63.23142 1.000 129.10348 512 LEU A O 1
ATOM 2614 N N . ILE A 1 536 ? -5.35954 6.69198 63.81833 1.000 80.40527 513 ILE A N 1
ATOM 2615 C CA . ILE A 1 536 ? -4.43480 6.22888 62.78617 1.000 95.93527 513 ILE A CA 1
ATOM 2616 C C . ILE A 1 536 ? -3.98970 4.80005 63.08073 1.000 128.71527 513 ILE A C 1
ATOM 2617 O O . ILE A 1 536 ? -3.99784 3.93170 62.19823 1.000 115.34527 513 ILE A O 1
ATOM 2622 N N . MET A 1 537 ? -3.62336 4.53519 64.34223 1.000 125.08683 514 MET A N 1
ATOM 2623 C CA . MET A 1 537 ? -3.15459 3.20970 64.74482 1.000 99.86683 514 MET A CA 1
ATOM 2624 C C . MET A 1 537 ? -4.23790 2.15176 64.57058 1.000 120.56683 514 MET A C 1
ATOM 2625 O O . MET A 1 537 ? -3.95022 1.01929 64.16363 1.000 164.74683 514 MET A O 1
ATOM 2630 N N . ALA A 1 538 ? -5.48834 2.50257 64.88089 1.000 119.39318 515 ALA A N 1
ATOM 2631 C CA . ALA A 1 538 ? -6.57185 1.52439 64.86530 1.000 115.11318 515 ALA A CA 1
ATOM 2632 C C . ALA A 1 538 ? -6.86390 1.01332 63.45979 1.000 148.70318 515 ALA A C 1
ATOM 2633 O O . ALA A 1 538 ? -7.30276 -0.13317 63.29161 1.000 127.66318 515 ALA A O 1
ATOM 2635 N N . ALA A 1 539 ? -6.61912 1.84074 62.44475 1.000 141.24631 516 ALA A N 1
ATOM 2636 C CA . ALA A 1 539 ? -6.85751 1.41438 61.07208 1.000 131.58631 516 ALA A CA 1
ATOM 2637 C C . ALA A 1 539 ? -5.81574 0.40347 60.62034 1.000 140.89631 516 ALA A C 1
ATOM 2638 O O . ALA A 1 539 ? -6.12540 -0.52988 59.86921 1.000 161.76631 516 ALA A O 1
ATOM 2640 N N . LYS A 1 540 ? -4.58064 0.56462 61.08787 1.000 128.00538 517 LYS A N 1
ATOM 2641 C CA . LYS A 1 540 ? -3.45534 -0.09558 60.44435 1.000 111.86538 517 LYS A CA 1
ATOM 2642 C C . LYS A 1 540 ? -3.34602 -1.56935 60.82916 1.000 156.74538 517 LYS A C 1
ATOM 2643 O O . LYS A 1 540 ? -3.03788 -2.40890 59.97094 1.000 173.39538 517 LYS A O 1
ATOM 2649 N N . GLU A 1 541 ? -3.61382 -1.91669 62.09530 1.000 142.09791 518 GLU A N 1
ATOM 2650 C CA . GLU A 1 541 ? -3.53284 -3.32297 62.47915 1.000 148.55791 518 GLU A CA 1
ATOM 2651 C C . GLU A 1 541 ? -4.68549 -4.13206 61.90152 1.000 151.49791 518 GLU A C 1
ATOM 2652 O O . GLU A 1 541 ? -4.55608 -5.35465 61.75891 1.000 137.80791 518 GLU A O 1
ATOM 2658 N N . ALA A 1 542 ? -5.78647 -3.46683 61.53243 1.000 169.89380 519 ALA A N 1
ATOM 2659 C CA . ALA A 1 542 ? -6.89625 -4.14818 60.87339 1.000 140.48380 519 ALA A CA 1
ATOM 2660 C C . ALA A 1 542 ? -6.46230 -4.74869 59.53992 1.000 127.66380 519 ALA A C 1
ATOM 2661 O O . ALA A 1 542 ? -6.90051 -5.84942 59.17935 1.000 201.24380 519 ALA A O 1
ATOM 2663 N N . MET A 1 543 ? -5.62690 -4.02413 58.78841 1.000 155.53096 520 MET A N 1
ATOM 2664 C CA . MET A 1 543 ? -4.83899 -4.55955 57.66998 1.000 176.40096 520 MET A CA 1
ATOM 2665 C C . MET A 1 543 ? -5.68019 -5.04707 56.48247 1.000 174.14096 520 MET A C 1
ATOM 2666 O O . MET A 1 543 ? -5.14655 -5.51988 55.47492 1.000 124.91096 520 MET A O 1
ATOM 2671 N N . THR B 1 106 ? -6.27105 52.51022 52.73252 1.000 120.50998 83 THR B N 1
ATOM 2672 C CA . THR B 1 106 ? -5.27368 52.15179 51.72042 1.000 156.12998 83 THR B CA 1
ATOM 2673 C C . THR B 1 106 ? -3.83996 52.36552 52.22924 1.000 157.02998 83 THR B C 1
ATOM 2674 O O . THR B 1 106 ? -3.59072 53.22491 53.07840 1.000 109.04998 83 THR B O 1
ATOM 2678 N N . ILE B 1 107 ? -2.90803 51.57057 51.70098 1.000 142.24051 84 ILE B N 1
ATOM 2679 C CA . ILE B 1 107 ? -1.49820 51.59314 52.08746 1.000 116.82051 84 ILE B CA 1
ATOM 2680 C C . ILE B 1 107 ? -0.68141 52.02700 50.86577 1.000 116.36051 84 ILE B C 1
ATOM 2681 O O . ILE B 1 107 ? -1.03019 51.67945 49.72735 1.000 79.60051 84 ILE B O 1
ATOM 2686 N N . HIS B 1 108 ? 0.37584 52.82867 51.10135 1.000 132.21303 85 HIS B N 1
ATOM 2687 C CA . HIS B 1 108 ? 1.12565 53.56640 50.08098 1.000 91.32303 85 HIS B CA 1
ATOM 2688 C C . HIS B 1 108 ? 2.50743 52.95083 49.80251 1.000 99.95303 85 HIS B C 1
ATOM 2689 O O . HIS B 1 108 ? 3.13725 52.38027 50.70005 1.000 115.21303 85 HIS B O 1
ATOM 2696 N N . VAL B 1 109 ? 2.99898 53.10153 48.55789 1.000 88.33126 86 VAL B N 1
ATOM 2697 C CA . VAL B 1 109 ? 4.27044 52.50534 48.11897 1.000 67.96126 86 VAL B CA 1
ATOM 2698 C C . VAL B 1 109 ? 5.05297 53.48051 47.22809 1.000 76.27126 86 VAL B C 1
ATOM 2699 O O . VAL B 1 109 ? 4.55175 53.90658 46.17834 1.000 92.24126 86 VAL B O 1
ATOM 2703 N N . GLY B 1 110 ? 6.29644 53.79883 47.62027 1.000 72.65143 87 GLY B N 1
ATOM 2704 C CA . GLY B 1 110 ? 7.23348 54.50470 46.76628 1.000 70.60143 87 GLY B CA 1
ATOM 2705 C C . GLY B 1 110 ? 8.45278 53.63249 46.48366 1.000 68.08143 87 GLY B C 1
ATOM 2706 O O . GLY B 1 110 ? 8.68901 52.64036 47.17679 1.000 79.67143 87 GLY B O 1
ATOM 2707 N N . PHE B 1 111 ? 9.23915 53.99923 45.45531 1.000 91.76300 88 PHE B N 1
ATOM 2708 C CA . PHE B 1 111 ? 10.28781 53.08397 44.99055 1.000 94.60300 88 PHE B CA 1
ATOM 2709 C C . PHE B 1 111 ? 11.70723 53.64221 45.09372 1.000 98.17300 88 PHE B C 1
ATOM 2710 O O . PHE B 1 111 ? 12.59718 53.19015 44.36688 1.000 98.66300 88 PHE B O 1
ATOM 2718 N N . ASP B 1 112 ? 11.94018 54.58939 46.00709 1.000 164.48773 89 ASP B N 1
ATOM 2719 C CA . ASP B 1 112 ? 13.29229 55.00160 46.42035 1.000 188.40773 89 ASP B CA 1
ATOM 2720 C C . ASP B 1 112 ? 14.13945 55.52099 45.26203 1.000 166.83773 89 ASP B C 1
ATOM 2721 O O . ASP B 1 112 ? 15.35407 55.27359 45.22508 1.000 96.87773 89 ASP B O 1
ATOM 2726 N N . ALA B 1 113 ? 13.49431 56.21137 44.31206 1.000 170.93904 90 ALA B N 1
ATOM 2727 C CA . ALA B 1 113 ? 14.10350 56.71876 43.08202 1.000 141.97904 90 ALA B CA 1
ATOM 2728 C C . ALA B 1 113 ? 14.76794 55.64218 42.23661 1.000 140.80904 90 ALA B C 1
ATOM 2729 O O . ALA B 1 113 ? 14.64334 54.44448 42.51426 1.000 70.74904 90 ALA B O 1
ATOM 2731 N N . VAL B 1 114 ? 15.47140 56.06125 41.19345 1.000 140.37543 91 VAL B N 1
ATOM 2732 C CA . VAL B 1 114 ? 16.02022 55.10011 40.25046 1.000 130.98543 91 VAL B CA 1
ATOM 2733 C C . VAL B 1 114 ? 17.24566 54.41198 40.85244 1.000 95.92543 91 VAL B C 1
ATOM 2734 O O . VAL B 1 114 ? 17.88138 54.91428 41.78904 1.000 77.44543 91 VAL B O 1
ATOM 2738 N N . THR B 1 115 ? 17.55699 53.23181 40.30517 1.000 151.76894 92 THR B N 1
ATOM 2739 C CA . THR B 1 115 ? 18.51244 52.27350 40.87156 1.000 125.29894 92 THR B CA 1
ATOM 2740 C C . THR B 1 115 ? 18.17200 52.00798 42.34186 1.000 92.68894 92 THR B C 1
ATOM 2741 O O . THR B 1 115 ? 18.89628 52.36944 43.26808 1.000 99.77894 92 THR B O 1
ATOM 2745 N N . GLY B 1 116 ? 17.00069 51.41629 42.53429 1.000 98.72497 93 GLY B N 1
ATOM 2746 C CA . GLY B 1 116 ? 16.45188 51.38525 43.87842 1.000 127.31497 93 GLY B CA 1
ATOM 2747 C C . GLY B 1 116 ? 15.30274 50.41327 44.02349 1.000 154.12497 93 GLY B C 1
ATOM 2748 O O . GLY B 1 116 ? 14.74917 49.89790 43.04751 1.000 117.84497 93 GLY B O 1
ATOM 2749 N N . GLU B 1 117 ? 14.94668 50.18914 45.27885 1.000 152.32549 94 GLU B N 1
ATOM 2750 C CA . GLU B 1 117 ? 14.08686 49.11172 45.72951 1.000 118.12549 94 GLU B CA 1
ATOM 2751 C C . GLU B 1 117 ? 12.71954 49.65107 46.17315 1.000 110.81549 94 GLU B C 1
ATOM 2752 O O . GLU B 1 117 ? 12.38774 50.82395 45.97759 1.000 86.72549 94 GLU B O 1
ATOM 2758 N N . PHE B 1 118 ? 11.90993 48.77072 46.75444 1.000 106.06071 95 PHE B N 1
ATOM 2759 C CA . PHE B 1 118 ? 10.59211 49.10572 47.27278 1.000 72.87071 95 PHE B CA 1
ATOM 2760 C C . PHE B 1 118 ? 10.62405 49.26095 48.78374 1.000 76.00071 95 PHE B C 1
ATOM 2761 O O . PHE B 1 118 ? 11.41049 48.61419 49.48160 1.000 161.94071 95 PHE B O 1
ATOM 2769 N N . THR B 1 119 ? 9.72690 50.10361 49.28426 1.000 86.38363 96 THR B N 1
ATOM 2770 C CA . THR B 1 119 ? 9.45015 50.17968 50.70792 1.000 104.94363 96 THR B CA 1
ATOM 2771 C C . THR B 1 119 ? 8.02790 50.68704 50.87933 1.000 96.28363 96 THR B C 1
ATOM 2772 O O . THR B 1 119 ? 7.47902 51.35562 49.99885 1.000 103.46363 96 THR B O 1
ATOM 2776 N N . GLY B 1 120 ? 7.43138 50.35264 52.01622 1.000 102.79612 97 GLY B N 1
ATOM 2777 C CA . GLY B 1 120 ? 6.00830 50.53242 52.17001 1.000 78.78612 97 GLY B CA 1
ATOM 2778 C C . GLY B 1 120 ? 5.19506 49.41977 51.56460 1.000 104.09612 97 GLY B C 1
ATOM 2779 O O . GLY B 1 120 ? 3.96916 49.54203 51.48591 1.000 94.51612 97 GLY B O 1
ATOM 2780 N N . MET B 1 121 ? 5.84321 48.32496 51.17552 1.000 89.16119 98 MET B N 1
ATOM 2781 C CA . MET B 1 121 ? 5.23721 47.24373 50.39903 1.000 108.71119 98 MET B CA 1
ATOM 2782 C C . MET B 1 121 ? 4.31791 46.40617 51.28728 1.000 81.10119 98 MET B C 1
ATOM 2783 O O . MET B 1 121 ? 4.77097 45.87932 52.30880 1.000 132.03119 98 MET B O 1
ATOM 2788 N N . PRO B 1 122 ? 3.02826 46.28023 50.94654 1.000 82.43791 99 PRO B N 1
ATOM 2789 C CA . PRO B 1 122 ? 2.11697 45.49010 51.77834 1.000 83.11791 99 PRO B CA 1
ATOM 2790 C C . PRO B 1 122 ? 2.47236 44.01521 51.75553 1.000 102.38791 99 PRO B C 1
ATOM 2791 O O . PRO B 1 122 ? 2.94812 43.48357 50.74914 1.000 93.60791 99 PRO B O 1
ATOM 2795 N N . GLU B 1 123 ? 2.21047 43.35793 52.89225 1.000 133.68615 100 GLU B N 1
ATOM 2796 C CA . GLU B 1 123 ? 2.47043 41.92512 53.03322 1.000 118.82615 100 GLU B CA 1
ATOM 2797 C C . GLU B 1 123 ? 1.69257 41.11999 52.00133 1.000 156.31615 100 GLU B C 1
ATOM 2798 O O . GLU B 1 123 ? 2.18491 40.10510 51.49101 1.000 140.01615 100 GLU B O 1
ATOM 2804 N N . GLN B 1 124 ? 0.47946 41.57363 51.67680 1.000 147.68848 101 GLN B N 1
ATOM 2805 C CA . GLN B 1 124 ? -0.35914 40.88479 50.70362 1.000 128.15848 101 GLN B CA 1
ATOM 2806 C C . GLN B 1 124 ? 0.29487 40.85840 49.32801 1.000 108.34848 101 GLN B C 1
ATOM 2807 O O . GLN B 1 124 ? 0.35703 39.80911 48.67740 1.000 108.95848 101 GLN B O 1
ATOM 2813 N N . TRP B 1 125 ? 0.83637 42.00115 48.89433 1.000 108.99446 102 TRP B N 1
ATOM 2814 C CA . TRP B 1 125 ? 1.32832 42.14682 47.52955 1.000 86.16446 102 TRP B CA 1
ATOM 2815 C C . TRP B 1 125 ? 2.63690 41.41789 47.28384 1.000 94.48446 102 TRP B C 1
ATOM 2816 O O . TRP B 1 125 ? 2.85851 40.92433 46.17536 1.000 115.35446 102 TRP B O 1
ATOM 2827 N N . ALA B 1 126 ? 3.52411 41.35816 48.27150 1.000 92.51475 103 ALA B N 1
ATOM 2828 C CA . ALA B 1 126 ? 4.82393 40.76291 48.01292 1.000 86.56475 103 ALA B CA 1
ATOM 2829 C C . ALA B 1 126 ? 4.78548 39.23913 47.95405 1.000 109.58475 103 ALA B C 1
ATOM 2830 O O . ALA B 1 126 ? 5.75181 38.64319 47.47005 1.000 109.97475 103 ALA B O 1
ATOM 2832 N N . ARG B 1 127 ? 3.71265 38.58868 48.42823 1.000 135.74516 104 ARG B N 1
ATOM 2833 C CA . ARG B 1 127 ? 3.55370 37.16595 48.13368 1.000 119.72516 104 ARG B CA 1
ATOM 2834 C C . ARG B 1 127 ? 3.14043 36.96515 46.68040 1.000 130.68516 104 ARG B C 1
ATOM 2835 O O . ARG B 1 127 ? 3.78141 36.19843 45.95281 1.000 86.58516 104 ARG B O 1
ATOM 2843 N N . LEU B 1 128 ? 2.09619 37.68655 46.23340 1.000 95.14648 105 LEU B N 1
ATOM 2844 C CA . LEU B 1 128 ? 1.61365 37.60583 44.85175 1.000 89.86648 105 LEU B CA 1
ATOM 2845 C C . LEU B 1 128 ? 2.62951 38.11596 43.83441 1.000 62.69648 105 LEU B C 1
ATOM 2846 O O . LEU B 1 128 ? 2.50892 37.80702 42.64869 1.000 96.08648 105 LEU B O 1
ATOM 2851 N N . LEU B 1 129 ? 3.60109 38.90560 44.26452 1.000 95.46097 106 LEU B N 1
ATOM 2852 C CA . LEU B 1 129 ? 4.68066 39.37659 43.41305 1.000 71.74097 106 LEU B CA 1
ATOM 2853 C C . LEU B 1 129 ? 5.82613 38.39238 43.36654 1.000 70.10097 106 LEU B C 1
ATOM 2854 O O . LEU B 1 129 ? 6.60008 38.38975 42.39832 1.000 86.22097 106 LEU B O 1
ATOM 2859 N N . GLN B 1 130 ? 5.97043 37.59999 44.43333 1.000 104.29558 107 GLN B N 1
ATOM 2860 C CA . GLN B 1 130 ? 6.96228 36.53566 44.45859 1.000 95.95558 107 GLN B CA 1
ATOM 2861 C C . GLN B 1 130 ? 6.52026 35.36921 43.58937 1.000 100.88558 107 GLN B C 1
ATOM 2862 O O . GLN B 1 130 ? 7.29445 34.86765 42.76634 1.000 115.21558 107 GLN B O 1
ATOM 2868 N N . THR B 1 131 ? 5.26699 34.95073 43.72703 1.000 102.39088 108 THR B N 1
ATOM 2869 C CA . THR B 1 131 ? 4.74447 33.83098 42.95849 1.000 88.73088 108 THR B CA 1
ATOM 2870 C C . THR B 1 131 ? 4.22219 34.26900 41.60395 1.000 79.62088 108 THR B C 1
ATOM 2871 O O . THR B 1 131 ? 3.53150 33.49192 40.93539 1.000 86.66088 108 THR B O 1
ATOM 2875 N N . SER B 1 132 ? 4.53647 35.50580 41.19990 1.000 115.70892 109 SER B N 1
ATOM 2876 C CA . SER B 1 132 ? 4.31658 35.97572 39.83917 1.000 94.51892 109 SER B CA 1
ATOM 2877 C C . SER B 1 132 ? 5.28904 35.36432 38.84419 1.000 91.45892 109 SER B C 1
ATOM 2878 O O . SER B 1 132 ? 5.00188 35.38078 37.64274 1.000 78.43892 109 SER B O 1
ATOM 2881 N N . ASN B 1 133 ? 6.40518 34.80764 39.32581 1.000 81.98737 110 ASN B N 1
ATOM 2882 C CA . ASN B 1 133 ? 7.65205 34.71740 38.57014 1.000 95.22737 110 ASN B CA 1
ATOM 2883 C C . ASN B 1 133 ? 8.00308 36.09218 37.98752 1.000 111.97737 110 ASN B C 1
ATOM 2884 O O . ASN B 1 133 ? 8.19665 36.26974 36.78426 1.000 77.39737 110 ASN B O 1
ATOM 2889 N N . ILE B 1 134 ? 8.05493 37.09230 38.86016 1.000 86.38502 111 ILE B N 1
ATOM 2890 C CA . ILE B 1 134 ? 8.63753 38.38434 38.51964 1.000 77.49502 111 ILE B CA 1
ATOM 2891 C C . ILE B 1 134 ? 9.94335 38.49959 39.30061 1.000 88.50502 111 ILE B C 1
ATOM 2892 O O . ILE B 1 134 ? 9.94787 38.50046 40.54085 1.000 97.47502 111 ILE B O 1
ATOM 2897 N N . THR B 1 135 ? 11.05276 38.52917 38.55685 1.000 131.69874 112 THR B N 1
ATOM 2898 C CA . THR B 1 135 ? 12.39345 38.59535 39.12387 1.000 104.43874 112 THR B CA 1
ATOM 2899 C C . THR B 1 135 ? 12.64088 39.95514 39.75915 1.000 132.67874 112 THR B C 1
ATOM 2900 O O . THR B 1 135 ? 12.18015 40.99266 39.26433 1.000 90.28874 112 THR B O 1
ATOM 2904 N N . LYS B 1 136 ? 13.41851 39.93824 40.84854 1.000 128.29394 113 LYS B N 1
ATOM 2905 C CA . LYS B 1 136 ? 13.79165 41.15732 41.55170 1.000 69.14394 113 LYS B CA 1
ATOM 2906 C C . LYS B 1 136 ? 14.58063 42.12976 40.67802 1.000 71.66394 113 LYS B C 1
ATOM 2907 O O . LYS B 1 136 ? 14.59462 43.33092 40.97364 1.000 73.79394 113 LYS B O 1
ATOM 2913 N N . LEU B 1 137 ? 15.19617 41.66479 39.58799 1.000 63.78433 114 LEU B N 1
ATOM 2914 C CA . LEU B 1 137 ? 15.81740 42.61625 38.67099 1.000 84.99433 114 LEU B CA 1
ATOM 2915 C C . LEU B 1 137 ? 14.78062 43.36818 37.83826 1.000 93.47433 114 LEU B C 1
ATOM 2916 O O . LEU B 1 137 ? 14.92320 44.57943 37.62397 1.000 83.98433 114 LEU B O 1
ATOM 2921 N N . GLU B 1 138 ? 13.74917 42.67057 37.33734 1.000 98.40593 115 GLU B N 1
ATOM 2922 C CA . GLU B 1 138 ? 12.75124 43.32754 36.48790 1.000 106.70593 115 GLU B CA 1
ATOM 2923 C C . GLU B 1 138 ? 12.03316 44.42955 37.25800 1.000 87.54593 115 GLU B C 1
ATOM 2924 O O . GLU B 1 138 ? 11.70575 45.49308 36.70106 1.000 51.72593 115 GLU B O 1
ATOM 2930 N N . GLN B 1 139 ? 11.81754 44.18799 38.55798 1.000 72.21849 116 GLN B N 1
ATOM 2931 C CA . GLN B 1 139 ? 11.23563 45.18165 39.45257 1.000 82.61849 116 GLN B CA 1
ATOM 2932 C C . GLN B 1 139 ? 12.07997 46.46359 39.50900 1.000 86.75849 116 GLN B C 1
ATOM 2933 O O . GLN B 1 139 ? 11.53359 47.57579 39.51926 1.000 97.31849 116 GLN B O 1
ATOM 2939 N N . LYS B 1 140 ? 13.41156 46.33568 39.51560 1.000 76.08577 117 LYS B N 1
ATOM 2940 C CA . LYS B 1 140 ? 14.25257 47.52578 39.59476 1.000 53.16577 117 LYS B CA 1
ATOM 2941 C C . LYS B 1 140 ? 14.27095 48.31437 38.28811 1.000 81.95577 117 LYS B C 1
ATOM 2942 O O . LYS B 1 140 ? 14.41308 49.54602 38.31645 1.000 75.70577 117 LYS B O 1
ATOM 2948 N N . LYS B 1 141 ? 14.14737 47.63808 37.13959 1.000 90.87994 118 LYS B N 1
ATOM 2949 C CA . LYS B 1 141 ? 14.18015 48.35988 35.87119 1.000 101.17994 118 LYS B CA 1
ATOM 2950 C C . LYS B 1 141 ? 12.89617 49.16284 35.65265 1.000 64.99994 118 LYS B C 1
ATOM 2951 O O . LYS B 1 141 ? 12.95191 50.32494 35.22604 1.000 82.80994 118 LYS B O 1
ATOM 2957 N N . ASN B 1 142 ? 11.73529 48.57533 35.95748 1.000 74.33507 119 ASN B N 1
ATOM 2958 C CA . ASN B 1 142 ? 10.44016 49.23408 35.77506 1.000 79.85507 119 ASN B CA 1
ATOM 2959 C C . ASN B 1 142 ? 9.64691 49.23917 37.07217 1.000 87.63507 119 ASN B C 1
ATOM 2960 O O . ASN B 1 142 ? 8.68046 48.48305 37.21811 1.000 75.11507 119 ASN B O 1
ATOM 2965 N N . PRO B 1 143 ? 10.00710 50.09991 38.02776 1.000 65.40693 120 PRO B N 1
ATOM 2966 C CA . PRO B 1 143 ? 9.29493 50.06637 39.31014 1.000 49.61693 120 PRO B CA 1
ATOM 2967 C C . PRO B 1 143 ? 7.89469 50.65234 39.22516 1.000 77.86693 120 PRO B C 1
ATOM 2968 O O . PRO B 1 143 ? 6.97486 50.10906 39.84515 1.000 81.3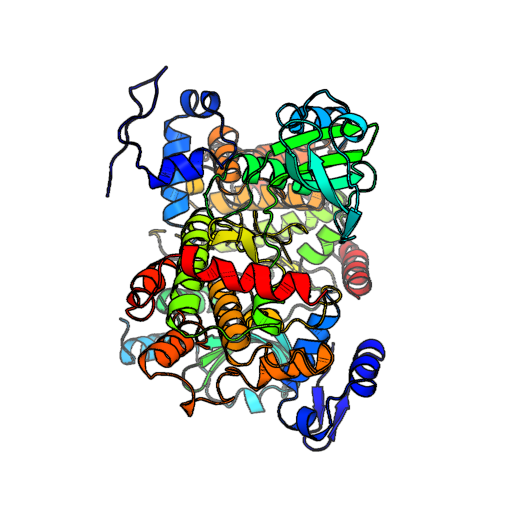6693 120 PRO B O 1
ATOM 2972 N N . GLN B 1 144 ? 7.70559 51.73450 38.46019 1.000 76.14757 121 GLN B N 1
ATOM 2973 C CA . GLN B 1 144 ? 6.38085 52.32681 38.31583 1.000 68.04757 121 GLN B CA 1
ATOM 2974 C C . GLN B 1 144 ? 5.41031 51.35982 37.64787 1.000 66.80757 121 GLN B C 1
ATOM 2975 O O . GLN B 1 144 ? 4.27968 51.17951 38.11525 1.000 62.73757 121 GLN B O 1
ATOM 2981 N N . ALA B 1 145 ? 5.84378 50.71261 36.55931 1.000 77.05185 122 ALA B N 1
ATOM 2982 C CA . ALA B 1 145 ? 4.96408 49.79903 35.82823 1.000 70.12185 122 ALA B CA 1
ATOM 2983 C C . ALA B 1 145 ? 4.55949 48.60063 36.66150 1.000 57.72185 122 ALA B C 1
ATOM 2984 O O . ALA B 1 145 ? 3.44647 48.09106 36.49869 1.000 54.20185 122 ALA B O 1
ATOM 2986 N N . VAL B 1 146 ? 5.44454 48.13577 37.54861 1.000 52.81143 123 VAL B N 1
ATOM 2987 C CA . VAL B 1 146 ? 5.08875 47.04705 38.45231 1.000 56.93143 123 VAL B CA 1
ATOM 2988 C C . VAL B 1 146 ? 4.06118 47.52213 39.47632 1.000 52.34143 123 VAL B C 1
ATOM 2989 O O . VAL B 1 146 ? 3.09576 46.81173 39.77713 1.000 77.17143 123 VAL B O 1
ATOM 2993 N N . LEU B 1 147 ? 4.24407 48.73935 40.01069 1.000 85.93819 124 LEU B N 1
ATOM 2994 C CA . LEU B 1 147 ? 3.28888 49.30005 40.96792 1.000 67.64819 124 LEU B CA 1
ATOM 2995 C C . LEU B 1 147 ? 1.90792 49.45037 40.33672 1.000 70.03819 124 LEU B C 1
ATOM 2996 O O . LEU B 1 147 ? 0.88855 49.19894 40.99159 1.000 52.38819 124 LEU B O 1
ATOM 3001 N N . ASP B 1 148 ? 1.85788 49.82133 39.05072 1.000 58.95382 125 ASP B N 1
ATOM 3002 C CA . ASP B 1 148 ? 0.57207 50.07833 38.40330 1.000 78.27382 125 ASP B CA 1
ATOM 3003 C C . ASP B 1 148 ? -0.20569 48.78074 38.14898 1.000 78.09382 125 ASP B C 1
ATOM 3004 O O . ASP B 1 148 ? -1.41830 48.73251 38.38235 1.000 74.96382 125 ASP B O 1
ATOM 3009 N N . VAL B 1 149 ? 0.45674 47.71045 37.68868 1.000 68.59965 126 VAL B N 1
ATOM 3010 C CA . VAL B 1 149 ? -0.29880 46.48063 37.43749 1.000 67.75965 126 VAL B CA 1
ATOM 3011 C C . VAL B 1 149 ? -0.70073 45.81755 38.75169 1.000 61.84965 126 VAL B C 1
ATOM 3012 O O . VAL B 1 149 ? -1.66601 45.04196 38.77889 1.000 82.57965 126 VAL B O 1
ATOM 3016 N N . LEU B 1 150 ? 0.00055 46.11187 39.85407 1.000 60.31289 127 LEU B N 1
ATOM 3017 C CA . LEU B 1 150 ? -0.46117 45.62668 41.14531 1.000 63.96289 127 LEU B CA 1
ATOM 3018 C C . LEU B 1 150 ? -1.75505 46.32027 41.54669 1.000 69.90289 127 LEU B C 1
ATOM 3019 O O . LEU B 1 150 ? -2.67877 45.67467 42.05420 1.000 79.44289 127 LEU B O 1
ATOM 3024 N N . LYS B 1 151 ? -1.85296 47.62852 41.28910 1.000 70.51457 128 LYS B N 1
ATOM 3025 C CA . LYS B 1 151 ? -3.06967 48.36039 41.62053 1.000 79.86457 128 LYS B CA 1
ATOM 3026 C C . LYS B 1 151 ? -4.22803 47.94091 40.71777 1.000 73.68457 128 LYS B C 1
ATOM 3027 O O . LYS B 1 151 ? -5.36099 47.78374 41.18957 1.000 78.84457 128 LYS B O 1
ATOM 3033 N N . PHE B 1 152 ? -3.94795 47.73394 39.42288 1.000 64.59022 129 PHE B N 1
ATOM 3034 C CA . PHE B 1 152 ? -4.95257 47.28684 38.45657 1.000 55.41022 129 PHE B CA 1
ATOM 3035 C C . PHE B 1 152 ? -5.48238 45.90425 38.81836 1.000 63.50022 129 PHE B C 1
ATOM 3036 O O . PHE B 1 152 ? -6.69497 45.66460 38.75216 1.000 81.85022 129 PHE B O 1
ATOM 3044 N N . TYR B 1 153 ? -4.58498 44.98600 39.20405 1.000 64.76852 130 TYR B N 1
ATOM 3045 C CA . TYR B 1 153 ? -4.96028 43.60043 39.49350 1.000 92.55852 130 TYR B CA 1
ATOM 3046 C C . TYR B 1 153 ? -5.88003 43.48894 40.70720 1.000 114.20852 130 TYR B C 1
ATOM 3047 O O . TYR B 1 153 ? -6.59416 42.48915 40.84585 1.000 129.70852 130 TYR B O 1
ATOM 3056 N N . ASP B 1 154 ? -5.86453 44.48481 41.60177 1.000 107.89508 131 ASP B N 1
ATOM 3057 C CA . ASP B 1 154 ? -6.79687 44.50005 42.72418 1.000 95.14508 131 ASP B CA 1
ATOM 3058 C C . ASP B 1 154 ? -8.13333 45.13846 42.36526 1.000 107.69508 131 ASP B C 1
ATOM 3059 O O . ASP B 1 154 ? -9.15942 44.76077 42.94061 1.000 89.85508 131 ASP B O 1
ATOM 3064 N N . SER B 1 155 ? -8.13722 46.11078 41.44577 1.000 69.08790 132 SER B N 1
ATOM 3065 C CA . SER B 1 155 ? -9.38016 46.66643 40.91799 1.000 94.40790 132 SER B CA 1
ATOM 3066 C C . SER B 1 155 ? -10.14133 45.65848 40.05814 1.000 71.35790 132 SER B C 1
ATOM 3067 O O . SER B 1 155 ? -11.35638 45.81174 39.87799 1.000 103.31790 132 SER B O 1
ATOM 3070 N N . ASN B 1 156 ? -9.42869 44.67848 39.47226 1.000 87.01002 133 ASN B N 1
ATOM 3071 C CA . ASN B 1 156 ? -9.93239 43.56373 38.65805 1.000 124.54002 133 ASN B CA 1
ATOM 3072 C C . ASN B 1 156 ? -10.39050 44.00680 37.26386 1.000 161.67002 133 ASN B C 1
ATOM 3073 O O . ASN B 1 156 ? -10.39136 45.20355 36.94444 1.000 104.64002 133 ASN B O 1
ATOM 3078 N N . THR B 1 157 ? -10.69890 43.03625 36.39973 1.000 174.10903 134 THR B N 1
ATOM 3079 C CA . THR B 1 157 ? -11.30007 43.34456 35.10827 1.000 160.77903 134 THR B CA 1
ATOM 3080 C C . THR B 1 157 ? -12.71334 43.87672 35.31614 1.000 161.00903 134 THR B C 1
ATOM 3081 O O . THR B 1 157 ? -13.52184 43.29490 36.04810 1.000 135.99903 134 THR B O 1
ATOM 3085 N N . VAL B 1 158 ? -13.00984 44.98893 34.66654 1.000 130.35583 135 VAL B N 1
ATOM 3086 C CA . VAL B 1 158 ? -14.30093 45.61244 34.81608 1.000 91.94583 135 VAL B CA 1
ATOM 3087 C C . VAL B 1 158 ? -14.94784 45.70241 33.44081 1.000 82.59583 135 VAL B C 1
ATOM 3088 O O . VAL B 1 158 ? -14.31761 45.37926 32.43383 1.000 219.99583 135 VAL B O 1
ATOM 3092 N N . LYS B 1 249 ? -29.73781 50.18972 44.44484 1.000 97.13869 226 LYS B N 1
ATOM 3093 C CA . LYS B 1 249 ? -29.75029 51.64303 44.60523 1.000 124.06869 226 LYS B CA 1
ATOM 3094 C C . LYS B 1 249 ? -30.84828 52.27734 43.74738 1.000 126.80869 226 LYS B C 1
ATOM 3095 O O . LYS B 1 249 ? -31.51654 53.22207 44.18173 1.000 103.45869 226 LYS B O 1
ATOM 3101 N N . MET B 1 250 ? -31.04422 51.72833 42.54439 1.000 119.70668 227 MET B N 1
ATOM 3102 C CA . MET B 1 250 ? -31.91535 52.33144 41.53816 1.000 92.04668 227 MET B CA 1
ATOM 3103 C C . MET B 1 250 ? -33.37386 51.94124 41.77592 1.000 107.22668 227 MET B C 1
ATOM 3104 O O . MET B 1 250 ? -33.70404 50.75341 41.88652 1.000 110.47668 227 MET B O 1
ATOM 3109 N N . THR B 1 251 ? -34.24535 52.94755 41.84372 1.000 69.48098 228 THR B N 1
ATOM 3110 C CA . THR B 1 251 ? -35.64899 52.73876 42.16459 1.000 74.41098 228 THR B CA 1
ATOM 3111 C C . THR B 1 251 ? -36.41081 52.14341 40.97654 1.000 73.84098 228 THR B C 1
ATOM 3112 O O . THR B 1 251 ? -36.01606 52.27763 39.81714 1.000 99.28098 228 THR B O 1
ATOM 3116 N N . ASP B 1 252 ? -37.52652 51.47696 41.28175 1.000 68.75413 229 ASP B N 1
ATOM 3117 C CA . ASP B 1 252 ? -38.27924 50.80831 40.22980 1.000 62.93413 229 ASP B CA 1
ATOM 3118 C C . ASP B 1 252 ? -39.00445 51.80228 39.32731 1.000 74.61413 229 ASP B C 1
ATOM 3119 O O . ASP B 1 252 ? -39.27590 51.46262 38.16718 1.000 64.90413 229 ASP B O 1
ATOM 3124 N N . GLU B 1 253 ? -39.29923 53.02071 39.81914 1.000 78.10098 230 GLU B N 1
ATOM 3125 C CA . GLU B 1 253 ? -39.82757 54.07971 38.95351 1.000 64.87098 230 GLU B CA 1
ATOM 3126 C C . GLU B 1 253 ? -38.81046 54.45649 37.88647 1.000 84.64098 230 GLU B C 1
ATOM 3127 O O . GLU B 1 253 ? -39.16134 54.62282 36.71083 1.000 95.56098 230 GLU B O 1
ATOM 3133 N N . GLU B 1 254 ? -37.53641 54.59023 38.28330 1.000 60.08434 231 GLU B N 1
ATOM 3134 C CA . GLU B 1 254 ? -36.49389 54.96434 37.33119 1.000 57.64434 231 GLU B CA 1
ATOM 3135 C C . GLU B 1 254 ? -36.30668 53.88668 36.27251 1.000 62.59434 231 GLU B C 1
ATOM 3136 O O . GLU B 1 254 ? -36.12422 54.19672 35.08803 1.000 78.42434 231 GLU B O 1
ATOM 3142 N N . ILE B 1 255 ? -36.37651 52.61601 36.67790 1.000 77.10511 232 ILE B N 1
ATOM 3143 C CA . ILE B 1 255 ? -36.19239 51.51764 35.73085 1.000 70.73511 232 ILE B CA 1
ATOM 3144 C C . ILE B 1 255 ? -37.31371 51.50794 34.69692 1.000 61.46511 232 ILE B C 1
ATOM 3145 O O . ILE B 1 255 ? -37.07040 51.32878 33.49443 1.000 67.40511 232 ILE B O 1
ATOM 3150 N N . MET B 1 256 ? -38.55513 51.73651 35.13867 1.000 38.41137 233 MET B N 1
ATOM 3151 C CA . MET B 1 256 ? -39.66659 51.75044 34.20107 1.000 46.42137 233 MET B CA 1
ATOM 3152 C C . MET B 1 256 ? -39.64195 52.97422 33.30657 1.000 61.37137 233 MET B C 1
ATOM 3153 O O . MET B 1 256 ? -40.32641 52.98237 32.27570 1.000 85.88137 233 MET B O 1
ATOM 3158 N N . GLU B 1 257 ? -38.87653 54.00792 33.66774 1.000 45.16503 234 GLU B N 1
ATOM 3159 C CA . GLU B 1 257 ? -38.65527 55.08598 32.70681 1.000 77.50503 234 GLU B CA 1
ATOM 3160 C C . GLU B 1 257 ? -37.74120 54.62959 31.58073 1.000 54.28503 234 GLU B C 1
ATOM 3161 O O . GLU B 1 257 ? -38.02248 54.87412 30.40237 1.000 70.60503 234 GLU B O 1
ATOM 3167 N N . LYS B 1 258 ? -36.64888 53.95691 31.92127 1.000 66.43321 235 LYS B N 1
ATOM 3168 C CA . LYS B 1 258 ? -35.67723 53.60627 30.90230 1.000 58.28321 235 LYS B CA 1
ATOM 3169 C C . LYS B 1 258 ? -36.13661 52.43540 30.04390 1.000 63.30321 235 LYS B C 1
ATOM 3170 O O . LYS B 1 258 ? -35.75666 52.34973 28.87124 1.000 66.10321 235 LYS B O 1
ATOM 3176 N N . LEU B 1 259 ? -36.97584 51.55375 30.57746 1.000 43.71752 236 LEU B N 1
ATOM 3177 C CA . LEU B 1 259 ? -37.49275 50.43830 29.80102 1.000 54.21752 236 LEU B CA 1
ATOM 3178 C C . LEU B 1 259 ? -38.62574 50.83333 28.86476 1.000 61.50752 236 LEU B C 1
ATOM 3179 O O . LEU B 1 259 ? -39.09862 49.97169 28.11193 1.000 59.20752 236 LEU B O 1
ATOM 3184 N N . ARG B 1 260 ? -39.05035 52.10323 28.89264 1.000 65.46602 237 ARG B N 1
ATOM 3185 C CA . ARG B 1 260 ? -40.22077 52.55404 28.13943 1.000 61.18602 237 ARG B CA 1
ATOM 3186 C C . ARG B 1 260 ? -40.03924 52.37872 26.64162 1.000 50.07602 237 ARG B C 1
ATOM 3187 O O . ARG B 1 260 ? -40.91748 51.84622 25.95282 1.000 64.16602 237 ARG B O 1
ATOM 3195 N N . THR B 1 261 ? -38.89785 52.79939 26.11995 1.000 81.63264 238 THR B N 1
ATOM 3196 C CA . THR B 1 261 ? -38.69470 52.80081 24.67982 1.000 61.63264 238 THR B CA 1
ATOM 3197 C C . THR B 1 261 ? -38.29975 51.43493 24.12202 1.000 63.09264 238 THR B C 1
ATOM 3198 O O . THR B 1 261 ? -38.26539 51.27597 22.89808 1.000 72.81264 238 THR B O 1
ATOM 3202 N N . ILE B 1 262 ? -38.01016 50.44729 24.96951 1.000 60.68592 239 ILE B N 1
ATOM 3203 C CA . ILE B 1 262 ? -37.41417 49.19920 24.50508 1.000 72.01592 239 ILE B CA 1
ATOM 3204 C C . ILE B 1 262 ? -38.25474 47.95085 24.79667 1.000 65.44592 239 ILE B C 1
ATOM 3205 O O . ILE B 1 262 ? -38.03861 46.91298 24.13742 1.000 64.57592 239 ILE B O 1
ATOM 3210 N N . VAL B 1 263 ? -39.21405 47.99170 25.72693 1.000 53.26140 240 VAL B N 1
ATOM 3211 C CA . VAL B 1 263 ? -39.98516 46.81069 26.10431 1.000 51.63140 240 VAL B CA 1
ATOM 3212 C C . VAL B 1 263 ? -41.27361 46.74509 25.28773 1.000 48.00140 240 VAL B C 1
ATOM 3213 O O . VAL B 1 263 ? -42.07612 47.68375 25.30100 1.000 67.23140 240 VAL B O 1
ATOM 3217 N N . SER B 1 264 ? -41.45737 45.64035 24.57316 1.000 45.55066 241 SER B N 1
ATOM 3218 C CA . SER B 1 264 ? -42.72245 45.24294 23.98034 1.000 45.39066 241 SER B CA 1
ATOM 3219 C C . SER B 1 264 ? -43.53048 44.36559 24.93789 1.000 53.09066 241 SER B C 1
ATOM 3220 O O . SER B 1 264 ? -42.97510 43.62598 25.75518 1.000 63.27066 241 SER B O 1
ATOM 3223 N N . ILE B 1 265 ? -44.85723 44.44231 24.82359 1.000 55.17407 242 ILE B N 1
ATOM 3224 C CA . ILE B 1 265 ? -45.71786 43.52272 25.55691 1.000 49.50407 242 ILE B CA 1
ATOM 3225 C C . ILE B 1 265 ? -45.97796 42.28573 24.69932 1.000 67.94407 242 ILE B C 1
ATOM 3226 O O . ILE B 1 265 ? -45.93180 42.32251 23.46897 1.000 98.67407 242 ILE B O 1
ATOM 3231 N N . GLY B 1 266 ? -46.25617 41.17326 25.36193 1.000 79.39169 243 GLY B N 1
ATOM 3232 C CA . GLY B 1 266 ? -46.37501 39.88268 24.70467 1.000 62.00169 243 GLY B CA 1
ATOM 3233 C C . GLY B 1 266 ? -45.66233 38.85387 25.56044 1.000 54.17169 243 GLY B C 1
ATOM 3234 O O . GLY B 1 266 ? -44.77424 39.18109 26.35424 1.000 47.80169 243 GLY B O 1
ATOM 3235 N N . ASP B 1 267 ? -46.06005 37.58615 25.42135 1.000 71.79993 244 ASP B N 1
ATOM 3236 C CA . ASP B 1 267 ? -45.34073 36.51934 26.11485 1.000 55.13993 244 ASP B CA 1
ATOM 3237 C C . ASP B 1 267 ? -44.22636 35.98552 25.22189 1.000 46.88993 244 ASP B C 1
ATOM 3238 O O . ASP B 1 267 ? -44.51983 35.40323 24.16391 1.000 55.43993 244 ASP B O 1
ATOM 3243 N N . PRO B 1 268 ? -42.95446 36.15300 25.60497 1.000 56.33764 245 PRO B N 1
ATOM 3244 C CA . PRO B 1 268 ? -41.85819 35.54051 24.83627 1.000 68.95764 245 PRO B CA 1
ATOM 3245 C C . PRO B 1 268 ? -41.92230 34.02340 24.77079 1.000 74.24764 245 PRO B C 1
ATOM 3246 O O . PRO B 1 268 ? -41.33007 33.44456 23.85647 1.000 55.99764 245 PRO B O 1
ATOM 3250 N N . LYS B 1 269 ? -42.62254 33.35635 25.69374 1.000 77.93869 246 LYS B N 1
ATOM 3251 C CA . LYS B 1 269 ? -42.74593 31.91090 25.60803 1.000 73.00869 246 LYS B CA 1
ATOM 3252 C C . LYS B 1 269 ? -43.85679 31.45605 24.66782 1.000 71.79869 246 LYS B C 1
ATOM 3253 O O . LYS B 1 269 ? -43.95880 30.25019 24.40928 1.000 70.89869 246 LYS B O 1
ATOM 3259 N N . LYS B 1 270 ? -44.67954 32.37611 24.14831 1.000 63.91621 247 LYS B N 1
ATOM 3260 C CA . LYS B 1 270 ? -45.58557 32.10288 23.02846 1.000 70.16621 247 LYS B CA 1
ATOM 3261 C C . LYS B 1 270 ? -44.98804 32.55249 21.69546 1.000 71.46621 247 LYS B C 1
ATOM 3262 O O . LYS B 1 270 ? -45.01223 31.80245 20.71373 1.000 100.50621 247 LYS B O 1
ATOM 3268 N N . LYS B 1 271 ? -44.42657 33.77169 21.66207 1.000 59.67251 248 LYS B N 1
ATOM 3269 C CA . LYS B 1 271 ? -43.84609 34.34602 20.45063 1.000 56.11251 248 LYS B CA 1
ATOM 3270 C C . LYS B 1 271 ? -42.65845 33.53131 19.91945 1.000 72.01251 248 LYS B C 1
ATOM 3271 O O . LYS B 1 271 ? -42.35510 33.58337 18.71833 1.000 92.63251 248 LYS B O 1
ATOM 3277 N N . TYR B 1 272 ? -41.98215 32.77101 20.77794 1.000 57.86490 249 TYR B N 1
ATOM 3278 C CA . TYR B 1 272 ? -40.82482 31.99570 20.36755 1.000 56.92490 249 TYR B CA 1
ATOM 3279 C C . TYR B 1 272 ? -40.91257 30.60883 20.97664 1.000 66.53490 249 TYR B C 1
ATOM 3280 O O . TYR B 1 272 ? -41.52423 30.41553 22.02454 1.000 81.40490 249 TYR B O 1
ATOM 3289 N N . THR B 1 273 ? -40.27874 29.64970 20.31024 1.000 80.74843 250 THR B N 1
ATOM 3290 C CA . THR B 1 273 ? -40.36126 28.24094 20.67072 1.000 92.35843 250 THR B CA 1
ATOM 3291 C C . THR B 1 273 ? -39.07221 27.54290 20.24453 1.000 75.31843 250 THR B C 1
ATOM 3292 O O . THR B 1 273 ? -38.24573 28.11118 19.52165 1.000 61.12843 250 THR B O 1
ATOM 3296 N N . ARG B 1 274 ? -38.94074 26.27394 20.66421 1.000 56.09149 251 ARG B N 1
ATOM 3297 C CA . ARG B 1 274 ? -37.73188 25.47166 20.47689 1.000 72.21149 251 ARG B CA 1
ATOM 3298 C C . ARG B 1 274 ? -36.51729 26.16857 21.09844 1.000 84.49149 251 ARG B C 1
ATOM 3299 O O . ARG B 1 274 ? -35.46551 26.32082 20.47501 1.000 90.16149 251 ARG B O 1
ATOM 3307 N N . TYR B 1 275 ? -36.68984 26.59434 22.35510 1.000 83.42517 252 TYR B N 1
ATOM 3308 C CA . TYR B 1 275 ? -35.61999 27.19368 23.14610 1.000 71.50517 252 TYR B CA 1
ATOM 3309 C C . TYR B 1 275 ? -34.51036 26.18346 23.39819 1.000 80.69517 252 TYR B C 1
ATOM 3310 O O . TYR B 1 275 ? -34.71754 25.17760 24.08990 1.000 71.01517 252 TYR B O 1
ATOM 3319 N N . GLU B 1 276 ? -33.33004 26.46159 22.87499 1.000 69.21297 253 GLU B N 1
ATOM 3320 C CA . GLU B 1 276 ? -32.14324 25.66426 23.14796 1.000 97.76297 253 GLU B CA 1
ATOM 3321 C C . GLU B 1 276 ? -31.22790 26.48222 24.05424 1.000 82.99297 253 GLU B C 1
ATOM 3322 O O . GLU B 1 276 ? -30.66574 27.49401 23.62390 1.000 67.29297 253 GLU B O 1
ATOM 3328 N N . LYS B 1 277 ? -31.09848 26.05773 25.31023 1.000 70.99899 254 LYS B N 1
ATOM 3329 C CA . LYS B 1 277 ? -30.11372 26.65254 26.20503 1.000 62.36899 254 LYS B CA 1
ATOM 3330 C C . LYS B 1 277 ? -28.71324 26.38598 25.67202 1.000 64.32899 254 LYS B C 1
ATOM 3331 O O . LYS B 1 277 ? -28.36060 25.24185 25.36186 1.000 52.66899 254 LYS B O 1
ATOM 3337 N N . ILE B 1 278 ? -27.91563 27.44528 25.54469 1.000 67.65447 255 ILE B N 1
ATOM 3338 C CA . ILE B 1 278 ? -26.54293 27.30058 25.08014 1.000 54.04447 255 ILE B CA 1
ATOM 3339 C C . ILE B 1 278 ? -25.59228 27.40360 26.25706 1.000 80.70447 255 ILE B C 1
ATOM 3340 O O . ILE B 1 278 ? -24.75159 26.52637 26.46322 1.000 107.90447 255 ILE B O 1
ATOM 3345 N N . GLY B 1 279 ? -25.69326 28.49183 27.01460 1.000 99.65163 256 GLY B N 1
ATOM 3346 C CA . GLY B 1 279 ? -24.87303 28.67920 28.19341 1.000 120.65163 256 GLY B CA 1
ATOM 3347 C C . GLY B 1 279 ? -25.66455 29.36830 29.28631 1.000 73.45163 256 GLY B C 1
ATOM 3348 O O . GLY B 1 279 ? -26.82986 29.71219 29.09784 1.000 100.24163 256 GLY B O 1
ATOM 3349 N N . GLN B 1 280 ? -25.00913 29.57322 30.42718 1.000 96.23715 257 GLN B N 1
ATOM 3350 C CA . GLN B 1 280 ? -25.59664 30.29801 31.55270 1.000 90.64715 257 GLN B CA 1
ATOM 3351 C C . GLN B 1 280 ? -24.46335 30.81849 32.42996 1.000 80.67715 257 GLN B C 1
ATOM 3352 O O . GLN B 1 280 ? -23.28414 30.56699 32.16383 1.000 144.70715 257 GLN B O 1
ATOM 3358 N N . GLY B 1 281 ? -24.82886 31.57249 33.46857 1.000 108.55242 258 GLY B N 1
ATOM 3359 C CA . GLY B 1 281 ? -23.84238 32.12097 34.38055 1.000 125.23242 258 GLY B CA 1
ATOM 3360 C C . GLY B 1 281 ? -24.08369 33.53917 34.86831 1.000 112.70242 258 GLY B C 1
ATOM 3361 O O . GLY B 1 281 ? -25.19629 33.89082 35.27917 1.000 101.61242 258 GLY B O 1
ATOM 3362 N N . ALA B 1 282 ? -23.02891 34.36341 34.81534 1.000 107.91898 259 ALA B N 1
ATOM 3363 C CA . ALA B 1 282 ? -23.03452 35.67644 35.45385 1.000 120.28898 259 ALA B CA 1
ATOM 3364 C C . ALA B 1 282 ? -23.78180 36.71432 34.62739 1.000 169.63898 259 ALA B C 1
ATOM 3365 O O . ALA B 1 282 ? -24.63220 37.43526 35.15842 1.000 125.84898 259 ALA B O 1
ATOM 3367 N N . SER B 1 283 ? -23.45784 36.82753 33.33424 1.000 188.02126 260 SER B N 1
ATOM 3368 C CA . SER B 1 283 ? -24.13878 37.81035 32.49590 1.000 169.90126 260 SER B CA 1
ATOM 3369 C C . SER B 1 283 ? -25.59793 37.43607 32.27444 1.000 151.76126 260 SER B C 1
ATOM 3370 O O . SER B 1 283 ? -26.45030 38.32470 32.15293 1.000 77.72126 260 SER B O 1
ATOM 3373 N N . GLY B 1 284 ? -25.90152 36.14904 32.24653 1.000 124.80753 261 GLY B N 1
ATOM 3374 C CA . GLY B 1 284 ? -27.26110 35.66024 32.10958 1.000 105.19753 261 GLY B CA 1
ATOM 3375 C C . GLY B 1 284 ? -27.31060 34.46252 31.18275 1.000 79.33753 261 GLY B C 1
ATOM 3376 O O . GLY B 1 284 ? -26.38055 34.18127 30.42462 1.000 98.09753 261 GLY B O 1
ATOM 3377 N N . THR B 1 285 ? -28.42690 33.74578 31.23746 1.000 60.16187 262 THR B N 1
ATOM 3378 C CA . THR B 1 285 ? -28.59466 32.54810 30.43164 1.000 73.65187 262 THR B CA 1
ATOM 3379 C C . THR B 1 285 ? -28.82684 32.90511 28.96516 1.000 66.51187 262 THR B C 1
ATOM 3380 O O . THR B 1 285 ? -29.66828 33.74810 28.64891 1.000 86.72187 262 THR B O 1
ATOM 3384 N N . VAL B 1 286 ? -28.06823 32.27247 28.06440 1.000 67.87096 263 VAL B N 1
ATOM 3385 C CA . VAL B 1 286 ? -28.14821 32.55195 26.63287 1.000 66.18096 263 VAL B CA 1
ATOM 3386 C C . VAL B 1 286 ? -28.80021 31.37094 25.92872 1.000 69.14096 263 VAL B C 1
ATOM 3387 O O . VAL B 1 286 ? -28.53891 30.20991 26.26867 1.000 76.96096 263 VAL B O 1
ATOM 3391 N N . PHE B 1 287 ? -29.64216 31.68195 24.93980 1.000 50.95481 264 PHE B N 1
ATOM 3392 C CA . PHE B 1 287 ? -30.61172 30.76515 24.35724 1.000 64.05481 264 PHE B CA 1
ATOM 3393 C C . PHE B 1 287 ? -30.66255 30.96642 22.84891 1.000 46.75481 264 PHE B C 1
ATOM 3394 O O . PHE B 1 287 ? -30.35455 32.04641 22.34041 1.000 73.03481 264 PHE B O 1
ATOM 3402 N N . THR B 1 288 ? -31.09121 29.93056 22.13662 1.000 62.41122 265 THR B N 1
ATOM 3403 C CA . THR B 1 288 ? -31.56423 30.05243 20.76096 1.000 62.62122 265 THR B CA 1
ATOM 3404 C C . THR B 1 288 ? -33.05317 29.74028 20.76929 1.000 52.08122 265 THR B C 1
ATOM 3405 O O . THR B 1 288 ? -33.51113 28.93539 21.57518 1.000 73.82122 265 THR B O 1
ATOM 3409 N N . ALA B 1 289 ? -33.82322 30.42660 19.93802 1.000 64.38094 266 ALA B N 1
ATOM 3410 C CA . ALA B 1 289 ? -35.25164 30.19049 19.84321 1.000 73.26094 266 ALA B CA 1
ATOM 3411 C C . ALA B 1 289 ? -35.64815 30.40729 18.40008 1.000 87.67094 266 ALA B C 1
ATOM 3412 O O . ALA B 1 289 ? -34.88378 30.95179 17.61230 1.000 57.55094 266 ALA B O 1
ATOM 3414 N N . THR B 1 290 ? -36.84880 29.98914 18.04422 1.000 84.55096 267 THR B N 1
ATOM 3415 C CA . THR B 1 290 ? -37.34389 30.15581 16.68899 1.000 92.18096 267 THR B CA 1
ATOM 3416 C C . THR B 1 290 ? -38.56782 31.05606 16.73154 1.000 74.74096 267 THR B C 1
ATOM 3417 O O . THR B 1 290 ? -39.48245 30.83863 17.53923 1.000 72.21096 267 THR B O 1
ATOM 3421 N N . ASP B 1 291 ? -38.56046 32.08369 15.88379 1.000 66.51382 268 ASP B N 1
ATOM 3422 C CA . ASP B 1 291 ? -39.69646 32.99397 15.77573 1.000 98.31382 268 ASP B CA 1
ATOM 3423 C C . ASP B 1 291 ? -40.89890 32.25924 15.19002 1.000 69.02382 268 ASP B C 1
ATOM 3424 O O . ASP B 1 291 ? -40.77529 31.52912 14.20424 1.000 111.85382 268 ASP B O 1
ATOM 3429 N N . VAL B 1 292 ? -42.05939 32.41370 15.82203 1.000 77.96586 269 VAL B N 1
ATOM 3430 C CA . VAL B 1 292 ? -43.25468 31.76830 15.29059 1.000 110.34586 269 VAL B CA 1
ATOM 3431 C C . VAL B 1 292 ? -43.73311 32.48654 14.03424 1.000 100.18586 269 VAL B C 1
ATOM 3432 O O . VAL B 1 292 ? -43.98878 31.85967 13.00017 1.000 80.54586 269 VAL B O 1
ATOM 3436 N N . ALA B 1 293 ? -43.83645 33.81632 14.10074 1.000 109.64860 270 ALA B N 1
ATOM 3437 C CA . ALA B 1 293 ? -44.37362 34.58380 12.98141 1.000 102.65860 270 ALA B CA 1
ATOM 3438 C C . ALA B 1 293 ? -43.42582 34.58007 11.79200 1.000 89.13860 270 ALA B C 1
ATOM 3439 O O . ALA B 1 293 ? -43.86142 34.40000 10.64931 1.000 150.22860 270 ALA B O 1
ATOM 3441 N N . LEU B 1 294 ? -42.12656 34.76000 12.03558 1.000 102.90076 271 LEU B N 1
ATOM 3442 C CA . LEU B 1 294 ? -41.15671 34.84911 10.94661 1.000 126.13076 271 LEU B CA 1
ATOM 3443 C C . LEU B 1 294 ? -40.53956 33.50723 10.54482 1.000 97.88076 271 LEU B C 1
ATOM 3444 O O . LEU B 1 294 ? -40.05139 33.37993 9.41909 1.000 84.08076 271 LEU B O 1
ATOM 3449 N N . GLY B 1 295 ? -40.53873 32.50650 11.41673 1.000 91.74228 272 GLY B N 1
ATOM 3450 C CA . GLY B 1 295 ? -39.85180 31.27721 11.08563 1.000 96.31228 272 GLY B CA 1
ATOM 3451 C C . GLY B 1 295 ? -38.34431 31.37571 11.07043 1.000 85.44228 272 GLY B C 1
ATOM 3452 O O . GLY B 1 295 ? -37.68564 30.46061 10.56136 1.000 125.77228 272 GLY B O 1
ATOM 3453 N N . GLN B 1 296 ? -37.77496 32.45450 11.61372 1.000 102.83043 273 GLN B N 1
ATOM 3454 C CA . GLN B 1 296 ? -36.33913 32.69718 11.59279 1.000 104.76043 273 GLN B CA 1
ATOM 3455 C C . GLN B 1 296 ? -35.80174 32.64567 13.01566 1.000 76.18043 273 GLN B C 1
ATOM 3456 O O . GLN B 1 296 ? -36.47578 33.06579 13.95633 1.000 96.46043 273 GLN B O 1
ATOM 3462 N N . GLU B 1 297 ? -34.59679 32.10653 13.16911 1.000 56.31189 274 GLU B N 1
ATOM 3463 C CA . GLU B 1 297 ? -34.02650 31.85096 14.48111 1.000 67.96189 274 GLU B CA 1
ATOM 3464 C C . GLU B 1 297 ? -33.53926 33.13430 15.13817 1.000 74.15189 274 GLU B C 1
ATOM 3465 O O . GLU B 1 297 ? -33.22342 34.12481 14.48541 1.000 53.63189 274 GLU B O 1
ATOM 3471 N N . VAL B 1 298 ? -33.49493 33.10687 16.46312 1.000 66.82606 275 VAL B N 1
ATOM 3472 C CA . VAL B 1 298 ? -33.12370 34.26356 17.26235 1.000 50.05606 275 VAL B CA 1
ATOM 3473 C C . VAL B 1 298 ? -32.27951 33.80377 18.44531 1.000 66.54606 275 VAL B C 1
ATOM 3474 O O . VAL B 1 298 ? -32.24195 32.61933 18.79160 1.000 41.92606 275 VAL B O 1
ATOM 3478 N N . ALA B 1 299 ? -31.56658 34.76271 19.03663 1.000 81.21695 276 ALA B N 1
ATOM 3479 C CA . ALA B 1 299 ? -30.86954 34.59584 20.30170 1.000 58.86695 276 ALA B CA 1
ATOM 3480 C C . ALA B 1 299 ? -31.65449 35.31415 21.39247 1.000 42.56695 276 ALA B C 1
ATOM 3481 O O . ALA B 1 299 ? -32.28777 36.34300 21.13721 1.000 72.25695 276 ALA B O 1
ATOM 3483 N N . ILE B 1 300 ? -31.65193 34.76228 22.60620 1.000 57.00598 277 ILE B N 1
ATOM 3484 C CA . ILE B 1 300 ? -32.39888 35.36347 23.70493 1.000 47.93598 277 ILE B CA 1
ATOM 3485 C C . ILE B 1 300 ? -31.51851 35.39618 24.94979 1.000 36.22598 277 ILE B C 1
ATOM 3486 O O . ILE B 1 300 ? -31.04354 34.35320 25.40890 1.000 80.51598 277 ILE B O 1
ATOM 3491 N N . ARG B 1 301 ? -31.29856 36.58531 25.48747 1.000 106.50870 278 ARG B N 1
ATOM 3492 C CA . ARG B 1 301 ? -30.50262 36.78275 26.68774 1.000 99.70870 278 ARG B CA 1
ATOM 3493 C C . ARG B 1 301 ? -31.44937 37.01378 27.85055 1.000 100.04870 278 ARG B C 1
ATOM 3494 O O . ARG B 1 301 ? -32.00805 38.10173 27.99409 1.000 117.49870 278 ARG B O 1
ATOM 3502 N N . GLN B 1 302 ? -31.61764 36.00001 28.68528 1.000 83.42782 279 GLN B N 1
ATOM 3503 C CA . GLN B 1 302 ? -32.45188 36.07936 29.88469 1.000 78.10782 279 GLN B CA 1
ATOM 3504 C C . GLN B 1 302 ? -31.59386 36.66943 31.00620 1.000 68.95782 279 GLN B C 1
ATOM 3505 O O . GLN B 1 302 ? -30.77618 35.97559 31.61228 1.000 90.92782 279 GLN B O 1
ATOM 3511 N N . ILE B 1 303 ? -31.77537 37.96239 31.27155 1.000 57.87748 280 ILE B N 1
ATOM 3512 C CA . ILE B 1 303 ? -31.00211 38.71605 32.25550 1.000 47.51748 280 ILE B CA 1
ATOM 3513 C C . ILE B 1 303 ? -31.87067 39.01977 33.47748 1.000 70.21748 280 ILE B C 1
ATOM 3514 O O . ILE B 1 303 ? -32.99947 39.48876 33.33417 1.000 76.12748 280 ILE B O 1
ATOM 3519 N N . ASN B 1 304 ? -31.34460 38.79819 34.67664 1.000 80.84932 281 ASN B N 1
ATOM 3520 C CA . ASN B 1 304 ? -32.06090 39.28675 35.84685 1.000 56.36932 281 ASN B CA 1
ATOM 3521 C C . ASN B 1 304 ? -31.82135 40.78376 36.07818 1.000 53.72932 281 ASN B C 1
ATOM 3522 O O . ASN B 1 304 ? -30.86929 41.37935 35.57385 1.000 75.01932 281 ASN B O 1
ATOM 3527 N N . LEU B 1 305 ? -32.69815 41.38473 36.88497 1.000 46.39686 282 LEU B N 1
ATOM 3528 C CA . LEU B 1 305 ? -32.65761 42.79984 37.23191 1.000 68.63686 282 LEU B CA 1
ATOM 3529 C C . LEU B 1 305 ? -32.51153 43.06605 38.71682 1.000 84.04686 282 LEU B C 1
ATOM 3530 O O . LEU B 1 305 ? -31.89649 44.06452 39.09003 1.000 176.12686 282 LEU B O 1
ATOM 3535 N N . GLN B 1 306 ? -33.08467 42.22611 39.57073 1.000 78.57690 283 GLN B N 1
ATOM 3536 C CA . GLN B 1 306 ? -32.94132 42.42133 41.00621 1.000 78.85690 283 GLN B CA 1
ATOM 3537 C C . GLN B 1 306 ? -31.56838 42.00282 41.50010 1.000 95.04690 283 GLN B C 1
ATOM 3538 O O . GLN B 1 306 ? -31.07948 42.54219 42.50151 1.000 123.02690 283 GLN B O 1
ATOM 3544 N N . LYS B 1 307 ? -30.94458 41.03894 40.82650 1.000 50.27225 284 LYS B N 1
ATOM 3545 C CA . LYS B 1 307 ? -29.69787 40.45821 41.28947 1.000 68.21225 284 LYS B CA 1
ATOM 3546 C C . LYS B 1 307 ? -28.57206 40.76525 40.32077 1.000 103.33225 284 LYS B C 1
ATOM 3547 O O . LYS B 1 307 ? -27.56961 40.05045 40.26119 1.000 154.61225 284 LYS B O 1
ATOM 3553 N N . GLN B 1 308 ? -28.74178 41.83457 39.55872 1.000 123.37671 285 GLN B N 1
ATOM 3554 C CA . GLN B 1 308 ? -27.72332 42.31188 38.64161 1.000 109.11671 285 GLN B CA 1
ATOM 3555 C C . GLN B 1 308 ? -27.13318 43.59652 39.20008 1.000 95.99671 285 GLN B C 1
ATOM 3556 O O . GLN B 1 308 ? -27.78186 44.65276 39.12247 1.000 92.54671 285 GLN B O 1
ATOM 3562 N N . PRO B 1 309 ? -25.92809 43.56217 39.77192 1.000 118.88742 286 PRO B N 1
ATOM 3563 C CA . PRO B 1 309 ? -25.35543 44.78453 40.34185 1.000 129.48742 286 PRO B CA 1
ATOM 3564 C C . PRO B 1 309 ? -24.92664 45.72259 39.23322 1.000 108.11742 286 PRO B C 1
ATOM 3565 O O . PRO B 1 309 ? -24.35852 45.29403 38.22368 1.000 120.17742 286 PRO B O 1
ATOM 3569 N N . LYS B 1 310 ? -25.22186 47.00871 39.42850 1.000 89.01481 287 LYS B N 1
ATOM 3570 C CA . LYS B 1 310 ? -25.02224 48.03642 38.40852 1.000 109.97481 287 LYS B CA 1
ATOM 3571 C C . LYS B 1 310 ? -25.80637 47.66463 37.14225 1.000 119.64481 287 LYS B C 1
ATOM 3572 O O . LYS B 1 310 ? -25.26231 47.28641 36.09456 1.000 78.00481 287 LYS B O 1
ATOM 3578 N N . LYS B 1 311 ? -27.12875 47.69300 37.31377 1.000 83.29041 288 LYS B N 1
ATOM 3579 C CA . LYS B 1 311 ? -28.05865 47.38467 36.23702 1.000 72.27041 288 LYS B CA 1
ATOM 3580 C C . LYS B 1 311 ? -28.34196 48.58450 35.33790 1.000 64.73041 288 LYS B C 1
ATOM 3581 O O . LYS B 1 311 ? -28.95253 48.41686 34.28316 1.000 67.88041 288 LYS B O 1
ATOM 3587 N N . GLU B 1 312 ? -27.95739 49.79904 35.73409 1.000 57.23400 289 GLU B N 1
ATOM 3588 C CA . GLU B 1 312 ? -28.12440 50.92390 34.82430 1.000 53.69400 289 GLU B CA 1
ATOM 3589 C C . GLU B 1 312 ? -27.05853 50.93335 33.73312 1.000 75.64400 289 GLU B C 1
ATOM 3590 O O . GLU B 1 312 ? -27.29429 51.51223 32.67005 1.000 82.78400 289 GLU B O 1
ATOM 3596 N N . LEU B 1 313 ? -25.90482 50.28946 33.95884 1.000 58.64480 290 LEU B N 1
ATOM 3597 C CA . LEU B 1 313 ? -24.90139 50.19801 32.89860 1.000 73.82480 290 LEU B CA 1
ATOM 3598 C C . LEU B 1 313 ? -25.43089 49.40464 31.71187 1.000 72.07480 290 LEU B C 1
ATOM 3599 O O . LEU B 1 313 ? -25.16809 49.75289 30.55142 1.000 56.94480 290 LEU B O 1
ATOM 3604 N N . ILE B 1 314 ? -26.19886 48.35121 31.98157 1.000 51.82200 291 ILE B N 1
ATOM 3605 C CA . ILE B 1 314 ? -26.70485 47.54298 30.88549 1.000 67.84200 291 ILE B CA 1
ATOM 3606 C C . ILE B 1 314 ? -27.95777 48.16908 30.24849 1.000 68.83200 291 ILE B C 1
ATOM 3607 O O . ILE B 1 314 ? -28.12018 48.10467 29.02661 1.000 73.48200 291 ILE B O 1
ATOM 3612 N N . ILE B 1 315 ? -28.82000 48.83676 31.02238 1.000 71.59967 292 ILE B N 1
ATOM 3613 C CA . ILE B 1 315 ? -30.01733 49.44591 30.43690 1.000 53.39967 292 ILE B CA 1
ATOM 3614 C C . ILE B 1 315 ? -29.63894 50.59371 29.50431 1.000 48.56967 292 ILE B C 1
ATOM 3615 O O . ILE B 1 315 ? -30.22317 50.75590 28.42282 1.000 55.90967 292 ILE B O 1
ATOM 3620 N N . ASN B 1 316 ? -28.64731 51.39662 29.89407 1.000 83.02621 293 ASN B N 1
ATOM 3621 C CA . ASN B 1 316 ? -28.24153 52.51255 29.04405 1.000 67.18621 293 ASN B CA 1
ATOM 3622 C C . ASN B 1 316 ? -27.46442 52.05635 27.81112 1.000 90.28621 293 ASN B C 1
ATOM 3623 O O . ASN B 1 316 ? -27.54073 52.71818 26.77161 1.000 49.13621 293 ASN B O 1
ATOM 3628 N N . GLU B 1 317 ? -26.71312 50.95087 27.89329 1.000 50.81480 294 GLU B N 1
ATOM 3629 C CA . GLU B 1 317 ? -26.13838 50.37728 26.67750 1.000 60.02480 294 GLU B CA 1
ATOM 3630 C C . GLU B 1 317 ? -27.22427 49.97316 25.68626 1.000 52.13480 294 GLU B C 1
ATOM 3631 O O . GLU B 1 317 ? -27.11558 50.25657 24.49193 1.000 57.88480 294 GLU B O 1
ATOM 3637 N N . ILE B 1 318 ? -28.27734 49.29789 26.15890 1.000 42.96801 295 ILE B N 1
ATOM 3638 C CA . ILE B 1 318 ? -29.33286 48.86129 25.25083 1.000 40.89801 295 ILE B CA 1
ATOM 3639 C C . ILE B 1 318 ? -30.03076 50.06492 24.62650 1.000 53.73801 295 ILE B C 1
ATOM 3640 O O . ILE B 1 318 ? -30.31362 50.06905 23.42438 1.000 66.37801 295 ILE B O 1
ATOM 3645 N N . LEU B 1 319 ? -30.28443 51.11761 25.41763 1.000 47.70901 296 LEU B N 1
ATOM 3646 C CA . LEU B 1 319 ? -30.93861 52.31839 24.88503 1.000 74.86901 296 LEU B CA 1
ATOM 3647 C C . LEU B 1 319 ? -30.13513 52.96869 23.75144 1.000 49.31901 296 LEU B C 1
ATOM 3648 O O . LEU B 1 319 ? -30.69017 53.26382 22.68895 1.000 64.91901 296 LEU B O 1
ATOM 3653 N N . VAL B 1 320 ? -28.82847 53.19491 23.96585 1.000 52.79441 297 VAL B N 1
ATOM 3654 C CA . VAL B 1 320 ? -27.96546 53.82038 22.95437 1.000 67.59441 297 VAL B CA 1
ATOM 3655 C C . VAL B 1 320 ? -27.78109 52.89887 21.74574 1.000 58.39441 297 VAL B C 1
ATOM 3656 O O . VAL B 1 320 ? -27.98928 53.29793 20.58742 1.000 39.14441 297 VAL B O 1
ATOM 3660 N N . MET B 1 321 ? -27.39352 51.64562 21.99692 1.000 60.79534 298 MET B N 1
ATOM 3661 C CA . MET B 1 321 ? -27.04104 50.74565 20.91221 1.000 64.80534 298 MET B CA 1
ATOM 3662 C C . MET B 1 321 ? -28.24369 50.28283 20.10793 1.000 64.23534 298 MET B C 1
ATOM 3663 O O . MET B 1 321 ? -28.05751 49.80956 18.98159 1.000 65.99534 298 MET B O 1
ATOM 3668 N N . LYS B 1 322 ? -29.45824 50.42317 20.66139 1.000 58.53815 299 LYS B N 1
ATOM 3669 C CA . LYS B 1 322 ? -30.69969 50.14892 19.93711 1.000 65.78815 299 LYS B CA 1
ATOM 3670 C C . LYS B 1 322 ? -30.77243 50.91570 18.62954 1.000 63.28815 299 LYS B C 1
ATOM 3671 O O . LYS B 1 322 ? -31.31230 50.40767 17.64114 1.000 68.28815 299 LYS B O 1
ATOM 3677 N N . GLU B 1 323 ? -30.22781 52.13679 18.59765 1.000 47.94938 300 GLU B N 1
ATOM 3678 C CA . GLU B 1 323 ? -30.35767 53.01508 17.43518 1.000 73.65938 300 GLU B CA 1
ATOM 3679 C C . GLU B 1 323 ? -29.08249 53.13807 16.60883 1.000 44.54938 300 GLU B C 1
ATOM 3680 O O . GLU B 1 323 ? -29.06160 53.87511 15.61451 1.000 90.98938 300 GLU B O 1
ATOM 3686 N N . LEU B 1 324 ? -28.02408 52.44277 16.99146 1.000 76.30017 301 LEU B N 1
ATOM 3687 C CA . LEU B 1 324 ? -26.79714 52.41474 16.21478 1.000 62.78017 301 LEU B CA 1
ATOM 3688 C C . LEU B 1 324 ? -26.80040 51.10504 15.42274 1.000 70.28017 301 LEU B C 1
ATOM 3689 O O . LEU B 1 324 ? -26.20389 50.09739 15.80794 1.000 68.73017 301 LEU B O 1
ATOM 3694 N N . LYS B 1 325 ? -27.51951 51.11405 14.30801 1.000 78.29508 302 LYS B N 1
ATOM 3695 C CA . LYS B 1 325 ? -27.64418 49.93318 13.46130 1.000 73.28508 302 LYS B CA 1
ATOM 3696 C C . LYS B 1 325 ? -26.54357 49.95752 12.40598 1.000 66.44508 302 LYS B C 1
ATOM 3697 O O . LYS B 1 325 ? -26.36769 50.97398 11.72450 1.000 44.54508 302 LYS B O 1
ATOM 3703 N N . ASN B 1 326 ? -25.80326 48.85305 12.27579 1.000 59.80855 303 ASN B N 1
ATOM 3704 C CA . ASN B 1 326 ? -24.72193 48.71691 11.29976 1.000 66.33855 303 ASN B CA 1
ATOM 3705 C C . ASN B 1 326 ? -24.75665 47.30475 10.72519 1.000 80.68855 303 ASN B C 1
ATOM 3706 O O . ASN B 1 326 ? -25.14178 46.36411 11.42883 1.000 74.55855 303 ASN B O 1
ATOM 3711 N N . PRO B 1 327 ? -24.37217 47.13240 9.45065 1.000 78.55489 304 PRO B N 1
ATOM 3712 C CA . PRO B 1 327 ? -24.22396 45.76216 8.91843 1.000 56.66489 304 PRO B CA 1
ATOM 3713 C C . PRO B 1 327 ? -23.17235 44.94409 9.63552 1.000 51.85489 304 PRO B C 1
ATOM 3714 O O . PRO B 1 327 ? -23.24012 43.70378 9.60224 1.000 66.33489 304 PRO B O 1
ATOM 3718 N N . ASN B 1 328 ? -22.18653 45.59576 10.24997 1.000 35.28957 305 ASN B N 1
ATOM 3719 C CA . ASN B 1 328 ? -21.09765 44.91085 10.91584 1.000 67.84957 305 ASN B CA 1
ATOM 3720 C C . ASN B 1 328 ? -21.30177 44.72776 12.40507 1.000 69.31957 305 ASN B C 1
ATOM 3721 O O . ASN B 1 328 ? -20.42610 44.15860 13.05514 1.000 56.19957 305 ASN B O 1
ATOM 3726 N N . ILE B 1 329 ? -22.38481 45.23289 12.98426 1.000 53.72958 306 ILE B N 1
ATOM 3727 C CA . ILE B 1 329 ? -22.66780 44.90157 14.37153 1.000 47.47958 306 ILE B CA 1
ATOM 3728 C C . ILE B 1 329 ? -24.03822 44.24230 14.40125 1.000 55.34958 306 ILE B C 1
ATOM 3729 O O . ILE B 1 329 ? -24.84079 44.43387 13.48066 1.000 70.03958 306 ILE B O 1
ATOM 3734 N N . VAL B 1 330 ? -24.27049 43.39148 15.41180 1.000 85.79141 307 VAL B N 1
ATOM 3735 C CA . VAL B 1 330 ? -25.42992 42.48985 15.42598 1.000 85.20141 307 VAL B CA 1
ATOM 3736 C C . VAL B 1 330 ? -26.60397 43.18996 16.11388 1.000 56.78141 307 VAL B C 1
ATOM 3737 O O . VAL B 1 330 ? -26.49095 43.63852 17.26001 1.000 51.76141 307 VAL B O 1
ATOM 3741 N N . ASN B 1 331 ? -27.72996 43.28352 15.40761 1.000 58.80786 308 ASN B N 1
ATOM 3742 C CA . ASN B 1 331 ? -28.77361 44.26046 15.69705 1.000 64.52786 308 ASN B CA 1
ATOM 3743 C C . ASN B 1 331 ? -29.78440 43.76204 16.73267 1.000 55.85786 308 ASN B C 1
ATOM 3744 O O . ASN B 1 331 ? -30.11979 42.57670 16.80530 1.000 60.42786 308 ASN B O 1
ATOM 3749 N N . PHE B 1 332 ? -30.28273 44.70167 17.52536 1.000 71.37057 309 PHE B N 1
ATOM 3750 C CA . PHE B 1 332 ? -31.31261 44.41408 18.51073 1.000 59.33057 309 PHE B CA 1
ATOM 3751 C C . PHE B 1 332 ? -32.65953 44.17330 17.82693 1.000 46.59057 309 PHE B C 1
ATOM 3752 O O . PHE B 1 332 ? -32.96835 44.74080 16.77355 1.000 71.89057 309 PHE B O 1
ATOM 3760 N N . LEU B 1 333 ? -33.45823 43.29862 18.42826 1.000 62.14452 310 LEU B N 1
ATOM 3761 C CA . LEU B 1 333 ? -34.69080 42.84245 17.80198 1.000 46.25452 310 LEU B CA 1
ATOM 3762 C C . LEU B 1 333 ? -35.92679 43.13492 18.63707 1.000 31.86452 310 LEU B C 1
ATOM 3763 O O . LEU B 1 333 ? -36.92032 43.62750 18.08970 1.000 65.22452 310 LEU B O 1
ATOM 3768 N N . ASP B 1 334 ? -35.89779 42.85317 19.94043 1.000 49.09811 311 ASP B N 1
ATOM 3769 C CA . ASP B 1 334 ? -37.08299 43.01631 20.77226 1.000 43.71811 311 ASP B CA 1
ATOM 3770 C C . ASP B 1 334 ? -36.69087 42.82198 22.23181 1.000 43.67811 311 ASP B C 1
ATOM 3771 O O . ASP B 1 334 ? -35.58240 42.36320 22.52888 1.000 43.58811 311 ASP B O 1
ATOM 3776 N N . SER B 1 335 ? -37.61881 43.17158 23.14455 1.000 34.13065 312 SER B N 1
ATOM 3777 C CA . SER B 1 335 ? -37.40725 42.86843 24.55603 1.000 46.45065 312 SER B CA 1
ATOM 3778 C C . SER B 1 335 ? -38.73593 42.76805 25.30822 1.000 49.02065 312 SER B C 1
ATOM 3779 O O . SER B 1 335 ? -39.72974 43.38536 24.92968 1.000 70.56065 312 SER B O 1
ATOM 3782 N N . TYR B 1 336 ? -38.73089 41.95271 26.37068 1.000 48.36485 313 TYR B N 1
ATOM 3783 C CA . TYR B 1 336 ? -39.89045 41.64206 27.19055 1.000 58.02485 313 TYR B CA 1
ATOM 3784 C C . TYR B 1 336 ? -39.43154 41.61773 28.63187 1.000 55.74485 313 TYR B C 1
ATOM 3785 O O . TYR B 1 336 ? -38.37098 41.06588 28.92634 1.000 53.79485 313 TYR B O 1
ATOM 3794 N N . LEU B 1 337 ? -40.23433 42.22641 29.52254 1.000 62.60150 314 LEU B N 1
ATOM 3795 C CA . LEU B 1 337 ? -40.02948 42.16605 30.96745 1.000 44.25150 314 LEU B CA 1
ATOM 3796 C C . LEU B 1 337 ? -40.88235 41.03134 31.51817 1.000 51.33150 314 LEU B C 1
ATOM 3797 O O . LEU B 1 337 ? -42.11203 41.12509 31.53511 1.000 60.36150 314 LEU B O 1
ATOM 3802 N N . VAL B 1 338 ? -40.24103 39.97327 31.98628 1.000 49.23448 315 VAL B N 1
ATOM 3803 C CA . VAL B 1 338 ? -40.94853 38.83580 32.56130 1.000 48.57448 315 VAL B CA 1
ATOM 3804 C C . VAL B 1 338 ? -40.54648 38.73009 34.03869 1.000 38.94448 315 VAL B C 1
ATOM 3805 O O . VAL B 1 338 ? -39.49617 38.16557 34.37737 1.000 72.22448 315 VAL B O 1
ATOM 3809 N N . GLY B 1 339 ? -41.38693 39.26274 34.93373 1.000 30.86473 316 GLY B N 1
ATOM 3810 C CA . GLY B 1 339 ? -41.11098 39.28799 36.35030 1.000 57.10473 316 GLY B CA 1
ATOM 3811 C C . GLY B 1 339 ? -39.92822 40.14073 36.77614 1.000 40.82473 316 GLY B C 1
ATOM 3812 O O . GLY B 1 339 ? -39.99341 41.37293 36.82408 1.000 54.02473 316 GLY B O 1
ATOM 3813 N N . ASP B 1 340 ? -38.84759 39.46052 37.15712 1.000 60.93312 317 ASP B N 1
ATOM 3814 C CA . ASP B 1 340 ? -37.54569 40.08501 37.49459 1.000 58.32312 317 ASP B CA 1
ATOM 3815 C C . ASP B 1 340 ? -36.58977 39.94943 36.31760 1.000 58.31312 317 ASP B C 1
ATOM 3816 O O . ASP B 1 340 ? -35.47387 40.47872 36.41215 1.000 87.37312 317 ASP B O 1
ATOM 3821 N N . GLU B 1 341 ? -36.94449 39.23572 35.25192 1.000 50.99559 318 GLU B N 1
ATOM 3822 C CA . GLU B 1 341 ? -36.00378 38.92064 34.18778 1.000 62.04559 318 GLU B CA 1
ATOM 3823 C C . GLU B 1 341 ? -36.41397 39.61050 32.89974 1.000 45.82559 318 GLU B C 1
ATOM 3824 O O . GLU B 1 341 ? -37.56097 39.48884 32.46934 1.000 50.28559 318 GLU B O 1
ATOM 3830 N N . LEU B 1 342 ? -35.47194 40.35047 32.31028 1.000 30.86859 319 LEU B N 1
ATOM 3831 C CA . LEU B 1 342 ? -35.63508 41.04521 31.04621 1.000 42.79859 319 LEU B CA 1
ATOM 3832 C C . LEU B 1 342 ? -35.06273 40.17239 29.93327 1.000 44.69859 319 LEU B C 1
ATOM 3833 O O . LEU B 1 342 ? -33.84230 40.00684 29.83495 1.000 49.33859 319 LEU B O 1
ATOM 3838 N N . PHE B 1 343 ? -35.93388 39.59559 29.11182 1.000 43.09163 320 PHE B N 1
ATOM 3839 C CA . PHE B 1 343 ? -35.50578 38.79521 27.96454 1.000 39.45163 320 PHE B CA 1
ATOM 3840 C C . PHE B 1 343 ? -35.08657 39.74291 26.84585 1.000 45.11163 320 PHE B C 1
ATOM 3841 O O . PHE B 1 343 ? -35.92361 40.50814 26.35084 1.000 48.26163 320 PHE B O 1
ATOM 3849 N N . VAL B 1 344 ? -33.82634 39.67991 26.40718 1.000 40.97915 321 VAL B N 1
ATOM 3850 C CA . VAL B 1 344 ? -33.33817 40.50587 25.29212 1.000 41.77915 321 VAL B CA 1
ATOM 3851 C C . VAL B 1 344 ? -33.22421 39.65919 24.02705 1.000 52.51915 321 VAL B C 1
ATOM 3852 O O . VAL B 1 344 ? -32.47048 38.68230 23.98937 1.000 56.68915 321 VAL B O 1
ATOM 3856 N N . VAL B 1 345 ? -33.93615 40.05851 22.98062 1.000 52.54778 322 VAL B N 1
ATOM 3857 C CA . VAL B 1 345 ? -33.95482 39.32463 21.72211 1.000 35.76778 322 VAL B CA 1
ATOM 3858 C C . VAL B 1 345 ? -32.96085 39.94972 20.75229 1.000 42.75778 322 VAL B C 1
ATOM 3859 O O . VAL B 1 345 ? -33.09372 41.11844 20.38142 1.000 57.79778 322 VAL B O 1
ATOM 3863 N N . MET B 1 346 ? -32.00341 39.14302 20.29641 1.000 35.63747 323 MET B N 1
ATOM 3864 C CA . MET B 1 346 ? -30.90956 39.55952 19.42723 1.000 63.49747 323 MET B CA 1
ATOM 3865 C C . MET B 1 346 ? -30.81988 38.71970 18.14787 1.000 59.01747 323 MET B C 1
ATOM 3866 O O . MET B 1 346 ? -31.24069 37.55508 18.10465 1.000 45.95747 323 MET B O 1
ATOM 3871 N N . GLU B 1 347 ? -30.26409 39.33801 17.10032 1.000 54.79993 324 GLU B N 1
ATOM 3872 C CA . GLU B 1 347 ? -30.07764 38.68292 15.80742 1.000 63.99993 324 GLU B CA 1
ATOM 3873 C C . GLU B 1 347 ? -29.16709 37.46713 15.95756 1.000 54.99993 324 GLU B C 1
ATOM 3874 O O . GLU B 1 347 ? -28.18866 37.50331 16.70978 1.000 63.69993 324 GLU B O 1
ATOM 3880 N N . TYR B 1 348 ? -29.49348 36.37909 15.25500 1.000 54.13111 325 TYR B N 1
ATOM 3881 C CA . TYR B 1 348 ? -28.73889 35.12845 15.36041 1.000 69.93111 325 TYR B CA 1
ATOM 3882 C C . TYR B 1 348 ? -27.78676 34.92178 14.17335 1.000 61.07111 325 TYR B C 1
ATOM 3883 O O . TYR B 1 348 ? -28.18410 35.06227 13.01265 1.000 60.29111 325 TYR B O 1
ATOM 3892 N N . LEU B 1 349 ? -26.53936 34.54919 14.46436 1.000 77.28764 326 LEU B N 1
ATOM 3893 C CA . LEU B 1 349 ? -25.54579 34.22328 13.43890 1.000 54.47764 326 LEU B CA 1
ATOM 3894 C C . LEU B 1 349 ? -25.10098 32.76523 13.58080 1.000 52.75764 326 LEU B C 1
ATOM 3895 O O . LEU B 1 349 ? -24.51155 32.38098 14.59928 1.000 93.99764 326 LEU B O 1
ATOM 3900 N N . ALA B 1 350 ? -25.36364 31.96864 12.53813 1.000 71.19768 327 ALA B N 1
ATOM 3901 C CA . ALA B 1 350 ? -25.22355 30.51543 12.56582 1.000 74.93768 327 ALA B CA 1
ATOM 3902 C C . ALA B 1 350 ? -23.79042 30.03048 12.40837 1.000 59.67768 327 ALA B C 1
ATOM 3903 O O . ALA B 1 350 ? -23.51878 28.85395 12.66762 1.000 87.46768 327 ALA B O 1
ATOM 3905 N N . GLY B 1 351 ? -22.86453 30.89659 12.01319 1.000 77.79060 328 GLY B N 1
ATOM 3906 C CA . GLY B 1 351 ? -21.52866 30.44869 11.68751 1.000 71.22060 328 GLY B CA 1
ATOM 3907 C C . GLY B 1 351 ? -20.61477 30.43091 12.88767 1.000 53.11060 328 GLY B C 1
ATOM 3908 O O . GLY B 1 351 ? -19.38832 30.47539 12.72601 1.000 92.64060 328 GLY B O 1
ATOM 3909 N N . GLY B 1 352 ? -21.19014 30.37588 14.09260 1.000 48.95968 329 GLY B N 1
ATOM 3910 C CA . GLY B 1 352 ? -20.40632 30.37463 15.32596 1.000 56.98968 329 GLY B CA 1
ATOM 3911 C C . GLY B 1 352 ? -19.64910 31.67658 15.56006 1.000 49.68968 329 GLY B C 1
ATOM 3912 O O . GLY B 1 352 ? -20.07260 32.77054 15.15226 1.000 45.76968 329 GLY B O 1
ATOM 3913 N N . SER B 1 353 ? -18.49174 31.55220 16.20249 1.000 73.86892 330 SER B N 1
ATOM 3914 C CA . SER B 1 353 ? -17.60270 32.68314 16.43130 1.000 75.61892 330 SER B CA 1
ATOM 3915 C C . SER B 1 353 ? -16.21333 32.40152 15.86382 1.000 68.03892 330 SER B C 1
ATOM 3916 O O . SER B 1 353 ? -15.90486 31.30460 15.39149 1.000 58.34892 330 SER B O 1
ATOM 3919 N N . LEU B 1 354 ? -15.36518 33.42347 15.93685 1.000 49.34001 331 LEU B N 1
ATOM 3920 C CA . LEU B 1 354 ? -14.05196 33.34513 15.33573 1.000 54.21001 331 LEU B CA 1
ATOM 3921 C C . LEU B 1 354 ? -13.11508 32.45446 16.14100 1.000 75.79001 331 LEU B C 1
ATOM 3922 O O . LEU B 1 354 ? -12.15189 31.93739 15.56940 1.000 81.95001 331 LEU B O 1
ATOM 3927 N N . THR B 1 355 ? -13.39223 32.24099 17.44145 1.000 73.32734 332 THR B N 1
ATOM 3928 C CA . THR B 1 355 ? -12.54576 31.37344 18.27298 1.000 62.18734 332 THR B CA 1
ATOM 3929 C C . THR B 1 355 ? -12.57367 29.94011 17.76895 1.000 79.24734 332 THR B C 1
ATOM 3930 O O . THR B 1 355 ? -11.52995 29.28102 17.70939 1.000 71.84734 332 THR B O 1
ATOM 3934 N N . ASP B 1 356 ? -13.75615 29.46076 17.36920 1.000 101.01536 333 ASP B N 1
ATOM 3935 C CA . ASP B 1 356 ? -13.87756 28.12352 16.79885 1.000 79.81536 333 ASP B CA 1
ATOM 3936 C C . ASP B 1 356 ? -13.00658 27.97227 15.55244 1.000 89.41536 333 ASP B C 1
ATOM 3937 O O . ASP B 1 356 ? -12.33257 26.94963 15.37180 1.000 69.87536 333 ASP B O 1
ATOM 3942 N N . VAL B 1 357 ? -12.98698 28.99523 14.69885 1.000 95.84530 334 VAL B N 1
ATOM 3943 C CA . VAL B 1 357 ? -12.12435 28.97525 13.52745 1.000 65.18530 334 VAL B CA 1
ATOM 3944 C C . VAL B 1 357 ? -10.65896 28.95859 13.93887 1.000 63.77530 334 VAL B C 1
ATOM 3945 O O . VAL B 1 357 ? -9.86519 28.16698 13.42960 1.000 95.58530 334 VAL B O 1
ATOM 3949 N N . VAL B 1 358 ? -10.27915 29.82684 14.86855 1.000 88.73531 335 VAL B N 1
ATOM 3950 C CA . VAL B 1 358 ? -8.86551 30.04118 15.14927 1.000 74.71531 335 VAL B CA 1
ATOM 3951 C C . VAL B 1 358 ? -8.27453 28.86999 15.93168 1.000 59.97531 335 VAL B C 1
ATOM 3952 O O . VAL B 1 358 ? -7.08103 28.57122 15.81224 1.000 85.88531 335 VAL B O 1
ATOM 3956 N N . THR B 1 359 ? -9.09740 28.12952 16.67184 1.000 73.54021 336 THR B N 1
ATOM 3957 C CA . THR B 1 359 ? -8.61282 26.89984 17.29903 1.000 74.58021 336 THR B CA 1
ATOM 3958 C C . THR B 1 359 ? -8.39553 25.77633 16.28307 1.000 82.82021 336 THR B C 1
ATOM 3959 O O . THR B 1 359 ? -7.88194 24.71491 16.65368 1.000 154.75021 336 THR B O 1
ATOM 3963 N N . GLU B 1 360 ? -8.78376 25.99175 15.02050 1.000 99.89291 337 GLU B N 1
ATOM 3964 C CA . GLU B 1 360 ? -8.37734 25.19272 13.86491 1.000 105.88291 337 GLU B CA 1
ATOM 3965 C C . GLU B 1 360 ? -7.18187 25.79666 13.10688 1.000 98.18291 337 GLU B C 1
ATOM 3966 O O . GLU B 1 360 ? -6.45609 25.05468 12.43766 1.000 100.91291 337 GLU B O 1
ATOM 3972 N N . THR B 1 361 ? -6.96633 27.12096 13.17529 1.000 124.53426 338 THR B N 1
ATOM 3973 C CA . THR B 1 361 ? -5.71363 27.84294 12.81416 1.000 110.91426 338 THR B CA 1
ATOM 3974 C C . THR B 1 361 ? -5.45005 27.88469 11.30452 1.000 89.28426 338 THR B C 1
ATOM 3975 O O . THR B 1 361 ? -4.41133 28.43188 10.86681 1.000 103.81426 338 THR B O 1
ATOM 3979 N N . CYS B 1 362 ? -6.37099 27.40420 10.45880 1.000 102.37417 339 CYS B N 1
ATOM 3980 C CA . CYS B 1 362 ? -5.99641 27.31708 9.02383 1.000 146.93417 339 CYS B CA 1
ATOM 3981 C C . CYS B 1 362 ? -5.94942 28.74337 8.26852 1.000 181.95417 339 CYS B C 1
ATOM 3982 O O . CYS B 1 362 ? -5.80244 28.89786 7.04083 1.000 191.36417 339 CYS B O 1
ATOM 3985 N N . MET B 1 363 ? -6.01504 29.84891 9.00052 1.000 155.33134 340 MET B N 1
ATOM 3986 C CA . MET B 1 363 ? -6.10782 31.17660 8.40831 1.000 92.93134 340 MET B CA 1
ATOM 3987 C C . MET B 1 363 ? -4.73894 31.65368 7.94471 1.000 90.72134 340 MET B C 1
ATOM 3988 O O . MET B 1 363 ? -3.85935 31.92836 8.77421 1.000 67.27134 340 MET B O 1
ATOM 3993 N N . ASP B 1 364 ? -4.56681 31.74569 6.61774 1.000 110.99743 341 ASP B N 1
ATOM 3994 C CA . ASP B 1 364 ? -3.45993 32.44462 5.98402 1.000 80.27743 341 ASP B CA 1
ATOM 3995 C C . ASP B 1 364 ? -3.84315 33.91381 5.79578 1.000 68.89743 341 ASP B C 1
ATOM 3996 O O . ASP B 1 364 ? -4.96938 34.32903 6.08482 1.000 79.60743 341 ASP B O 1
ATOM 4001 N N . GLU B 1 365 ? -2.89738 34.71544 5.28789 1.000 89.13194 342 GLU B N 1
ATOM 4002 C CA . GLU B 1 365 ? -3.02239 36.17002 5.39199 1.000 68.37194 342 GLU B CA 1
ATOM 4003 C C . GLU B 1 365 ? -4.12484 36.74764 4.51834 1.000 50.54194 342 GLU B C 1
ATOM 4004 O O . GLU B 1 365 ? -4.57237 37.87142 4.77865 1.000 83.27194 342 GLU B O 1
ATOM 4010 N N . ALA B 1 366 ? -4.58430 36.01437 3.50357 1.000 68.42121 343 ALA B N 1
ATOM 4011 C CA . ALA B 1 366 ? -5.70452 36.50450 2.70978 1.000 90.19121 343 ALA B CA 1
ATOM 4012 C C . ALA B 1 366 ? -6.98333 36.51111 3.53236 1.000 80.35121 343 ALA B C 1
ATOM 4013 O O . ALA B 1 366 ? -7.70808 37.51332 3.56517 1.000 74.45121 343 ALA B O 1
ATOM 4015 N N . GLN B 1 367 ? -7.24545 35.40738 4.24004 1.000 88.18256 344 GLN B N 1
ATOM 4016 C CA . GLN B 1 367 ? -8.48686 35.24964 4.99045 1.000 73.59256 344 GLN B CA 1
ATOM 4017 C C . GLN B 1 367 ? -8.51741 36.10967 6.24942 1.000 57.06256 344 GLN B C 1
ATOM 4018 O O . GLN B 1 367 ? -9.58799 36.58840 6.64667 1.000 84.80256 344 GLN B O 1
ATOM 4024 N N . ILE B 1 368 ? -7.35977 36.29909 6.88786 1.000 74.06681 345 ILE B N 1
ATOM 4025 C CA . ILE B 1 368 ? -7.24269 37.21426 8.02144 1.000 57.21681 345 ILE B CA 1
ATOM 4026 C C . ILE B 1 368 ? -7.66636 38.61619 7.61195 1.000 43.75681 345 ILE B C 1
ATOM 4027 O O . ILE B 1 368 ? -8.53152 39.22977 8.24280 1.000 71.01681 345 ILE B O 1
ATOM 4032 N N . ALA B 1 369 ? -7.09070 39.11613 6.50280 1.000 66.75182 346 ALA B N 1
ATOM 4033 C CA . ALA B 1 369 ? -7.20372 40.52303 6.11159 1.000 51.38182 346 ALA B CA 1
ATOM 4034 C C . ALA B 1 369 ? -8.64462 40.94728 5.85287 1.000 55.19182 346 ALA B C 1
ATOM 4035 O O . ALA B 1 369 ? -8.96707 42.12406 5.99325 1.000 44.33182 346 ALA B O 1
ATOM 4037 N N . ALA B 1 370 ? -9.51437 40.01585 5.45591 1.000 45.80535 347 ALA B N 1
ATOM 4038 C CA . ALA B 1 370 ? -10.90822 40.36167 5.24246 1.000 62.42535 347 ALA B CA 1
ATOM 4039 C C . ALA B 1 370 ? -11.62740 40.52642 6.57958 1.000 56.52535 347 ALA B C 1
ATOM 4040 O O . ALA B 1 370 ? -12.43201 41.45560 6.75310 1.000 51.94535 347 ALA B O 1
ATOM 4042 N N . VAL B 1 371 ? -11.29564 39.66010 7.54873 1.000 53.67688 348 VAL B N 1
ATOM 4043 C CA . VAL B 1 371 ? -11.87225 39.71570 8.88877 1.000 39.20688 348 VAL B CA 1
ATOM 4044 C C . VAL B 1 371 ? -11.44481 40.98658 9.61104 1.000 37.13688 348 VAL B C 1
ATOM 4045 O O . VAL B 1 371 ? -12.24047 41.60685 10.32786 1.000 61.79688 348 VAL B O 1
ATOM 4049 N N . CYS B 1 372 ? -10.19941 41.42129 9.40851 1.000 50.14950 349 CYS B N 1
ATOM 4050 C CA . CYS B 1 372 ? -9.78102 42.73224 9.91160 1.000 73.57950 349 CYS B CA 1
ATOM 4051 C C . CYS B 1 372 ? -10.51927 43.87610 9.23183 1.000 67.54950 349 CYS B C 1
ATOM 4052 O O . CYS B 1 372 ? -10.77293 44.90717 9.86594 1.000 78.23950 349 CYS B O 1
ATOM 4055 N N . ARG B 1 373 ? -10.83386 43.72999 7.94287 1.000 57.03379 350 ARG B N 1
ATOM 4056 C CA . ARG B 1 373 ? -11.52839 44.79055 7.22470 1.000 75.32379 350 ARG B CA 1
ATOM 4057 C C . ARG B 1 373 ? -12.92050 45.01954 7.81150 1.000 60.38379 350 ARG B C 1
ATOM 4058 O O . ARG B 1 373 ? -13.34586 46.17029 8.00405 1.000 65.81379 350 ARG B O 1
ATOM 4066 N N . GLU B 1 374 ? -13.62785 43.93010 8.14125 1.000 49.41582 351 GLU B N 1
ATOM 4067 C CA . GLU B 1 374 ? -14.96991 44.05761 8.70094 1.000 48.92582 351 GLU B CA 1
ATOM 4068 C C . GLU B 1 374 ? -14.92693 44.64816 10.10947 1.000 61.63582 351 GLU B C 1
ATOM 4069 O O . GLU B 1 374 ? -15.76924 45.48462 10.46215 1.000 70.40582 351 GLU B O 1
ATOM 4075 N N . CYS B 1 375 ? -13.94318 44.24134 10.91847 1.000 45.13806 352 CYS B N 1
ATOM 4076 C CA . CYS B 1 375 ? -13.80402 44.79390 12.26161 1.000 48.77806 352 CYS B CA 1
ATOM 4077 C C . CYS B 1 375 ? -13.57031 46.29651 12.23371 1.000 44.91806 352 CYS B C 1
ATOM 4078 O O . CYS B 1 375 ? -14.17949 47.04537 12.99709 1.000 48.74806 352 CYS B O 1
ATOM 4081 N N . LEU B 1 376 ? -12.70448 46.75293 11.34288 1.000 55.64661 353 LEU B N 1
ATOM 4082 C CA . LEU B 1 376 ? -12.43546 48.17614 11.22186 1.000 48.37661 353 LEU B CA 1
ATOM 4083 C C . LEU B 1 376 ? -13.67113 48.94778 10.78990 1.000 57.36661 353 LEU B C 1
ATOM 4084 O O . LEU B 1 376 ? -13.84292 50.09573 11.20088 1.000 63.71661 353 LEU B O 1
ATOM 4089 N N . GLN B 1 377 ? -14.52239 48.35560 9.94822 1.000 73.03478 354 GLN B N 1
ATOM 4090 C CA . GLN B 1 377 ? -15.71635 49.06902 9.51488 1.000 54.11478 354 GLN B CA 1
ATOM 4091 C C . GLN B 1 377 ? -16.66627 49.27945 10.68558 1.000 63.28478 354 GLN B C 1
ATOM 4092 O O . GLN B 1 377 ? -17.21688 50.37314 10.85453 1.000 49.21478 354 GLN B O 1
ATOM 4098 N N . ALA B 1 378 ? -16.79787 48.26509 11.54381 1.000 45.58688 355 ALA B N 1
ATOM 4099 C CA . ALA B 1 378 ? -17.52440 48.40996 12.79654 1.000 45.09688 355 ALA B CA 1
ATOM 4100 C C . ALA B 1 378 ? -16.89622 49.46862 13.69913 1.000 49.80688 355 ALA B C 1
ATOM 4101 O O . ALA B 1 378 ? -17.61050 50.28923 14.27944 1.000 61.69688 355 ALA B O 1
ATOM 4103 N N . LEU B 1 379 ? -15.56296 49.47657 13.81830 1.000 53.21074 356 LEU B N 1
ATOM 4104 C CA . LEU B 1 379 ? -14.86778 50.42063 14.70207 1.000 48.38074 356 LEU B CA 1
ATOM 4105 C C . LEU B 1 379 ? -14.95099 51.86179 14.21548 1.000 57.21074 356 LEU B C 1
ATOM 4106 O O . LEU B 1 379 ? -14.92674 52.79435 15.03214 1.000 58.10074 356 LEU B O 1
ATOM 4111 N N . GLU B 1 380 ? -15.00216 52.06697 12.90095 1.000 66.92369 357 GLU B N 1
ATOM 4112 C CA . GLU B 1 380 ? -15.22110 53.40533 12.37598 1.000 61.78369 357 GLU B CA 1
ATOM 4113 C C . GLU B 1 380 ? -16.59071 53.91200 12.80410 1.000 63.37369 357 GLU B C 1
ATOM 4114 O O . GLU B 1 380 ? -16.72542 55.04515 13.28317 1.000 70.15369 357 GLU B O 1
ATOM 4120 N N . PHE B 1 381 ? -17.61469 53.05671 12.67986 1.000 52.27206 358 PHE B N 1
ATOM 4121 C CA . PHE B 1 381 ? -18.97014 53.42032 13.09169 1.000 51.41206 358 PHE B CA 1
ATOM 4122 C C . PHE B 1 381 ? -19.04266 53.71921 14.59243 1.000 58.86206 358 PHE B C 1
ATOM 4123 O O . PHE B 1 381 ? -19.50868 54.79840 14.99231 1.000 66.75206 358 PHE B O 1
ATOM 4131 N N . LEU B 1 382 ? -18.54351 52.78821 15.42823 1.000 44.71913 359 LEU B N 1
ATOM 4132 C CA . LEU B 1 382 ? -18.59446 52.94500 16.88118 1.000 34.98913 359 LEU B CA 1
ATOM 4133 C C . LEU B 1 382 ? -17.94450 54.25346 17.32621 1.000 35.36913 359 LEU B C 1
ATOM 4134 O O . LEU B 1 382 ? -18.52063 55.00814 18.12241 1.000 48.44913 359 LEU B O 1
ATOM 4139 N N . HIS B 1 383 ? -16.74224 54.55112 16.79706 1.000 42.95434 360 HIS B N 1
ATOM 4140 C CA . HIS B 1 383 ? -16.02404 55.74724 17.22640 1.000 50.20434 360 HIS B CA 1
ATOM 4141 C C . HIS B 1 383 ? -16.60828 57.02561 16.61101 1.000 49.72434 360 HIS B C 1
ATOM 4142 O O . HIS B 1 383 ? -16.59002 58.08817 17.25422 1.000 61.00434 360 HIS B O 1
ATOM 4149 N N . ALA B 1 384 ? -17.17502 56.94886 15.39980 1.000 50.08147 361 ALA B N 1
ATOM 4150 C CA . ALA B 1 384 ? -17.92364 58.08804 14.89037 1.000 68.71147 361 ALA B CA 1
ATOM 4151 C C . ALA B 1 384 ? -19.17406 58.37828 15.71818 1.000 75.10147 361 ALA B C 1
ATOM 4152 O O . ALA B 1 384 ? -19.75986 59.45786 15.56926 1.000 100.35147 361 ALA B O 1
ATOM 4154 N N . ASN B 1 385 ? -19.59563 57.45525 16.58790 1.000 54.14491 362 ASN B N 1
ATOM 4155 C CA . ASN B 1 385 ? -20.72078 57.71363 17.46568 1.000 56.61491 362 ASN B CA 1
ATOM 4156 C C . ASN B 1 385 ? -20.32912 57.52085 18.91848 1.000 66.32491 362 ASN B C 1
ATOM 4157 O O . ASN B 1 385 ? -21.11751 56.99520 19.70739 1.000 67.47491 362 ASN B O 1
ATOM 4162 N N . GLN B 1 386 ? -19.08988 57.88819 19.25852 1.000 90.15257 363 GLN B N 1
ATOM 4163 C CA . GLN B 1 386 ? -18.63957 58.08398 20.64014 1.000 72.70257 363 GLN B CA 1
ATOM 4164 C C . GLN B 1 386 ? -18.80858 56.85064 21.51592 1.000 45.66257 363 GLN B C 1
ATOM 4165 O O . GLN B 1 386 ? -19.11305 56.96967 22.69857 1.000 38.63257 363 GLN B O 1
ATOM 4171 N N . VAL B 1 387 ? -18.60797 55.66687 20.94925 1.000 40.02399 364 VAL B N 1
ATOM 4172 C CA . VAL B 1 387 ? -18.57117 54.42163 21.70138 1.000 41.04399 364 VAL B CA 1
ATOM 4173 C C . VAL B 1 387 ? -17.15691 53.85025 21.64442 1.000 53.20399 364 VAL B C 1
ATOM 4174 O O . VAL B 1 387 ? -16.48550 53.92432 20.61501 1.000 40.83399 364 VAL B O 1
ATOM 4178 N N . ILE B 1 388 ? -16.68226 53.32093 22.75817 1.000 48.87285 365 ILE B N 1
ATOM 4179 C CA . ILE B 1 388 ? -15.43650 52.56009 22.77803 1.000 39.64285 365 ILE B CA 1
ATOM 4180 C C . ILE B 1 388 ? -15.76699 51.12427 23.18983 1.000 48.25285 365 ILE B C 1
ATOM 4181 O O . ILE B 1 388 ? -16.28819 50.90692 24.29195 1.000 78.47285 365 ILE B O 1
ATOM 4186 N N . HIS B 1 389 ? -15.46988 50.14878 22.31178 1.000 44.93403 366 HIS B N 1
ATOM 4187 C CA . HIS B 1 389 ? -15.88003 48.77033 22.58184 1.000 45.22403 366 HIS B CA 1
ATOM 4188 C C . HIS B 1 389 ? -15.21174 48.19554 23.84446 1.000 37.31403 366 HIS B C 1
ATOM 4189 O O . HIS B 1 389 ? -15.86627 47.50151 24.63421 1.000 70.78403 366 HIS B O 1
ATOM 4196 N N . ARG B 1 390 ? -13.89300 48.40121 23.99403 1.000 55.11616 367 ARG B N 1
ATOM 4197 C CA . ARG B 1 390 ? -13.02966 48.00209 25.11644 1.000 51.15616 367 ARG B CA 1
ATOM 4198 C C . ARG B 1 390 ? -12.77493 46.50286 25.28639 1.000 75.05616 367 ARG B C 1
ATOM 4199 O O . ARG B 1 390 ? -11.98610 46.11060 26.15351 1.000 77.44616 367 ARG B O 1
ATOM 4207 N N . ASN B 1 391 ? -13.43654 45.65255 24.50818 1.000 75.91452 368 ASN B N 1
ATOM 4208 C CA . ASN B 1 391 ? -13.23188 44.20709 24.61109 1.000 56.02452 368 ASN B CA 1
ATOM 4209 C C . ASN B 1 391 ? -13.26991 43.55105 23.24365 1.000 67.72452 368 ASN B C 1
ATOM 4210 O O . ASN B 1 391 ? -14.00690 42.59342 23.02785 1.000 46.55452 368 ASN B O 1
ATOM 4215 N N . ILE B 1 392 ? -12.53650 44.09214 22.27636 1.000 57.35848 369 ILE B N 1
ATOM 4216 C CA . ILE B 1 392 ? -12.40194 43.41463 20.98812 1.000 47.59848 369 ILE B CA 1
ATOM 4217 C C . ILE B 1 392 ? -11.58411 42.13707 21.21229 1.000 73.34848 369 ILE B C 1
ATOM 4218 O O . ILE B 1 392 ? -10.40401 42.20468 21.57304 1.000 112.65848 369 ILE B O 1
ATOM 4223 N N . LYS B 1 393 ? -12.20993 40.97482 21.00236 1.000 86.89836 370 LYS B N 1
ATOM 4224 C CA . LYS B 1 393 ? -11.54718 39.67025 21.03622 1.000 82.60836 370 LYS B CA 1
ATOM 4225 C C . LYS B 1 393 ? -12.37144 38.68366 20.20429 1.000 75.00836 370 LYS B C 1
ATOM 4226 O O . LYS B 1 393 ? -13.51436 38.96028 19.83402 1.000 44.92836 370 LYS B O 1
ATOM 4232 N N . SER B 1 394 ? -11.78433 37.51122 19.92741 1.000 63.92692 371 SER B N 1
ATOM 4233 C CA . SER B 1 394 ? -12.33987 36.54728 18.97129 1.000 58.72692 371 SER B CA 1
ATOM 4234 C C . SER B 1 394 ? -13.65578 35.89333 19.41945 1.000 52.46692 371 SER B C 1
ATOM 4235 O O . SER B 1 394 ? -14.31264 35.22947 18.60221 1.000 83.78692 371 SER B O 1
ATOM 4238 N N . ASP B 1 395 ? -14.05684 36.05012 20.68355 1.000 62.19916 372 ASP B N 1
ATOM 4239 C CA . ASP B 1 395 ? -15.34239 35.56592 21.17718 1.000 66.16916 372 ASP B CA 1
ATOM 4240 C C . ASP B 1 395 ? -16.48812 36.54440 20.92453 1.000 69.90916 372 ASP B C 1
ATOM 4241 O O . ASP B 1 395 ? -17.64993 36.17747 21.12275 1.000 77.39916 372 ASP B O 1
ATOM 4246 N N . ASN B 1 396 ? -16.18507 37.78315 20.52091 1.000 73.26796 373 ASN B N 1
ATOM 4247 C CA . ASN B 1 396 ? -17.17627 38.80024 20.19518 1.000 49.29796 373 ASN B CA 1
ATOM 4248 C C . ASN B 1 396 ? -17.26044 39.04636 18.69884 1.000 51.73796 373 ASN B C 1
ATOM 4249 O O . ASN B 1 396 ? -18.03332 39.91517 18.26104 1.000 72.28796 373 ASN B O 1
ATOM 4254 N N . VAL B 1 397 ? -16.49317 38.29661 17.90241 1.000 53.67033 374 VAL B N 1
ATOM 4255 C CA . VAL B 1 397 ? -16.64340 38.27999 16.45008 1.000 41.41033 374 VAL B CA 1
ATOM 4256 C C . VAL B 1 397 ? -17.47875 37.05724 16.07628 1.000 53.47033 374 VAL B C 1
ATOM 4257 O O . VAL B 1 397 ? -17.12367 35.91848 16.40257 1.000 82.16033 374 VAL B O 1
ATOM 4261 N N . LEU B 1 398 ? -18.60039 37.29611 15.41702 1.000 48.06743 375 LEU B N 1
ATOM 4262 C CA . LEU B 1 398 ? -19.60097 36.27898 15.14382 1.000 71.72743 375 LEU B CA 1
ATOM 4263 C C . LEU B 1 398 ? -19.73972 36.13048 13.63215 1.000 45.98743 375 LEU B C 1
ATOM 4264 O O . LEU B 1 398 ? -19.98384 37.11918 12.92453 1.000 45.16743 375 LEU B O 1
ATOM 4269 N N . LEU B 1 399 ? -19.58217 34.90254 13.13796 1.000 48.68964 376 LEU B N 1
ATOM 4270 C CA . LEU B 1 399 ? -19.55130 34.65276 11.69923 1.000 56.80964 376 LEU B CA 1
ATOM 4271 C C . LEU B 1 399 ? -20.90181 34.12426 11.22535 1.000 53.35964 376 LEU B C 1
ATOM 4272 O O . LEU B 1 399 ? -21.69322 33.59759 12.00889 1.000 66.10964 376 LEU B O 1
ATOM 4277 N N . GLY B 1 400 ? -21.18960 34.32040 9.93869 1.000 76.30384 377 GLY B N 1
ATOM 4278 C CA . GLY B 1 400 ? -22.32058 33.68213 9.30324 1.000 51.55384 377 GLY B CA 1
ATOM 4279 C C . GLY B 1 400 ? -21.85188 32.47147 8.51626 1.000 72.38384 377 GLY B C 1
ATOM 4280 O O . GLY B 1 400 ? -20.67108 32.14336 8.49324 1.000 66.50384 377 GLY B O 1
ATOM 4281 N N . MET B 1 401 ? -22.79999 31.79406 7.86352 1.000 73.04379 378 MET B N 1
ATOM 4282 C CA . MET B 1 401 ? -22.38772 30.72973 6.94898 1.000 81.85379 378 MET B CA 1
ATOM 4283 C C . MET B 1 401 ? -21.77483 31.30681 5.67686 1.000 84.03379 378 MET B C 1
ATOM 4284 O O . MET B 1 401 ? -20.69326 30.88334 5.25297 1.000 66.19379 378 MET B O 1
ATOM 4289 N N . GLU B 1 402 ? -22.41394 32.32267 5.08946 1.000 73.00051 379 GLU B N 1
ATOM 4290 C CA . GLU B 1 402 ? -21.91834 32.93645 3.86540 1.000 95.06051 379 GLU B CA 1
ATOM 4291 C C . GLU B 1 402 ? -20.68681 33.80627 4.09125 1.000 92.18051 379 GLU B C 1
ATOM 4292 O O . GLU B 1 402 ? -20.18384 34.40928 3.12780 1.000 66.66051 379 GLU B O 1
ATOM 4298 N N . GLY B 1 403 ? -20.18386 33.88173 5.32112 1.000 84.40734 380 GLY B N 1
ATOM 4299 C CA . GLY B 1 403 ? -18.93512 34.55464 5.60200 1.000 67.16734 380 GLY B CA 1
ATOM 4300 C C . GLY B 1 403 ? -19.04806 35.96843 6.12151 1.000 59.84734 380 GLY B C 1
ATOM 4301 O O . GLY B 1 403 ? -18.02355 36.65601 6.20454 1.000 58.25734 380 GLY B O 1
ATOM 4302 N N . SER B 1 404 ? -20.24813 36.42767 6.46727 1.000 60.50007 381 SER B N 1
ATOM 4303 C CA . SER B 1 404 ? -20.38540 37.74706 7.05796 1.000 52.95007 381 SER B CA 1
ATOM 4304 C C . SER B 1 404 ? -19.74710 37.78517 8.44646 1.000 49.00007 381 SER B C 1
ATOM 4305 O O . SER B 1 404 ? -19.75510 36.80093 9.19013 1.000 56.95007 381 SER B O 1
ATOM 4308 N N . VAL B 1 405 ? -19.17776 38.93711 8.78860 1.000 59.56291 382 VAL B N 1
ATOM 4309 C CA . VAL B 1 405 ? -18.50351 39.13987 10.06592 1.000 46.24291 382 VAL B CA 1
ATOM 4310 C C . VAL B 1 405 ? -19.21440 40.28120 10.80073 1.000 50.48291 382 VAL B C 1
ATOM 4311 O O . VAL B 1 405 ? -19.51618 41.32022 10.19136 1.000 48.19291 382 VAL B O 1
ATOM 4315 N N . LYS B 1 406 ? -19.51750 40.06056 12.09264 1.000 56.00763 383 LYS B N 1
ATOM 4316 C CA . LYS B 1 406 ? -20.31277 40.97159 12.90860 1.000 29.62763 383 LYS B CA 1
ATOM 4317 C C . LYS B 1 406 ? -19.78483 41.00465 14.33797 1.000 35.65763 383 LYS B C 1
ATOM 4318 O O . LYS B 1 406 ? -19.33488 39.99144 14.87568 1.000 43.91763 383 LYS B O 1
ATOM 4324 N N . LEU B 1 407 ? -19.89832 42.16987 14.97187 1.000 48.97009 384 LEU B N 1
ATOM 4325 C CA . LEU B 1 407 ? -19.35891 42.42358 16.30540 1.000 40.68009 384 LEU B CA 1
ATOM 4326 C C . LEU B 1 407 ? -20.47492 42.44624 17.35522 1.000 39.75009 384 LEU B C 1
ATOM 4327 O O . LEU B 1 407 ? -21.51443 43.06943 17.11654 1.000 46.90009 384 LEU B O 1
ATOM 4332 N N . THR B 1 408 ? -20.26310 41.77840 18.50800 1.000 56.72134 385 THR B N 1
ATOM 4333 C CA . THR B 1 408 ? -21.15076 41.86328 19.67493 1.000 60.82134 385 THR B CA 1
ATOM 4334 C C . THR B 1 408 ? -20.39605 42.41865 20.88408 1.000 61.14134 385 THR B C 1
ATOM 4335 O O . THR B 1 408 ? -19.16841 42.36630 20.96539 1.000 39.77134 385 THR B O 1
ATOM 4339 N N . ASP B 1 409 ? -21.13333 42.95956 21.84538 1.000 48.04824 386 ASP B N 1
ATOM 4340 C CA . ASP B 1 409 ? -20.57390 43.22279 23.16523 1.000 65.02824 386 ASP B CA 1
ATOM 4341 C C . ASP B 1 409 ? -21.35217 42.32982 24.13262 1.000 61.39824 386 ASP B C 1
ATOM 4342 O O . ASP B 1 409 ? -22.32105 42.75681 24.77330 1.000 80.01824 386 ASP B O 1
ATOM 4347 N N . PHE B 1 410 ? -20.93150 41.06819 24.22462 1.000 61.30197 387 PHE B N 1
ATOM 4348 C CA . PHE B 1 410 ? -21.34403 40.24178 25.34981 1.000 82.23197 387 PHE B CA 1
ATOM 4349 C C . PHE B 1 410 ? -20.71316 40.79676 26.62377 1.000 130.76197 387 PHE B C 1
ATOM 4350 O O . PHE B 1 410 ? -19.68146 41.48173 26.59367 1.000 102.32197 387 PHE B O 1
ATOM 4358 N N . GLY B 1 411 ? -21.37396 40.55543 27.75242 1.000 92.33115 388 GLY B N 1
ATOM 4359 C CA . GLY B 1 411 ? -20.83087 41.00790 29.01163 1.000 83.95115 388 GLY B CA 1
ATOM 4360 C C . GLY B 1 411 ? -20.96520 42.48852 29.25050 1.000 85.31115 388 GLY B C 1
ATOM 4361 O O . GLY B 1 411 ? -20.62925 42.94364 30.35254 1.000 115.52115 388 GLY B O 1
ATOM 4362 N N . PHE B 1 412 ? -21.41862 43.24758 28.24064 1.000 70.23125 389 PHE B N 1
ATOM 4363 C CA . PHE B 1 412 ? -21.89298 44.62716 28.37288 1.000 65.57125 389 PHE B CA 1
ATOM 4364 C C . PHE B 1 412 ? -20.85924 45.53804 29.02921 1.000 57.02125 389 PHE B C 1
ATOM 4365 O O . PHE B 1 412 ? -21.13040 46.19483 30.03210 1.000 78.12125 389 PHE B O 1
ATOM 4373 N N . CYS B 1 413 ? -19.66020 45.56169 28.46180 1.000 68.90414 390 CYS B N 1
ATOM 4374 C CA . CYS B 1 413 ? -18.58794 46.43839 28.91296 1.000 82.80414 390 CYS B CA 1
ATOM 4375 C C . CYS B 1 413 ? -18.18026 47.26794 27.70691 1.000 71.07414 390 CYS B C 1
ATOM 4376 O O . CYS B 1 413 ? -17.51195 46.75241 26.80517 1.000 76.16414 390 CYS B O 1
ATOM 4379 N N . ALA B 1 414 ? -18.60041 48.53479 27.68897 1.000 65.90203 391 ALA B N 1
ATOM 4380 C CA . ALA B 1 414 ? -18.28425 49.46646 26.61427 1.000 66.39203 391 ALA B CA 1
ATOM 4381 C C . ALA B 1 414 ? -18.60317 50.89134 27.01200 1.000 48.89203 391 ALA B C 1
ATOM 4382 O O . ALA B 1 414 ? -19.71755 51.16866 27.44639 1.000 59.90203 391 ALA B O 1
ATOM 4384 N N . GLN B 1 415 ? -17.66143 51.80298 26.82796 1.000 52.34596 392 GLN B N 1
ATOM 4385 C CA . GLN B 1 415 ? -17.90434 53.20605 27.10373 1.000 54.73596 392 GLN B CA 1
ATOM 4386 C C . GLN B 1 415 ? -18.90509 53.78065 26.12284 1.000 78.91596 392 GLN B C 1
ATOM 4387 O O . GLN B 1 415 ? -18.72625 53.66703 24.90749 1.000 72.83596 392 GLN B O 1
ATOM 4393 N N . ILE B 1 416 ? -19.95447 54.40692 26.64904 1.000 50.12850 393 ILE B N 1
ATOM 4394 C CA . ILE B 1 416 ? -20.89760 55.14499 25.81940 1.000 68.83850 393 ILE B CA 1
ATOM 4395 C C . ILE B 1 416 ? -21.00842 56.60799 26.20535 1.000 91.78850 393 ILE B C 1
ATOM 4396 O O . ILE B 1 416 ? -21.69257 57.35657 25.49543 1.000 62.72850 393 ILE B O 1
ATOM 4401 N N . THR B 1 417 ? -20.35316 57.04003 27.29349 1.000 86.01799 394 THR B N 1
ATOM 4402 C CA . THR B 1 417 ? -20.39050 58.37857 27.88731 1.000 65.51799 394 THR B CA 1
ATOM 4403 C C . THR B 1 417 ? -19.08894 58.55349 28.65893 1.000 70.90799 394 THR B C 1
ATOM 4404 O O . THR B 1 417 ? -18.76293 57.67952 29.47929 1.000 147.12799 394 THR B O 1
ATOM 4408 N N . PRO B 1 418 ? -18.32059 59.66817 28.43334 1.000 80.46788 395 PRO B N 1
ATOM 4409 C CA . PRO B 1 418 ? -16.94557 59.76470 28.97030 1.000 83.29788 395 PRO B CA 1
ATOM 4410 C C . PRO B 1 418 ? -16.82968 59.78618 30.49301 1.000 116.11788 395 PRO B C 1
ATOM 4411 O O . PRO B 1 418 ? -17.27127 60.74198 31.13700 1.000 97.98788 395 PRO B O 1
ATOM 4415 N N . GLU B 1 419 ? -16.22460 58.74133 31.06344 1.000 166.61806 396 GLU B N 1
ATOM 4416 C CA . GLU B 1 419 ? -16.07888 58.52998 32.50797 1.000 117.51806 396 GLU B CA 1
ATOM 4417 C C . GLU B 1 419 ? -15.10845 57.36702 32.72202 1.000 116.54806 396 GLU B C 1
ATOM 4418 O O . GLU B 1 419 ? -14.41159 56.95032 31.79045 1.000 76.93806 396 GLU B O 1
ATOM 4424 N N . GLN B 1 420 ? -15.04969 56.85882 33.96040 1.000 170.89377 397 GLN B N 1
ATOM 4425 C CA . GLN B 1 420 ? -14.30439 55.63728 34.35137 1.000 142.99377 397 GLN B CA 1
ATOM 4426 C C . GLN B 1 420 ? -12.80917 55.66779 34.01457 1.000 88.14377 397 GLN B C 1
ATOM 4427 O O . GLN B 1 420 ? -11.96637 55.32353 34.84753 1.000 151.87377 397 GLN B O 1
ATOM 4433 N N . GLY B 1 428 ? -10.86057 36.45811 33.68756 1.000 88.84593 405 GLY B N 1
ATOM 4434 C CA . GLY B 1 428 ? -9.83640 35.83863 32.85998 1.000 86.32593 405 GLY B CA 1
ATOM 4435 C C . GLY B 1 428 ? -8.47076 36.50819 32.94359 1.000 113.64593 405 GLY B C 1
ATOM 4436 O O . GLY B 1 428 ? -8.21075 37.28645 33.87338 1.000 74.60593 405 GLY B O 1
ATOM 4437 N N . THR B 1 429 ? -7.59981 36.17719 31.97479 1.000 120.92465 406 THR B N 1
ATOM 4438 C CA . THR B 1 429 ? -6.29711 36.81429 31.75983 1.000 67.16465 406 THR B CA 1
ATOM 4439 C C . THR B 1 429 ? -6.39151 37.71581 30.53314 1.000 80.57465 406 THR B C 1
ATOM 4440 O O . THR B 1 429 ? -6.61895 37.21027 29.41914 1.000 84.22465 406 THR B O 1
ATOM 4444 N N . PRO B 1 430 ? -6.23107 39.04507 30.66958 1.000 69.44579 407 PRO B N 1
ATOM 4445 C CA . PRO B 1 430 ? -6.66483 40.00417 29.58985 1.000 80.59579 407 PRO B CA 1
ATOM 4446 C C . PRO B 1 430 ? -5.71510 40.36969 28.43707 1.000 102.16579 407 PRO B C 1
ATOM 4447 O O . PRO B 1 430 ? -5.22757 41.50600 28.32854 1.000 68.57579 407 PRO B O 1
ATOM 4451 N N . TYR B 1 431 ? -5.50898 39.42717 27.49685 1.000 75.01168 408 TYR B N 1
ATOM 4452 C CA . TYR B 1 431 ? -4.49333 39.60083 26.45208 1.000 52.79168 408 TYR B CA 1
ATOM 4453 C C . TYR B 1 431 ? -4.76706 40.79088 25.52065 1.000 62.33168 408 TYR B C 1
ATOM 4454 O O . TYR B 1 431 ? -3.81490 41.39069 24.98964 1.000 62.85168 408 TYR B O 1
ATOM 4463 N N . TRP B 1 432 ? -6.04439 41.17581 25.34037 1.000 70.18614 409 TRP B N 1
ATOM 4464 C CA . TRP B 1 432 ? -6.41419 42.25191 24.41949 1.000 52.09614 409 TRP B CA 1
ATOM 4465 C C . TRP B 1 432 ? -6.12619 43.64380 24.95611 1.000 51.89614 409 TRP B C 1
ATOM 4466 O O . TRP B 1 432 ? -6.21637 44.60185 24.18249 1.000 63.20614 409 TRP B O 1
ATOM 4477 N N . MET B 1 433 ? -5.78461 43.79399 26.23728 1.000 53.12797 410 MET B N 1
ATOM 4478 C CA . MET B 1 433 ? -5.73498 45.12617 26.83073 1.000 60.94797 410 MET B CA 1
ATOM 4479 C C . MET B 1 433 ? -4.43430 45.85606 26.49383 1.000 46.32797 410 MET B C 1
ATOM 4480 O O . MET B 1 433 ? -3.33903 45.27971 26.52211 1.000 67.66797 410 MET B O 1
ATOM 4485 N N . ALA B 1 434 ? -4.57936 47.13546 26.14476 1.000 51.12077 411 ALA B N 1
ATOM 4486 C CA . ALA B 1 434 ? -3.47143 47.99629 25.74237 1.000 66.15077 411 ALA B CA 1
ATOM 4487 C C . ALA B 1 434 ? -2.62508 48.36236 26.95809 1.000 62.39077 411 ALA B C 1
ATOM 4488 O O . ALA B 1 434 ? -3.03819 48.13613 28.09756 1.000 74.68077 411 ALA B O 1
ATOM 4490 N N . PRO B 1 435 ? -1.39887 48.86540 26.75178 1.000 76.80737 412 PRO B N 1
ATOM 4491 C CA . PRO B 1 435 ? -0.60956 49.29934 27.91082 1.000 59.12737 412 PRO B CA 1
ATOM 4492 C C . PRO B 1 435 ? -1.21202 50.46943 28.68526 1.000 61.89737 412 PRO B C 1
ATOM 4493 O O . PRO B 1 435 ? -1.03659 50.50979 29.90528 1.000 84.59737 412 PRO B O 1
ATOM 4497 N N . GLU B 1 436 ? -1.93978 51.39673 28.05189 1.000 71.76422 413 GLU B N 1
ATOM 4498 C CA . GLU B 1 436 ? -2.42318 52.56127 28.80234 1.000 52.76422 413 GLU B CA 1
ATOM 4499 C C . GLU B 1 436 ? -3.51922 52.18717 29.79932 1.000 42.52422 413 GLU B C 1
ATOM 4500 O O . GLU B 1 436 ? -3.55586 52.73064 30.91085 1.000 60.29422 413 GLU B O 1
ATOM 4506 N N . VAL B 1 437 ? -4.40757 51.25431 29.42352 1.000 51.30609 414 VAL B N 1
ATOM 4507 C CA . VAL B 1 437 ? -5.43493 50.72964 30.32873 1.000 54.44609 414 VAL B CA 1
ATOM 4508 C C . VAL B 1 437 ? -4.78837 49.97712 31.48020 1.000 74.54609 414 VAL B C 1
ATOM 4509 O O . VAL B 1 437 ? -5.10777 50.20706 32.65449 1.000 119.32609 414 VAL B O 1
ATOM 4513 N N . VAL B 1 438 ? -3.84642 49.08259 31.15681 1.000 62.17646 415 VAL B N 1
ATOM 4514 C CA . VAL B 1 438 ? -3.27272 48.19136 32.15245 1.000 46.72646 415 VAL B CA 1
ATOM 4515 C C . VAL B 1 438 ? -2.34221 48.93241 33.12782 1.000 91.44646 415 VAL B C 1
ATOM 4516 O O . VAL B 1 438 ? -2.13315 48.45592 34.24998 1.000 77.23646 415 VAL B O 1
ATOM 4520 N N . THR B 1 439 ? -1.82173 50.11238 32.77012 1.000 76.20277 416 THR B N 1
ATOM 4521 C CA . THR B 1 439 ? -1.04474 50.90145 33.71457 1.000 61.28277 416 THR B CA 1
ATOM 4522 C C . THR B 1 439 ? -1.89178 51.92056 34.46294 1.000 78.82277 416 THR B C 1
ATOM 4523 O O . THR B 1 439 ? -1.33088 52.79536 35.13761 1.000 103.06277 416 THR B O 1
ATOM 4527 N N . ARG B 1 440 ? -3.22074 51.83026 34.33811 1.000 116.88509 417 ARG B N 1
ATOM 4528 C CA . ARG B 1 440 ? -4.20216 52.75102 34.92341 1.000 136.83509 417 ARG B CA 1
ATOM 4529 C C . ARG B 1 440 ? -4.02251 54.19570 34.44925 1.000 49.66509 417 ARG B C 1
ATOM 4530 O O . ARG B 1 440 ? -4.48295 55.12830 35.11981 1.000 82.97509 417 ARG B O 1
ATOM 4538 N N . LYS B 1 441 ? -3.39164 54.39142 33.28971 1.000 82.34470 418 LYS B N 1
ATOM 4539 C CA . LYS B 1 441 ? -3.39444 55.66680 32.58563 1.000 82.32470 418 LYS B CA 1
ATOM 4540 C C . LYS B 1 441 ? -4.78397 55.92124 31.96823 1.000 73.65470 418 LYS B C 1
ATOM 4541 O O . LYS B 1 441 ? -5.73471 55.15621 32.16824 1.000 78.43470 418 LYS B O 1
ATOM 4547 N N . ALA B 1 442 ? -4.92609 57.02099 31.21766 1.000 69.29447 419 ALA B N 1
ATOM 4548 C CA . ALA B 1 442 ? -6.19900 57.35183 30.56568 1.000 65.83447 419 ALA B CA 1
ATOM 4549 C C . ALA B 1 442 ? -6.24238 56.81620 29.13311 1.000 83.70447 419 ALA B C 1
ATOM 4550 O O . ALA B 1 442 ? -5.20899 56.70862 28.46554 1.000 103.36447 419 ALA B O 1
ATOM 4552 N N . TYR B 1 443 ? -7.45392 56.48834 28.65564 1.000 48.67137 420 TYR B N 1
ATOM 4553 C CA . TYR B 1 443 ? -7.60374 55.82927 27.36309 1.000 51.64137 420 TYR B CA 1
ATOM 4554 C C . TYR B 1 443 ? -8.72255 56.42362 26.51945 1.000 41.79137 420 TYR B C 1
ATOM 4555 O O . TYR B 1 443 ? -9.65853 57.02469 27.03534 1.000 80.50137 420 TYR B O 1
ATOM 4564 N N . GLY B 1 444 ? -8.60355 56.23881 25.20559 1.000 66.52903 421 GLY B N 1
ATOM 4565 C CA . GLY B 1 444 ? -9.56611 56.72663 24.24477 1.000 65.36903 421 GLY B CA 1
ATOM 4566 C C . GLY B 1 444 ? -9.91704 55.66061 23.22117 1.000 44.78903 421 GLY B C 1
ATOM 4567 O O . GLY B 1 444 ? -9.68869 54.47894 23.45094 1.000 49.47903 421 GLY B O 1
ATOM 4568 N N . PRO B 1 445 ? -10.46739 56.04829 22.06419 1.000 46.97971 422 PRO B N 1
ATOM 4569 C CA . PRO B 1 445 ? -10.96026 55.03887 21.11331 1.000 41.00971 422 PRO B CA 1
ATOM 4570 C C . PRO B 1 445 ? -9.86934 54.16478 20.51971 1.000 69.81971 422 PRO B C 1
ATOM 4571 O O . PRO B 1 445 ? -10.19886 53.09620 19.98164 1.000 74.89971 422 PRO B O 1
ATOM 4575 N N . LYS B 1 446 ? -8.58797 54.54159 20.64054 1.000 55.95071 423 LYS B N 1
ATOM 4576 C CA . LYS B 1 446 ? -7.51871 53.71538 20.08843 1.000 70.50071 423 LYS B CA 1
ATOM 4577 C C . LYS B 1 446 ? -7.13879 52.51959 20.97351 1.000 55.59071 423 LYS B C 1
ATOM 4578 O O . LYS B 1 446 ? -6.20125 51.79347 20.62031 1.000 68.47071 423 LYS B O 1
ATOM 4584 N N . VAL B 1 447 ? -7.81747 52.27814 22.10198 1.000 47.72676 424 VAL B N 1
ATOM 4585 C CA . VAL B 1 447 ? -7.61019 50.99431 22.76924 1.000 47.47676 424 VAL B CA 1
ATOM 4586 C C . VAL B 1 447 ? -8.15327 49.86666 21.89301 1.000 67.39676 424 VAL B C 1
ATOM 4587 O O . VAL B 1 447 ? -7.61770 48.73978 21.89792 1.000 50.06676 424 VAL B O 1
ATOM 4591 N N . ASP B 1 448 ? -9.21655 50.15616 21.12906 1.000 54.92238 425 ASP B N 1
ATOM 4592 C CA . ASP B 1 448 ? -9.79535 49.16077 20.23869 1.000 53.34238 425 ASP B CA 1
ATOM 4593 C C . ASP B 1 448 ? -8.81382 48.76457 19.14722 1.000 65.61238 425 ASP B C 1
ATOM 4594 O O . ASP B 1 448 ? -8.70531 47.57872 18.81020 1.000 64.71238 425 ASP B O 1
ATOM 4599 N N . ILE B 1 449 ? -8.07096 49.74593 18.60796 1.000 49.65281 426 ILE B N 1
ATOM 4600 C CA . ILE B 1 449 ? -7.13115 49.50292 17.51113 1.000 63.66281 426 ILE B CA 1
ATOM 4601 C C . ILE B 1 449 ? -5.98288 48.60006 17.96764 1.000 75.50281 426 ILE B C 1
ATOM 4602 O O . ILE B 1 449 ? -5.55228 47.69248 17.23661 1.000 44.90281 426 ILE B O 1
ATOM 4607 N N . TRP B 1 450 ? -5.49938 48.80237 19.19418 1.000 49.07879 427 TRP B N 1
ATOM 4608 C CA . TRP B 1 450 ? -4.56982 47.84670 19.78724 1.000 39.69879 427 TRP B CA 1
ATOM 4609 C C . TRP B 1 450 ? -5.17001 46.43338 19.81660 1.000 45.68879 427 TRP B C 1
ATOM 4610 O O . TRP B 1 450 ? -4.50816 45.46766 19.40391 1.000 68.42879 427 TRP B O 1
ATOM 4621 N N . SER B 1 451 ? -6.43683 46.29648 20.27119 1.000 46.81942 428 SER B N 1
ATOM 4622 C CA . SER B 1 451 ? -7.01971 44.95877 20.45684 1.000 54.84942 428 SER B CA 1
ATOM 4623 C C . SER B 1 451 ? -7.13529 44.17056 19.14920 1.000 61.02942 428 SER B C 1
ATOM 4624 O O . SER B 1 451 ? -6.86749 42.96210 19.12371 1.000 72.92942 428 SER B O 1
ATOM 4627 N N . LEU B 1 452 ? -7.56025 44.82986 18.06281 1.000 56.66940 429 LEU B N 1
ATOM 4628 C CA . LEU B 1 452 ? -7.62003 44.17618 16.75803 1.000 57.39940 429 LEU B CA 1
ATOM 4629 C C . LEU B 1 452 ? -6.23318 43.77183 16.27752 1.000 61.75940 429 LEU B C 1
ATOM 4630 O O . LEU B 1 452 ? -6.08994 42.77192 15.55749 1.000 57.98940 429 LEU B O 1
ATOM 4635 N N . GLY B 1 453 ? -5.20004 44.51326 16.68641 1.000 59.48300 430 GLY B N 1
ATOM 4636 C CA . GLY B 1 453 ? -3.84669 44.04971 16.44913 1.000 65.27300 430 GLY B CA 1
ATOM 4637 C C . GLY B 1 453 ? -3.53385 42.76617 17.19766 1.000 47.51300 430 GLY B C 1
ATOM 4638 O O . GLY B 1 453 ? -2.97537 41.83169 16.62566 1.000 63.92300 430 GLY B O 1
ATOM 4639 N N . ILE B 1 454 ? -3.91465 42.68784 18.47555 1.000 61.59718 431 ILE B N 1
ATOM 4640 C CA . ILE B 1 454 ? -3.73725 41.44312 19.23342 1.000 66.24718 431 ILE B CA 1
ATOM 4641 C C . ILE B 1 454 ? -4.50870 40.28584 18.58289 1.000 39.38718 431 ILE B C 1
ATOM 4642 O O . ILE B 1 454 ? -4.08893 39.12177 18.64611 1.000 71.95718 431 ILE B O 1
ATOM 4647 N N . MET B 1 455 ? -5.63415 40.59346 17.93180 1.000 74.51794 432 MET B N 1
ATOM 4648 C CA . MET B 1 455 ? -6.48062 39.56411 17.35219 1.000 56.95794 432 MET B CA 1
ATOM 4649 C C . MET B 1 455 ? -5.89759 39.00072 16.07071 1.000 72.73794 432 MET B C 1
ATOM 4650 O O . MET B 1 455 ? -6.10977 37.82145 15.78139 1.000 64.23794 432 MET B O 1
ATOM 4655 N N . ALA B 1 456 ? -5.17544 39.81813 15.29210 1.000 54.61301 433 ALA B N 1
ATOM 4656 C CA . ALA B 1 456 ? -4.48448 39.30657 14.10691 1.000 51.04301 433 ALA B CA 1
ATOM 4657 C C . ALA B 1 456 ? -3.34502 38.34309 14.46288 1.000 57.35301 433 ALA B C 1
ATOM 4658 O O . ALA B 1 456 ? -3.05194 37.43418 13.68491 1.000 71.76301 433 ALA B O 1
ATOM 4660 N N . ILE B 1 457 ? -2.67166 38.54252 15.60088 1.000 47.06991 434 ILE B N 1
ATOM 4661 C CA . ILE B 1 457 ? -1.67648 37.58391 16.07958 1.000 45.09991 434 ILE B CA 1
ATOM 4662 C C . ILE B 1 457 ? -2.34234 36.29889 16.56152 1.000 40.04991 434 ILE B C 1
ATOM 4663 O O . ILE B 1 457 ? -1.84008 35.19836 16.30123 1.000 86.90991 434 ILE B O 1
ATOM 4668 N N . GLU B 1 458 ? -3.46795 36.41205 17.28104 1.000 53.42911 435 GLU B N 1
ATOM 4669 C CA . GLU B 1 458 ? -4.21412 35.22199 17.68831 1.000 68.39911 435 GLU B CA 1
ATOM 4670 C C . GLU B 1 458 ? -4.65713 34.41569 16.46764 1.000 53.86911 435 GLU B C 1
ATOM 4671 O O . GLU B 1 458 ? -4.61461 33.18234 16.48354 1.000 104.47911 435 GLU B O 1
ATOM 4677 N N . MET B 1 459 ? -5.05437 35.10886 15.38926 1.000 66.16539 436 MET B N 1
ATOM 4678 C CA . MET B 1 459 ? -5.45697 34.45738 14.14505 1.000 70.51539 436 MET B CA 1
ATOM 4679 C C . MET B 1 459 ? -4.26801 33.84552 13.41762 1.000 68.40539 436 MET B C 1
ATOM 4680 O O . MET B 1 459 ? -4.39410 32.76249 12.82604 1.000 91.77539 436 MET B O 1
ATOM 4685 N N . VAL B 1 460 ? -3.10935 34.52152 13.45344 1.000 77.51520 437 VAL B N 1
ATOM 4686 C CA . VAL B 1 460 ? -1.93236 34.08071 12.71487 1.000 77.95520 437 VAL B CA 1
ATOM 4687 C C . VAL B 1 460 ? -1.17508 32.99493 13.45341 1.000 57.49520 437 VAL B C 1
ATOM 4688 O O . VAL B 1 460 ? -0.21092 32.44719 12.90382 1.000 83.52520 437 VAL B O 1
ATOM 4692 N N . GLU B 1 461 ? -1.60440 32.63017 14.66781 1.000 82.19773 438 GLU B N 1
ATOM 4693 C CA . GLU B 1 461 ? -0.91385 31.62924 15.47320 1.000 62.02773 438 GLU B CA 1
ATOM 4694 C C . GLU B 1 461 ? -1.81317 30.57820 16.09506 1.000 66.75773 438 GLU B C 1
ATOM 4695 O O . GLU B 1 461 ? -1.28327 29.57570 16.58983 1.000 102.48773 438 GLU B O 1
ATOM 4701 N N . GLY B 1 462 ? -3.13866 30.77499 16.11867 1.000 73.09957 439 GLY B N 1
ATOM 4702 C CA . GLY B 1 462 ? -4.07914 29.83232 16.71483 1.000 88.07957 439 GLY B CA 1
ATOM 4703 C C . GLY B 1 462 ? -4.23102 29.88861 18.22144 1.000 90.25957 439 GLY B C 1
ATOM 4704 O O . GLY B 1 462 ? -4.93990 29.04536 18.79139 1.000 70.23957 439 GLY B O 1
ATOM 4705 N N . GLU B 1 463 ? -3.60131 30.84876 18.88495 1.000 63.44564 440 GLU B N 1
ATOM 4706 C CA . GLU B 1 463 ? -3.64353 30.91662 20.30223 1.000 71.17564 440 GLU B CA 1
ATOM 4707 C C . GLU B 1 463 ? -3.55905 32.37619 20.69717 1.000 80.50564 440 GLU B C 1
ATOM 4708 O O . GLU B 1 463 ? -2.83534 33.14803 20.04200 1.000 81.99564 440 GLU B O 1
ATOM 4714 N N . PRO B 1 464 ? -4.27594 32.78910 21.73451 1.000 84.44916 441 PRO B N 1
ATOM 4715 C CA . PRO B 1 464 ? -4.07323 34.11979 22.29277 1.000 61.79916 441 PRO B CA 1
ATOM 4716 C C . PRO B 1 464 ? -2.65259 34.24517 22.81426 1.000 68.54916 441 PRO B C 1
ATOM 4717 O O . PRO B 1 464 ? -2.09366 33.25563 23.31236 1.000 87.79916 441 PRO B O 1
ATOM 4721 N N . PRO B 1 465 ? -2.01642 35.41048 22.69216 1.000 71.54911 442 PRO B N 1
ATOM 4722 C CA . PRO B 1 465 ? -0.70530 35.60081 23.31946 1.000 82.49911 442 PRO B CA 1
ATOM 4723 C C . PRO B 1 465 ? -0.81672 35.54686 24.83504 1.000 87.80911 442 PRO B C 1
ATOM 4724 O O . PRO B 1 465 ? -1.90674 35.62924 25.40656 1.000 67.60911 442 PRO B O 1
ATOM 4728 N N . TYR B 1 466 ? 0.34596 35.37012 25.47348 1.000 56.86775 443 TYR B N 1
ATOM 4729 C CA . TYR B 1 466 ? 0.47942 35.19147 26.92271 1.000 49.86775 443 TYR B CA 1
ATOM 4730 C C . TYR B 1 466 ? -0.33079 33.99205 27.43852 1.000 67.34775 443 TYR B C 1
ATOM 4731 O O . TYR B 1 466 ? -0.70911 33.96217 28.60654 1.000 41.19775 443 TYR B O 1
ATOM 4740 N N . LEU B 1 467 ? -0.54501 32.96376 26.60335 1.000 73.92193 444 LEU B N 1
ATOM 4741 C CA . LEU B 1 467 ? -1.63019 32.00222 26.82928 1.000 76.38193 444 LEU B CA 1
ATOM 4742 C C . LEU B 1 467 ? -1.44344 31.17503 28.10398 1.000 47.15193 444 LEU B C 1
ATOM 4743 O O . LEU B 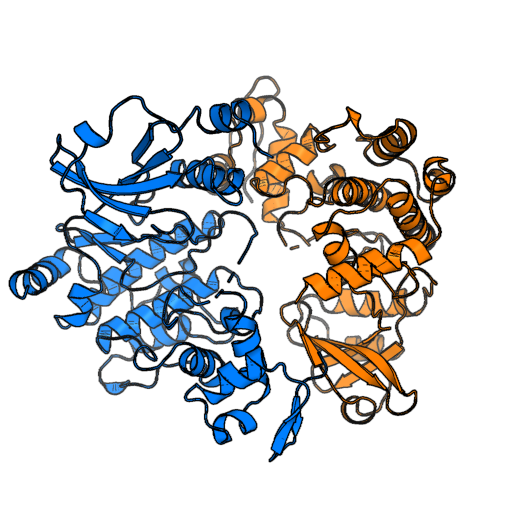1 467 ? -2.27435 31.23668 29.01868 1.000 105.17193 444 LEU B O 1
ATOM 4748 N N . ASN B 1 468 ? -0.38210 30.37966 28.19250 1.000 68.82713 445 ASN B N 1
ATOM 4749 C CA . ASN B 1 468 ? -0.17926 29.56138 29.39129 1.000 105.33713 445 ASN B CA 1
ATOM 4750 C C . ASN B 1 468 ? 0.88629 30.14879 30.30502 1.000 105.05713 445 ASN B C 1
ATOM 4751 O O . ASN B 1 468 ? 1.71148 29.41770 30.85647 1.000 81.78713 445 ASN B O 1
ATOM 4756 N N . GLU B 1 469 ? 0.89128 31.47202 30.46548 1.000 95.83990 446 GLU B N 1
ATOM 4757 C CA . GLU B 1 469 ? 1.73437 32.15501 31.43684 1.000 78.13990 446 GLU B CA 1
ATOM 4758 C C . GLU B 1 469 ? 0.87890 32.83680 32.50565 1.000 76.65990 446 GLU B C 1
ATOM 4759 O O . GLU B 1 469 ? -0.34407 32.95193 32.38222 1.000 96.99990 446 GLU B O 1
ATOM 4765 N N . ASN B 1 470 ? 1.56752 33.25842 33.57109 1.000 66.12535 447 ASN B N 1
ATOM 4766 C CA . ASN B 1 470 ? 0.95656 33.81871 34.77394 1.000 92.38535 447 ASN B CA 1
ATOM 4767 C C . ASN B 1 470 ? 0.15980 35.08458 34.44962 1.000 98.47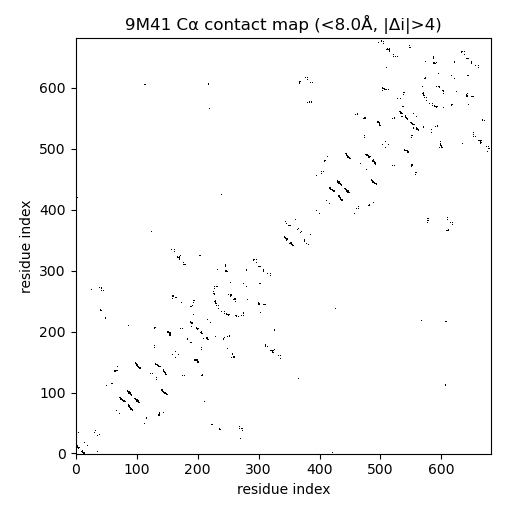535 447 ASN B C 1
ATOM 4768 O O . ASN B 1 470 ? 0.60411 35.90695 33.64098 1.000 113.01535 447 ASN B O 1
ATOM 4773 N N . PRO B 1 471 ? -1.01878 35.27115 35.05960 1.000 87.64576 448 PRO B N 1
ATOM 4774 C CA . PRO B 1 471 ? -1.82866 36.47163 34.75010 1.000 74.89576 448 PRO B CA 1
ATOM 4775 C C . PRO B 1 471 ? -1.23095 37.80565 35.20206 1.000 89.91576 448 PRO B C 1
ATOM 4776 O O . PRO B 1 471 ? -1.30797 38.78591 34.44949 1.000 101.23576 448 PRO B O 1
ATOM 4780 N N . LEU B 1 472 ? -0.67006 37.89639 36.41440 1.000 73.11460 449 LEU B N 1
ATOM 4781 C CA . LEU B 1 472 ? -0.06714 39.15659 36.84525 1.000 82.59460 449 LEU B CA 1
ATOM 4782 C C . LEU B 1 472 ? 1.20660 39.45981 36.05655 1.000 97.29460 449 LEU B C 1
ATOM 4783 O O . LEU B 1 472 ? 1.47311 40.62120 35.71955 1.000 70.22460 449 LEU B O 1
ATOM 4788 N N . ARG B 1 473 ? 2.01108 38.43094 35.75801 1.000 74.61648 450 ARG B N 1
ATOM 4789 C CA . ARG B 1 473 ? 3.19190 38.63182 34.92209 1.000 71.49648 450 ARG B CA 1
ATOM 4790 C C . ARG B 1 473 ? 2.81354 38.98306 33.48223 1.000 63.94648 450 ARG B C 1
ATOM 4791 O O . ARG B 1 473 ? 3.61209 39.60799 32.76824 1.000 66.29648 450 ARG B O 1
ATOM 4799 N N . ALA B 1 474 ? 1.61171 38.58629 33.03304 1.000 64.98162 451 ALA B N 1
ATOM 4800 C CA . ALA B 1 474 ? 1.13567 39.01747 31.72163 1.000 65.26162 451 ALA B CA 1
ATOM 4801 C C . ALA B 1 474 ? 0.97170 40.53060 31.68287 1.000 63.22162 451 ALA B C 1
ATOM 4802 O O . ALA B 1 474 ? 1.46409 41.19748 30.75737 1.000 51.57162 451 ALA B O 1
ATOM 4804 N N . LEU B 1 475 ? 0.33685 41.09431 32.72564 1.000 60.05537 452 LEU B N 1
ATOM 4805 C CA . LEU B 1 475 ? 0.20131 42.54356 32.84794 1.000 82.39537 452 LEU B CA 1
ATOM 4806 C C . LEU B 1 475 ? 1.55451 43.23845 32.95857 1.000 96.13537 452 LEU B C 1
ATOM 4807 O O . LEU B 1 475 ? 1.68118 44.40247 32.55564 1.000 70.91537 452 LEU B O 1
ATOM 4812 N N . TYR B 1 476 ? 2.57005 42.55927 33.51460 1.000 86.38843 453 TYR B N 1
ATOM 4813 C CA . TYR B 1 476 ? 3.91151 43.13633 33.50986 1.000 79.70843 453 TYR B CA 1
ATOM 4814 C C . TYR B 1 476 ? 4.45457 43.27908 32.09066 1.000 98.7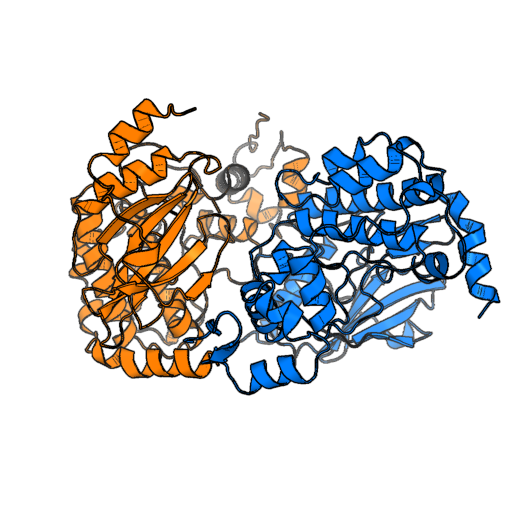0843 453 TYR B C 1
ATOM 4815 O O . TYR B 1 476 ? 5.04535 44.31060 31.75544 1.000 75.62843 453 TYR B O 1
ATOM 4824 N N . LEU B 1 477 ? 4.25827 42.26499 31.23915 1.000 74.80762 454 LEU B N 1
ATOM 4825 C CA . LEU B 1 477 ? 4.85868 42.30343 29.90441 1.000 78.63762 454 LEU B CA 1
ATOM 4826 C C . LEU B 1 477 ? 4.14390 43.28880 28.98321 1.000 64.03762 454 LEU B C 1
ATOM 4827 O O . LEU B 1 477 ? 4.79601 43.93124 28.15180 1.000 115.60762 454 LEU B O 1
ATOM 4832 N N . ILE B 1 478 ? 2.81820 43.43281 29.11878 1.000 86.28966 455 ILE B N 1
ATOM 4833 C CA . ILE B 1 478 ? 2.09294 44.45258 28.35877 1.000 67.14966 455 ILE B CA 1
ATOM 4834 C C . ILE B 1 478 ? 2.55407 45.83871 28.76715 1.000 51.62966 455 ILE B C 1
ATOM 4835 O O . ILE B 1 478 ? 2.64551 46.74964 27.93780 1.000 64.68966 455 ILE B O 1
ATOM 4840 N N . ALA B 1 479 ? 2.81425 46.02482 30.06111 1.000 56.82765 456 ALA B N 1
ATOM 4841 C CA . ALA B 1 479 ? 3.17170 47.33856 30.57148 1.000 62.55765 456 ALA B CA 1
ATOM 4842 C C . ALA B 1 479 ? 4.47936 47.82806 29.98223 1.000 53.41765 456 ALA B C 1
ATOM 4843 O O . ALA B 1 479 ? 4.57436 48.97082 29.51559 1.000 93.22765 456 ALA B O 1
ATOM 4845 N N . THR B 1 480 ? 5.49788 46.96919 29.98346 1.000 78.70476 457 THR B N 1
ATOM 4846 C CA . THR B 1 480 ? 6.88480 47.37418 29.78030 1.000 76.04476 457 THR B CA 1
ATOM 4847 C C . THR B 1 480 ? 7.40443 47.10961 28.37147 1.000 69.28476 457 THR B C 1
ATOM 4848 O O . THR B 1 480 ? 8.15102 47.93149 27.82909 1.000 78.36476 457 THR B O 1
ATOM 4852 N N . ASN B 1 481 ? 7.04637 45.96921 27.77727 1.000 99.25450 458 ASN B N 1
ATOM 4853 C CA . ASN B 1 481 ? 7.41395 45.62279 26.40891 1.000 81.60450 458 ASN B CA 1
ATOM 4854 C C . ASN B 1 481 ? 6.30686 45.93090 25.42149 1.000 73.82450 458 ASN B C 1
ATOM 4855 O O . ASN B 1 481 ? 6.58120 46.36484 24.29565 1.000 87.91450 458 ASN B O 1
ATOM 4860 N N . GLY B 1 482 ? 5.06390 45.69117 25.83136 1.000 90.77338 459 GLY B N 1
ATOM 4861 C CA . GLY B 1 482 ? 3.88073 45.98401 25.05155 1.000 92.80338 459 GLY B CA 1
ATOM 4862 C C . GLY B 1 482 ? 3.51083 44.94252 24.01745 1.000 88.81338 459 GLY B C 1
ATOM 4863 O O . GLY B 1 482 ? 2.59830 44.13406 24.23697 1.000 79.53338 459 GLY B O 1
ATOM 4864 N N . THR B 1 483 ? 4.20876 44.95166 22.88788 1.000 100.77743 460 THR B N 1
ATOM 4865 C CA . THR B 1 483 ? 3.88956 44.01405 21.82486 1.000 80.19743 460 THR B CA 1
ATOM 4866 C C . THR B 1 483 ? 4.27276 42.59798 22.24771 1.000 72.23743 460 THR B C 1
ATOM 4867 O O . THR B 1 483 ? 5.31633 42.39944 22.88127 1.000 122.28743 460 THR B O 1
ATOM 4871 N N . PRO B 1 484 ? 3.43766 41.60092 21.95603 1.000 70.58100 461 PRO B N 1
ATOM 4872 C CA . PRO B 1 484 ? 3.86296 40.21461 22.18571 1.000 107.16100 461 PRO B CA 1
ATOM 4873 C C . PRO B 1 484 ? 4.85284 39.79657 21.10892 1.000 110.06100 461 PRO B C 1
ATOM 4874 O O . PRO B 1 484 ? 4.77695 40.24136 19.96432 1.000 84.19100 461 PRO B O 1
ATOM 4878 N N . GLU B 1 485 ? 5.80449 38.94898 21.47150 1.000 105.44916 462 GLU B N 1
ATOM 4879 C CA . GLU B 1 485 ? 6.78068 38.52502 20.47849 1.000 83.49916 462 GLU B CA 1
ATOM 4880 C C . GLU B 1 485 ? 6.14667 37.48929 19.55858 1.000 73.65916 462 GLU B C 1
ATOM 4881 O O . GLU B 1 485 ? 5.54468 36.52139 20.02927 1.000 105.90916 462 GLU B O 1
ATOM 4887 N N . LEU B 1 486 ? 6.24780 37.70549 18.24823 1.000 83.85330 463 LEU B N 1
ATOM 4888 C CA . LEU B 1 486 ? 5.69074 36.75241 17.29572 1.000 87.69330 463 LEU B CA 1
ATOM 4889 C C . LEU B 1 486 ? 6.61449 35.54484 17.18939 1.000 98.45330 463 LEU B C 1
ATOM 4890 O O . LEU B 1 486 ? 7.83985 35.68814 17.15308 1.000 95.37330 463 LEU B O 1
ATOM 4895 N N . GLN B 1 487 ? 6.00803 34.35209 17.13812 1.000 112.14019 464 GLN B N 1
ATOM 4896 C CA . GLN B 1 487 ? 6.75923 33.09765 17.18660 1.000 85.96019 464 GLN B CA 1
ATOM 4897 C C . GLN B 1 487 ? 7.70271 32.94096 15.98831 1.000 111.38019 464 GLN B C 1
ATOM 4898 O O . GLN B 1 487 ? 8.89892 32.67527 16.16260 1.000 105.80019 464 GLN B O 1
ATOM 4904 N N . ASN B 1 488 ? 7.19697 33.11357 14.76535 1.000 130.16158 465 ASN B N 1
ATOM 4905 C CA . ASN B 1 488 ? 7.99268 32.91308 13.54986 1.000 114.92158 465 ASN B CA 1
ATOM 4906 C C . ASN B 1 488 ? 7.84795 34.09169 12.59298 1.000 86.69158 465 ASN B C 1
ATOM 4907 O O . ASN B 1 488 ? 7.21829 33.97061 11.53426 1.000 70.70158 465 ASN B O 1
ATOM 4912 N N . PRO B 1 489 ? 8.48067 35.23354 12.89875 1.000 83.69011 466 PRO B N 1
ATOM 4913 C CA . PRO B 1 489 ? 8.31931 36.42074 12.04008 1.000 113.46011 466 PRO B CA 1
ATOM 4914 C C . PRO B 1 489 ? 8.88927 36.25876 10.63757 1.000 94.84011 466 PRO B C 1
ATOM 4915 O O . PRO B 1 489 ? 8.66303 37.13942 9.79432 1.000 96.09011 466 PRO B O 1
ATOM 4919 N N . GLU B 1 490 ? 9.62872 35.17274 10.38554 1.000 103.42608 467 GLU B N 1
ATOM 4920 C CA . GLU B 1 490 ? 10.07236 34.81246 9.04269 1.000 113.33608 467 GLU B CA 1
ATOM 4921 C C . GLU B 1 490 ? 8.88951 34.58583 8.10343 1.000 113.86608 467 GLU B C 1
ATOM 4922 O O . GLU B 1 490 ? 8.94842 34.94614 6.92030 1.000 103.56608 467 GLU B O 1
ATOM 4928 N N . LYS B 1 491 ? 7.79849 34.01059 8.62185 1.000 84.56430 468 LYS B N 1
ATOM 4929 C CA . LYS B 1 491 ? 6.67433 33.53332 7.81965 1.000 87.37430 468 LYS B CA 1
ATOM 4930 C C . LYS B 1 491 ? 5.60214 34.59148 7.55935 1.000 79.57430 468 LYS B C 1
ATOM 4931 O O . LYS B 1 491 ? 4.62192 34.30236 6.86799 1.000 70.17430 468 LYS B O 1
ATOM 4937 N N . LEU B 1 492 ? 5.75649 35.80330 8.07058 1.000 83.03247 469 LEU B N 1
ATOM 4938 C CA . LEU B 1 492 ? 4.78150 36.85793 7.84569 1.000 107.32247 469 LEU B CA 1
ATOM 4939 C C . LEU B 1 492 ? 5.34856 37.86763 6.85885 1.000 79.91247 469 LEU B C 1
ATOM 4940 O O . LEU B 1 492 ? 6.48844 38.32252 7.01570 1.000 61.30247 469 LEU B O 1
ATOM 4945 N N . SER B 1 493 ? 4.54569 38.21058 5.84744 1.000 79.97468 470 SER B N 1
ATOM 4946 C CA . SER B 1 493 ? 4.95979 39.17371 4.84513 1.000 63.00468 470 SER B CA 1
ATOM 4947 C C . SER B 1 493 ? 5.10910 40.55670 5.47209 1.000 63.34468 470 SER B C 1
ATOM 4948 O O . SER B 1 493 ? 4.41268 40.89845 6.43154 1.000 81.49468 470 SER B O 1
ATOM 4951 N N . PRO B 1 494 ? 6.04316 41.35242 4.96776 1.000 71.29947 471 PRO B N 1
ATOM 4952 C CA . PRO B 1 494 ? 6.29527 42.66409 5.57857 1.000 69.94947 471 PRO B CA 1
ATOM 4953 C C . PRO B 1 494 ? 5.11220 43.62091 5.56945 1.000 62.81947 471 PRO B C 1
ATOM 4954 O O . PRO B 1 494 ? 5.06593 44.50006 6.43494 1.000 97.93947 471 PRO B O 1
ATOM 4958 N N . ILE B 1 495 ? 4.18715 43.52686 4.60718 1.000 64.99572 472 ILE B N 1
ATOM 4959 C CA . ILE B 1 495 ? 3.06707 44.46460 4.62187 1.000 85.22572 472 ILE B CA 1
ATOM 4960 C C . ILE B 1 495 ? 2.15633 44.15335 5.80207 1.000 82.48572 472 ILE B C 1
ATOM 4961 O O . ILE B 1 495 ? 1.68879 45.06429 6.50098 1.000 48.34572 472 ILE B O 1
ATOM 4966 N N . PHE B 1 496 ? 1.95973 42.86013 6.08471 1.000 55.39558 473 PHE B N 1
ATOM 4967 C CA . PHE B 1 496 ? 1.24626 42.43675 7.28207 1.000 60.59558 473 PHE B CA 1
ATOM 4968 C C . PHE B 1 496 ? 1.99577 42.85857 8.54614 1.000 57.45558 473 PHE B C 1
ATOM 4969 O O . PHE B 1 496 ? 1.39138 43.37874 9.49076 1.000 76.65558 473 PHE B O 1
ATOM 4977 N N . ARG B 1 497 ? 3.31903 42.68412 8.56615 1.000 74.72381 474 ARG B N 1
ATOM 4978 C CA . ARG B 1 497 ? 4.10800 43.08117 9.73276 1.000 72.92381 474 ARG B CA 1
ATOM 4979 C C . ARG B 1 497 ? 4.05661 44.58883 9.96095 1.000 65.02381 474 ARG B C 1
ATOM 4980 O O . ARG B 1 497 ? 4.08796 45.05551 11.10672 1.000 51.39381 474 ARG B O 1
ATOM 4988 N N . ASP B 1 498 ? 3.97595 45.35640 8.87928 1.000 54.82540 475 ASP B N 1
ATOM 4989 C CA . ASP B 1 498 ? 3.81741 46.80123 8.96855 1.000 76.15540 475 ASP B CA 1
ATOM 4990 C C . ASP B 1 498 ? 2.42561 47.16414 9.45228 1.000 95.99540 475 ASP B C 1
ATOM 4991 O O . ASP B 1 498 ? 2.24429 48.19861 10.09956 1.000 70.75540 475 ASP B O 1
ATOM 4996 N N . PHE B 1 499 ? 1.43420 46.33178 9.13175 1.000 82.18557 476 PHE B N 1
ATOM 4997 C CA . PHE B 1 499 ? 0.09254 46.52119 9.66883 1.000 80.02557 476 PHE B CA 1
ATOM 4998 C C . PHE B 1 499 ? 0.07828 46.31530 11.17732 1.000 84.84557 476 PHE B C 1
ATOM 4999 O O . PHE B 1 499 ? -0.58832 47.05460 11.89965 1.000 42.90557 476 PHE B O 1
ATOM 5007 N N . LEU B 1 500 ? 0.79750 45.30627 11.66726 1.000 58.32984 477 LEU B N 1
ATOM 5008 C CA . LEU B 1 500 ? 0.90900 45.08612 13.10602 1.000 63.19984 477 LEU B CA 1
ATOM 5009 C C . LEU B 1 500 ? 1.70948 46.18604 13.79074 1.000 56.12984 477 LEU B C 1
ATOM 5010 O O . LEU B 1 500 ? 1.33067 46.65627 14.85740 1.000 48.69984 477 LEU B O 1
ATOM 5015 N N . ASN B 1 501 ? 2.82213 46.61761 13.20406 1.000 77.05088 478 ASN B N 1
ATOM 5016 C CA . ASN B 1 501 ? 3.59861 47.69044 13.82118 1.000 62.06088 478 ASN B CA 1
ATOM 5017 C C . ASN B 1 501 ? 2.82624 49.00141 13.87595 1.000 62.57088 478 ASN B C 1
ATOM 5018 O O . ASN B 1 501 ? 3.21545 49.91098 14.61427 1.000 109.37088 478 ASN B O 1
ATOM 5023 N N . ARG B 1 502 ? 1.74465 49.10067 13.10876 1.000 44.66514 479 ARG B N 1
ATOM 5024 C CA . ARG B 1 502 ? 0.86501 50.25236 13.04027 1.000 86.54514 479 ARG B CA 1
ATOM 5025 C C . ARG B 1 502 ? -0.32550 50.14654 14.00508 1.000 84.95514 479 ARG B C 1
ATOM 5026 O O . ARG B 1 502 ? -0.83037 51.16551 14.49546 1.000 80.57514 479 ARG B O 1
ATOM 5034 N N . CYS B 1 503 ? -0.76221 48.93461 14.31755 1.000 55.44530 480 CYS B N 1
ATOM 5035 C CA . CYS B 1 503 ? -1.74318 48.73887 15.37741 1.000 53.78530 480 CYS B CA 1
ATOM 5036 C C . CYS B 1 503 ? -1.11442 48.73271 16.76557 1.000 81.27530 480 CYS B C 1
ATOM 5037 O O . CYS B 1 503 ? -1.65005 49.34077 17.69925 1.000 86.85530 480 CYS B O 1
ATOM 5040 N N . LEU B 1 504 ? -0.00002 48.02811 16.92983 1.000 89.82383 481 LEU B N 1
ATOM 5041 C CA . LEU B 1 504 ? 0.57692 47.75746 18.24275 1.000 53.52383 481 LEU B CA 1
ATOM 5042 C C . LEU B 1 504 ? 1.72397 48.70862 18.56375 1.000 39.82383 481 LEU B C 1
ATOM 5043 O O . LEU B 1 504 ? 2.69694 48.31817 19.21546 1.000 45.75383 481 LEU B O 1
ATOM 5048 N N . GLU B 1 505 ? 1.60629 49.96526 18.12569 1.000 62.63293 482 GLU B N 1
ATOM 5049 C CA . GLU B 1 505 ? 2.45536 51.03957 18.62611 1.000 78.48293 482 GLU B CA 1
ATOM 5050 C C . GLU B 1 505 ? 2.24470 51.25813 20.12505 1.000 66.92293 482 GLU B C 1
ATOM 5051 O O . GLU B 1 505 ? 1.11566 51.26252 20.61538 1.000 68.29293 482 GLU B O 1
ATOM 5057 N N . MET B 1 506 ? 3.34370 51.41982 20.86617 1.000 93.97270 483 MET B N 1
ATOM 5058 C CA . MET B 1 506 ? 3.21704 51.86524 22.24978 1.000 70.90270 483 MET B CA 1
ATOM 5059 C C . MET B 1 506 ? 2.66740 53.28531 22.30188 1.000 65.61270 483 MET B C 1
ATOM 5060 O O . MET B 1 506 ? 1.80890 53.59853 23.13144 1.000 58.46270 483 MET B O 1
ATOM 5065 N N . ASP B 1 507 ? 3.12405 54.14297 21.39633 1.000 70.60767 484 ASP B N 1
ATOM 5066 C CA . ASP B 1 507 ? 2.70997 55.54072 21.34791 1.000 82.53767 484 ASP B CA 1
ATOM 5067 C C . ASP B 1 507 ? 1.27427 55.66555 20.82766 1.000 70.21767 484 ASP B C 1
ATOM 5068 O O . ASP B 1 507 ? 0.91953 55.05577 19.81330 1.000 115.72767 484 ASP B O 1
ATOM 5073 N N . VAL B 1 508 ? 0.45328 56.47282 21.51669 1.000 69.12396 485 VAL B N 1
ATOM 5074 C CA . VAL B 1 508 ? -0.96424 56.61313 21.16698 1.000 96.45396 485 VAL B CA 1
ATOM 5075 C C . VAL B 1 508 ? -1.15663 57.48836 19.93000 1.000 77.15396 485 VAL B C 1
ATOM 5076 O O . VAL B 1 508 ? -1.95607 57.16281 19.04463 1.000 106.68396 485 VAL B O 1
ATOM 5080 N N . GLU B 1 509 ? -0.43586 58.60149 19.83554 1.000 87.08253 486 GLU B N 1
ATOM 5081 C CA . GLU B 1 509 ? -0.61743 59.47957 18.68427 1.000 118.23253 486 GLU B CA 1
ATOM 5082 C C . GLU B 1 509 ? -0.09578 58.84197 17.40220 1.000 85.25253 486 GLU B C 1
ATOM 5083 O O . GLU B 1 509 ? -0.67131 59.06030 16.32979 1.000 119.29253 486 GLU B O 1
ATOM 5089 N N . LYS B 1 510 ? 0.96709 58.03437 17.49517 1.000 79.01349 487 LYS B N 1
ATOM 5090 C CA . LYS B 1 510 ? 1.47993 57.32075 16.33133 1.000 80.60349 487 LYS B CA 1
ATOM 5091 C C . LYS B 1 510 ? 0.64263 56.09654 15.97170 1.000 76.90349 487 LYS B C 1
ATOM 5092 O O . LYS B 1 510 ? 0.74804 55.60063 14.84584 1.000 122.86349 487 LYS B O 1
ATOM 5098 N N . ARG B 1 511 ? -0.18140 55.60544 16.89806 1.000 118.58390 488 ARG B N 1
ATOM 5099 C CA . ARG B 1 511 ? -1.09757 54.50784 16.60841 1.000 62.89390 488 ARG B CA 1
ATOM 5100 C C . ARG B 1 511 ? -2.18679 54.97031 15.64885 1.000 65.52390 488 ARG B C 1
ATOM 5101 O O . ARG B 1 511 ? -2.73225 56.07287 15.78619 1.000 72.85390 488 ARG B O 1
ATOM 5109 N N . GLY B 1 512 ? -2.48126 54.13327 14.65441 1.000 68.71757 489 GLY B N 1
ATOM 5110 C CA . GLY B 1 512 ? -3.37229 54.55153 13.58804 1.000 98.21757 489 GLY B CA 1
ATOM 5111 C C . GLY B 1 512 ? -4.81695 54.55131 14.04393 1.000 95.77757 489 GLY B C 1
ATOM 5112 O O . GLY B 1 512 ? -5.20074 53.80898 14.94534 1.000 69.98757 489 GLY B O 1
ATOM 5113 N N . SER B 1 513 ? -5.62462 55.41195 13.41835 1.000 74.58211 490 SER B N 1
ATOM 5114 C CA . SER B 1 513 ? -7.04182 55.52981 13.74218 1.000 57.04211 490 SER B CA 1
ATOM 5115 C C . SER B 1 513 ? -7.85797 54.48886 12.96619 1.000 81.92211 490 SER B C 1
ATOM 5116 O O . SER B 1 513 ? -7.33978 53.74258 12.12863 1.000 61.74211 490 SER B O 1
ATOM 5119 N N . ALA B 1 514 ? -9.15869 54.43255 13.26189 1.000 65.32323 491 ALA B N 1
ATOM 5120 C CA . ALA B 1 514 ? -10.05359 53.53024 12.54207 1.000 61.67323 491 ALA B CA 1
ATOM 5121 C C . ALA B 1 514 ? -10.13318 53.87750 11.05776 1.000 69.54323 491 ALA B C 1
ATOM 5122 O O . ALA B 1 514 ? -10.20479 52.98423 10.21372 1.000 48.24323 491 ALA B O 1
ATOM 5124 N N . LYS B 1 515 ? -10.14359 55.16513 10.71573 1.000 69.44771 492 LYS B N 1
ATOM 5125 C CA . LYS B 1 515 ? -10.14158 55.54683 9.30527 1.000 53.10771 492 LYS B CA 1
ATOM 5126 C C . LYS B 1 515 ? -8.84959 55.12571 8.62823 1.000 92.00771 492 LYS B C 1
ATOM 5127 O O . LYS B 1 515 ? -8.87477 54.49313 7.56336 1.000 52.88771 492 LYS B O 1
ATOM 5133 N N . GLU B 1 516 ? -7.71331 55.43672 9.26784 1.000 68.57001 493 GLU B N 1
ATOM 5134 C CA . GLU B 1 516 ? -6.40488 55.31320 8.62899 1.000 62.49001 493 GLU B CA 1
ATOM 5135 C C . GLU B 1 516 ? -6.07867 53.86585 8.27281 1.000 62.05001 493 GLU B C 1
ATOM 5136 O O . GLU B 1 516 ? -5.69407 53.57335 7.13765 1.000 93.81001 493 GLU B O 1
ATOM 5142 N N . LEU B 1 517 ? -6.26832 52.94317 9.20673 1.000 53.01748 494 LEU B N 1
ATOM 5143 C CA . LEU B 1 517 ? -6.01244 51.53857 8.91065 1.000 66.81748 494 LEU B CA 1
ATOM 5144 C C . LEU B 1 517 ? -6.98925 50.95245 7.88537 1.000 68.31748 494 LEU B C 1
ATOM 5145 O O . LEU B 1 517 ? -6.70556 49.89164 7.30858 1.000 54.08748 494 LEU B O 1
ATOM 5150 N N . LEU B 1 518 ? -8.13030 51.60413 7.63747 1.000 47.75655 495 LEU B N 1
ATOM 5151 C CA . LEU B 1 518 ? -9.01053 51.10067 6.59138 1.000 49.40655 495 LEU B CA 1
ATOM 5152 C C . LEU B 1 518 ? -8.38534 51.27619 5.22466 1.000 84.27655 495 LEU B C 1
ATOM 5153 O O . LEU B 1 518 ? -8.63416 50.47608 4.31448 1.000 97.61655 495 LEU B O 1
ATOM 5158 N N . GLN B 1 519 ? -7.58441 52.32442 5.07201 1.000 75.19552 496 GLN B N 1
ATOM 5159 C CA . GLN B 1 519 ? -6.85248 52.60531 3.85171 1.000 73.03552 496 GLN B CA 1
ATOM 5160 C C . GLN B 1 519 ? -5.52037 51.86471 3.77950 1.000 50.70552 496 GLN B C 1
ATOM 5161 O O . GLN B 1 519 ? -4.84115 51.93643 2.75178 1.000 48.42552 496 GLN B O 1
ATOM 5167 N N . HIS B 1 520 ? -5.13945 51.17293 4.83960 1.000 92.97355 497 HIS B N 1
ATOM 5168 C CA . HIS B 1 520 ? -3.88412 50.45013 4.86139 1.000 47.04355 497 HIS B CA 1
ATOM 5169 C C . HIS B 1 520 ? -3.90219 49.38033 3.78223 1.000 39.91355 497 HIS B C 1
ATOM 5170 O O . HIS B 1 520 ? -4.91097 48.68254 3.63316 1.000 64.24355 497 HIS B O 1
ATOM 5177 N N . PRO B 1 521 ? -2.83560 49.25930 2.98943 1.000 53.47412 498 PRO B N 1
ATOM 5178 C CA . PRO B 1 521 ? -2.83466 48.31472 1.85620 1.000 48.34412 498 PRO B CA 1
ATOM 5179 C C . PRO B 1 521 ? -2.92172 46.83432 2.23106 1.000 48.41412 498 PRO B C 1
ATOM 5180 O O . PRO B 1 521 ? -3.17221 46.02001 1.33144 1.000 53.75412 498 PRO B O 1
ATOM 5184 N N . PHE B 1 522 ? -2.70922 46.45779 3.50071 1.000 51.44577 499 PHE B N 1
ATOM 5185 C CA . PHE B 1 522 ? -2.71327 45.04356 3.87373 1.000 93.09577 499 PHE B CA 1
ATOM 5186 C C . PHE B 1 522 ? -4.07039 44.40749 3.61764 1.000 70.05577 499 PHE B C 1
ATOM 5187 O O . PHE B 1 522 ? -4.15722 43.22162 3.26765 1.000 79.62577 499 PHE B O 1
ATOM 5195 N N . LEU B 1 523 ? -5.13138 45.20171 3.72436 1.000 50.41793 500 LEU B N 1
ATOM 5196 C CA . LEU B 1 523 ? -6.48446 44.71330 3.54603 1.000 49.29793 500 LEU B CA 1
ATOM 5197 C C . LEU B 1 523 ? -6.80898 44.42877 2.08933 1.000 55.09793 500 LEU B C 1
ATOM 5198 O O . LEU B 1 523 ? -7.88710 43.89436 1.81117 1.000 63.14793 500 LEU B O 1
ATOM 5203 N N . LYS B 1 524 ? -5.92517 44.79038 1.15649 1.000 59.01833 501 LYS B N 1
ATOM 5204 C CA . LYS B 1 524 ? -6.14041 44.52044 -0.25854 1.000 52.36833 501 LYS B CA 1
ATOM 5205 C C . LYS B 1 524 ? -5.66308 43.13965 -0.66817 1.000 81.52833 501 LYS B C 1
ATOM 5206 O O . LYS B 1 524 ? -5.85312 42.75771 -1.82128 1.000 95.77833 501 LYS B O 1
ATOM 5212 N N . LEU B 1 525 ? -5.06280 42.38796 0.24863 1.000 71.37512 502 LEU B N 1
ATOM 5213 C CA . LEU B 1 525 ? -4.77355 40.96951 0.07242 1.000 96.22512 502 LEU B CA 1
ATOM 5214 C C . LEU B 1 525 ? -5.98113 40.06768 0.34655 1.000 89.88512 502 LEU B C 1
ATOM 5215 O O . LEU B 1 525 ? -5.81687 38.83555 0.38505 1.000 63.22512 502 LEU B O 1
ATOM 5220 N N . ALA B 1 526 ? -7.16959 40.64334 0.55079 1.000 85.32150 503 ALA B N 1
ATOM 5221 C CA . ALA B 1 526 ? -8.27295 39.92081 1.16668 1.000 66.10150 503 ALA B CA 1
ATOM 5222 C C . ALA B 1 526 ? -9.01918 39.07921 0.15064 1.000 67.40150 503 ALA B C 1
ATOM 5223 O O . ALA B 1 526 ? -9.45672 39.58390 -0.88812 1.000 74.43150 503 ALA B O 1
ATOM 5225 N N . LYS B 1 527 ? -9.20292 37.80435 0.48643 1.000 59.71513 504 LYS B N 1
ATOM 5226 C CA . LYS B 1 527 ? -9.99368 36.87596 -0.29704 1.000 78.86513 504 LYS B CA 1
ATOM 5227 C C . LYS B 1 527 ? -11.46288 37.25036 -0.16989 1.000 71.14513 504 LYS B C 1
ATOM 5228 O O . LYS B 1 527 ? -11.82492 38.06565 0.67678 1.000 72.93513 504 LYS B O 1
ATOM 5234 N N . PRO B 1 528 ? -12.33172 36.72425 -1.03370 1.000 85.64699 505 PRO B N 1
ATOM 5235 C CA . PRO B 1 528 ? -13.77125 36.89102 -0.79877 1.000 85.21699 505 PRO B CA 1
ATOM 5236 C C . PRO B 1 528 ? -14.19034 36.26177 0.52355 1.000 94.32699 505 PRO B C 1
ATOM 5237 O O . PRO B 1 528 ? -13.59525 35.27951 0.98231 1.000 57.89699 505 PRO B O 1
ATOM 5241 N N . LEU B 1 529 ? -15.21652 36.86280 1.15246 1.000 74.32476 506 LEU B N 1
ATOM 5242 C CA . LEU B 1 529 ? -15.71844 36.35890 2.43164 1.000 80.25476 506 LEU B CA 1
ATOM 5243 C C . LEU B 1 529 ? -16.29469 34.95120 2.32168 1.000 74.81476 506 LEU B C 1
ATOM 5244 O O . LEU B 1 529 ? -16.41113 34.26588 3.33649 1.000 75.47476 506 LEU B O 1
ATOM 5249 N N . SER B 1 530 ? -16.64637 34.50381 1.11443 1.000 69.20008 507 SER B N 1
ATOM 5250 C CA . SER B 1 530 ? -17.01720 33.11243 0.88838 1.000 88.39008 507 SER B CA 1
ATOM 5251 C C . SER B 1 530 ? -15.87778 32.13568 1.18100 1.000 108.71008 507 SER B C 1
ATOM 5252 O O . SER B 1 530 ? -16.14255 30.94107 1.38253 1.000 80.02008 507 SER B O 1
ATOM 5255 N N . SER B 1 531 ? -14.61904 32.60040 1.20701 1.000 66.78499 508 SER B N 1
ATOM 5256 C CA . SER B 1 531 ? -13.52235 31.67219 1.45859 1.000 85.48499 508 SER B CA 1
ATOM 5257 C C . SER B 1 531 ? -13.47701 31.21476 2.91084 1.000 92.09499 508 SER B C 1
ATOM 5258 O O . SER B 1 531 ? -12.79970 30.22073 3.20928 1.000 79.87499 508 SER B O 1
ATOM 5261 N N . LEU B 1 532 ? -14.20966 31.89135 3.80396 1.000 71.13801 509 LEU B N 1
ATOM 5262 C CA . LEU B 1 532 ? -14.29662 31.46546 5.19476 1.000 68.82801 509 LEU B CA 1
ATOM 5263 C C . LEU B 1 532 ? -15.19241 30.24109 5.37644 1.000 78.69801 509 LEU B C 1
ATOM 5264 O O . LEU B 1 532 ? -15.02343 29.51690 6.36650 1.000 84.54801 509 LEU B O 1
ATOM 5269 N N . THR B 1 533 ? -16.11626 29.99415 4.44016 1.000 93.98682 510 THR B N 1
ATOM 5270 C CA . THR B 1 533 ? -17.11595 28.93702 4.61079 1.000 99.01682 510 THR B CA 1
ATOM 5271 C C . THR B 1 533 ? -16.54666 27.52544 4.82499 1.000 77.55682 510 THR B C 1
ATOM 5272 O O . THR B 1 533 ? -17.09220 26.80868 5.68719 1.000 58.38682 510 THR B O 1
ATOM 5276 N N . PRO B 1 534 ? -15.49624 27.05338 4.11664 1.000 87.36900 511 PRO B N 1
ATOM 5277 C CA . PRO B 1 534 ? -14.91477 25.75319 4.51080 1.000 81.16900 511 PRO B CA 1
ATOM 5278 C C . PRO B 1 534 ? -14.35646 25.72632 5.92713 1.000 73.66900 511 PRO B C 1
ATOM 5279 O O . PRO B 1 534 ? -14.49983 24.70768 6.61957 1.000 103.48900 511 PRO B O 1
ATOM 5283 N N . LEU B 1 535 ? -13.74794 26.82777 6.38051 1.000 93.23312 512 LEU B N 1
ATOM 5284 C CA . LEU B 1 535 ? -13.18495 26.87613 7.72667 1.000 77.51312 512 LEU B CA 1
ATOM 5285 C C . LEU B 1 535 ? -14.26773 26.72393 8.78397 1.000 83.78312 512 LEU B C 1
ATOM 5286 O O . LEU B 1 535 ? -14.13976 25.91216 9.71011 1.000 68.58312 512 LEU B O 1
ATOM 5291 N N . ILE B 1 536 ? -15.34714 27.50357 8.64809 1.000 66.37301 513 ILE B N 1
ATOM 5292 C CA . ILE B 1 536 ? -16.45772 27.46784 9.59762 1.000 80.17301 513 ILE B CA 1
ATOM 5293 C C . ILE B 1 536 ? -17.08480 26.08186 9.62695 1.000 69.05301 513 ILE B C 1
ATOM 5294 O O . ILE B 1 536 ? -17.32505 25.51084 10.69825 1.000 108.21301 513 ILE B O 1
ATOM 5299 N N . MET B 1 537 ? -17.33003 25.50973 8.44303 1.000 68.36807 514 MET B N 1
ATOM 5300 C CA . MET B 1 537 ? -17.96800 24.20102 8.37148 1.000 77.85807 514 MET B CA 1
ATOM 5301 C C . MET B 1 537 ? -17.07372 23.10893 8.95336 1.000 104.15807 514 MET B C 1
ATOM 5302 O O . MET B 1 537 ? -17.57674 22.15114 9.55316 1.000 121.53807 514 MET B O 1
ATOM 5307 N N . ALA B 1 538 ? -15.75144 23.24990 8.81583 1.000 82.84995 515 ALA B N 1
ATOM 5308 C CA . ALA B 1 538 ? -14.82820 22.26896 9.37562 1.000 67.87995 515 ALA B CA 1
ATOM 5309 C C . ALA B 1 538 ? -14.67019 22.41561 10.87527 1.000 76.69995 515 ALA B C 1
ATOM 5310 O O . ALA B 1 538 ? -14.45932 21.41813 11.56353 1.000 116.03995 515 ALA B O 1
ATOM 5312 N N . ALA B 1 539 ? -14.72755 23.64476 11.39190 1.000 81.74304 516 ALA B N 1
ATOM 5313 C CA . ALA B 1 539 ? -14.64435 23.84470 12.83374 1.000 77.66304 516 ALA B CA 1
ATOM 5314 C C . ALA B 1 539 ? -15.89869 23.33221 13.52988 1.000 77.90304 516 ALA B C 1
ATOM 5315 O O . ALA B 1 539 ? -15.82140 22.78403 14.63254 1.000 122.22304 516 ALA B O 1
ATOM 5317 N N . LYS B 1 540 ? -17.06585 23.51273 12.90592 1.000 73.74766 517 LYS B N 1
ATOM 5318 C CA . LYS B 1 540 ? -18.29997 22.99679 13.48713 1.000 86.04766 517 LYS B CA 1
ATOM 5319 C C . LYS B 1 540 ? -18.35398 21.47782 13.40974 1.000 82.07766 517 LYS B C 1
ATOM 5320 O O . LYS B 1 540 ? -18.94157 20.83592 14.28972 1.000 89.33766 517 LYS B O 1
ATOM 5326 N N . GLU B 1 541 ? -17.75330 20.88711 12.36647 1.000 107.00430 518 GLU B N 1
ATOM 5327 C CA . GLU B 1 541 ? -17.69210 19.43079 12.25268 1.000 129.22430 518 GLU B CA 1
ATOM 5328 C C . GLU B 1 541 ? -16.68216 18.83835 13.22544 1.000 108.50430 518 GLU B C 1
ATOM 5329 O O . GLU B 1 541 ? -16.96010 17.82431 13.87339 1.000 117.05430 518 GLU B O 1
ATOM 5335 N N . ALA B 1 542 ? -15.51699 19.46933 13.35840 1.000 83.65974 519 ALA B N 1
ATOM 5336 C CA . ALA B 1 542 ? -14.53090 19.05657 14.34480 1.000 129.96974 519 ALA B CA 1
ATOM 5337 C C . ALA B 1 542 ? -14.95837 19.39014 15.76563 1.000 141.00974 519 ALA B C 1
ATOM 5338 O O . ALA B 1 542 ? -14.31533 18.92370 16.71343 1.000 117.54974 519 ALA B O 1
ATOM 5340 N N . MET B 1 543 ? -16.02694 20.17913 15.92827 1.000 135.20370 520 MET B N 1
ATOM 5341 C CA . MET B 1 543 ? -16.56016 20.47543 17.25191 1.000 125.44370 520 MET B CA 1
ATOM 5342 C C . MET B 1 543 ? -17.19251 19.24249 17.88338 1.000 163.64370 520 MET B C 1
ATOM 5343 O O . MET B 1 543 ? -17.28580 19.16104 19.11394 1.000 128.81370 520 MET B O 1
ATOM 5348 N N . LYS B 1 544 ? -17.63433 18.28764 17.06174 1.000 181.87309 521 LYS B N 1
ATOM 5349 C CA . LYS B 1 544 ? -18.16065 17.00366 17.52868 1.000 160.95309 521 LYS B CA 1
ATOM 5350 C C . LYS B 1 544 ? -17.11512 16.21137 18.31676 1.000 145.74309 521 LYS B C 1
ATOM 5351 O O . LYS B 1 544 ? -15.90216 16.39273 18.15037 1.000 128.04309 521 LYS B O 1
#